Protein 7S02 (pdb70)

Solvent-accessible surface area: 20325 Å² total; per-residue (Å²): 152,18,18,116,96,0,87,84,160,57,84,118,207,12,48,14,38,60,0,5,103,46,60,30,2,36,96,0,0,50,32,119,75,0,2,102,48,0,44,158,20,6,149,48,119,30,85,90,137,29,49,127,16,0,12,74,20,0,4,11,112,90,116,27,0,30,117,0,0,54,29,89,50,0,4,124,0,0,49,37,0,1,34,28,5,35,88,21,136,67,149,25,38,84,146,31,9,74,84,3,26,67,21,0,33,53,64,5,15,87,0,0,69,37,122,53,0,1,136,0,0,25,14,0,3,90,80,10,65,91,88,33,0,17,96,0,0,97,30,4,7,119,72,73,119,0,23,40,0,0,44,42,107,34,0,2,84,0,0,38,50,0,1,58,56,8,63,22,153,40,1,31,47,0,0,64,22,0,15,52,81,82,40,0,97,62,0,3,58,35,96,60,0,5,131,0,0,14,31,1,0,82,66,0,2,50,40,97,155,7,121,118,61,94,90,76,33,43,95,31,15,62,144,0,7,91,77,0,0,83,12,1,10,96,59,0,102,64,4,0,27,34,85,61,0,3,147,5,0,22,42,0,0,26,39,109,79,1,41,120,30,27,90,49,0,0,80,117,8,0,14,105,67,0,1,25,8,0,8,41,122,62,0,3,91,0,0,39,61,0,0,66,59,6,38,7,125,4,0,23,84,0,0,72,11,4,36,82,11,19,77,62,67,128,119,98,46,84,31,1,7,30,7,0,2,68,28,114,45,0,13,109,0,0,26,12,0,2,60,1,0,5,35,8,46,43,68,146,53,164,21,154,120,221,73,23,37,133,28,0,98,75,10,17,157,96,0,61,49,44,5,58,145,30,119,138,134,0,56,176,75,83,16,0,131,109,2,59,122,34,8,42,82,34,172,92,132,159,88,76,110,22,134,68,128,92,129,206

Nearest PDB structures (foldseek):
  7s02-assembly1_A  TM=1.003E+00  e=9.951E-51  Caenorhabditis elegans
  7rzz-assembly1_A  TM=9.927E-01  e=4.851E-46  Caenorhabditis elegans
  3k61-assembly1_A  TM=9.891E-01  e=8.760E-46  Caenorhabditis elegans
  3qgc-assembly1_A  TM=9.918E-01  e=1.926E-45  Caenorhabditis elegans
  6nof-assembly1_A  TM=9.915E-01  e=4.071E-45  Caenorhabditis elegans

Radius of gyration: 29.25 Å; Cα contacts (8 Å, |Δi|>4): 541; chains: 2; bounding box: 77×42×80 Å

Structure (mmCIF, N/CA/C/O backbone):
data_7S02
#
_entry.id   7S02
#
_cell.length_a   93.813
_cell.length_b   93.813
_cell.length_c   113.222
_cell.angle_alpha   90.000
_cell.angle_beta   90.000
_cell.angle_gamma   120.000
#
_symmetry.space_group_name_H-M   'P 61'
#
loop_
_entity.id
_entity.type
_entity.pdbx_description
1 polymer 'Fem-3 mRNA-binding factor 2'
2 polymer 'FBE RNA'
3 polymer 'Lateral Signaling Target'
4 non-polymer DI(HYDROXYETHYL)ETHER
5 non-polymer 1,2-ETHANEDIOL
6 water water
#
loop_
_atom_site.group_PDB
_atom_site.id
_atom_site.type_symbol
_atom_site.label_atom_id
_atom_site.label_alt_id
_atom_site.label_comp_id
_atom_site.label_asym_id
_atom_site.label_entity_id
_atom_site.label_seq_id
_atom_site.pdbx_PDB_ins_code
_atom_site.Cartn_x
_atom_site.Cartn_y
_atom_site.Cartn_z
_atom_site.occupancy
_atom_site.B_iso_or_equiv
_atom_site.auth_seq_id
_atom_site.auth_comp_id
_atom_site.auth_asym_id
_atom_site.auth_atom_id
_atom_site.pdbx_PDB_model_num
ATOM 1 N N . VAL A 1 5 ? -2.571 11.230 -24.134 1.00 91.43 167 VAL A N 1
ATOM 2 C CA . VAL A 1 5 ? -3.534 11.486 -23.071 1.00 92.81 167 VAL A CA 1
ATOM 3 C C . VAL A 1 5 ? -4.358 12.726 -23.402 1.00 94.48 167 VAL A C 1
ATOM 4 O O . VAL A 1 5 ? -5.333 13.041 -22.719 1.00 99.12 167 VAL A O 1
ATOM 8 N N . LEU A 1 6 ? -3.960 13.424 -24.461 1.00 93.23 168 LEU A N 1
ATOM 9 C CA . LEU A 1 6 ? -4.698 14.589 -24.916 1.00 87.75 168 LEU A CA 1
ATOM 10 C C . LEU A 1 6 ? -5.896 14.162 -25.762 1.00 88.21 168 LEU A C 1
ATOM 11 O O . LEU A 1 6 ? -5.864 13.112 -26.409 1.00 91.15 168 LEU A O 1
ATOM 16 N N . PRO A 1 7 ? -6.968 14.954 -25.765 1.00 85.48 169 PRO A N 1
ATOM 17 C CA . PRO A 1 7 ? -8.132 14.609 -26.590 1.00 74.23 169 PRO A CA 1
ATOM 18 C C . PRO A 1 7 ? -7.775 14.596 -28.070 1.00 81.50 169 PRO A C 1
ATOM 19 O O . PRO A 1 7 ? -6.975 15.406 -28.544 1.00 77.12 169 PRO A O 1
ATOM 23 N N . THR A 1 8 ? -8.385 13.660 -28.801 1.00 83.07 170 THR A N 1
ATOM 24 C CA . THR A 1 8 ? -7.976 13.394 -30.176 1.00 84.87 170 THR A CA 1
ATOM 25 C C . THR A 1 8 ? -8.375 14.502 -31.145 1.00 82.67 170 THR A C 1
ATOM 26 O O . THR A 1 8 ? -7.769 14.609 -32.216 1.00 87.98 170 THR A O 1
ATOM 30 N N . TRP A 1 9 ? -9.372 15.323 -30.805 1.00 84.37 171 TRP A N 1
ATOM 31 C CA . TRP A 1 9 ? -9.752 16.408 -31.705 1.00 83.44 171 TRP A CA 1
ATOM 32 C C . TRP A 1 9 ? -8.647 17.450 -31.821 1.00 89.43 171 TRP A C 1
ATOM 33 O O . TRP A 1 9 ? -8.563 18.153 -32.834 1.00 92.55 171 TRP A O 1
ATOM 44 N N . SER A 1 10 ? -7.793 17.562 -30.803 1.00 86.96 172 SER A N 1
ATOM 45 C CA . SER A 1 10 ? -6.670 18.489 -30.839 1.00 86.36 172 SER A CA 1
ATOM 46 C C . SER A 1 10 ? -5.386 17.848 -31.345 1.00 97.65 172 SER A C 1
ATOM 47 O O . SER A 1 10 ? -4.472 18.569 -31.759 1.00 100.72 172 SER A O 1
ATOM 50 N N . LEU A 1 11 ? -5.300 16.520 -31.324 1.00 96.03 173 LEU A N 1
ATOM 51 C CA . LEU A 1 11 ? -4.070 15.835 -31.692 1.00 102.17 173 LEU A CA 1
ATOM 52 C C . LEU A 1 11 ? -3.787 15.975 -33.184 1.00 116.15 173 LEU A C 1
ATOM 53 O O . LEU A 1 11 ? -4.692 16.171 -33.999 1.00 112.94 173 LEU A O 1
ATOM 58 N N . ASP A 1 12 ? -2.509 15.870 -33.533 1.00 124.10 174 ASP A N 1
ATOM 59 C CA . ASP A 1 12 ? -2.053 15.931 -34.913 1.00 126.10 174 ASP A CA 1
ATOM 60 C C . ASP A 1 12 ? -1.629 14.543 -35.374 1.00 131.82 174 ASP A C 1
ATOM 61 O O . ASP A 1 12 ? -1.075 13.763 -34.593 1.00 134.28 174 ASP A O 1
ATOM 66 N N . SER A 1 13 ? -1.894 14.242 -36.642 1.00 125.99 175 SER A N 1
ATOM 67 C CA . SER A 1 13 ? -1.564 12.939 -37.210 1.00 121.57 175 SER A CA 1
ATOM 68 C C . SER A 1 13 ? -0.058 12.694 -37.205 1.00 124.40 175 SER A C 1
ATOM 69 O O . SER A 1 13 ? 0.449 11.912 -36.399 1.00 124.76 175 SER A O 1
ATOM 72 N N . MET A 1 17 ? -0.536 17.657 -31.081 1.00 107.03 179 MET A N 1
ATOM 73 C CA . MET A 1 17 ? -1.229 18.939 -31.128 1.00 112.30 179 MET A CA 1
ATOM 74 C C . MET A 1 17 ? -1.116 19.578 -32.506 1.00 115.05 179 MET A C 1
ATOM 75 O O . MET A 1 17 ? -0.104 19.427 -33.190 1.00 125.40 179 MET A O 1
ATOM 80 N N . ARG A 1 18 ? -2.161 20.296 -32.906 1.00 111.57 180 ARG A N 1
ATOM 81 C CA . ARG A 1 18 ? -2.188 20.959 -34.202 1.00 113.99 180 ARG A CA 1
ATOM 82 C C . ARG A 1 18 ? -1.373 22.250 -34.135 1.00 114.49 180 ARG A C 1
ATOM 83 O O . ARG A 1 18 ? -0.693 22.539 -33.146 1.00 110.47 180 ARG A O 1
ATOM 91 N N . SER A 1 19 ? -1.439 23.047 -35.199 1.00 129.29 181 SER A N 1
ATOM 92 C CA . SER A 1 19 ? -0.743 24.326 -35.266 1.00 126.58 181 SER A CA 1
ATOM 93 C C . SER A 1 19 ? -1.661 25.513 -35.008 1.00 123.76 181 SER A C 1
ATOM 94 O O . SER A 1 19 ? -1.280 26.437 -34.284 1.00 122.82 181 SER A O 1
ATOM 97 N N . ARG A 1 20 ? -2.864 25.508 -35.582 1.00 125.50 182 ARG A N 1
ATOM 98 C CA . ARG A 1 20 ? -3.823 26.587 -35.404 1.00 120.68 182 ARG A CA 1
ATOM 99 C C . ARG A 1 20 ? -4.737 26.370 -34.202 1.00 110.77 182 ARG A C 1
ATOM 100 O O . ARG A 1 20 ? -5.850 26.908 -34.176 1.00 108.56 182 ARG A O 1
ATOM 108 N N . LEU A 1 21 ? -4.295 25.598 -33.213 1.00 101.39 183 LEU A N 1
ATOM 109 C CA . LEU A 1 21 ? -5.092 25.379 -32.013 1.00 93.42 183 LEU A CA 1
ATOM 110 C C . LEU A 1 21 ? -5.114 26.651 -31.174 1.00 87.04 183 LEU A C 1
ATOM 111 O O . LEU A 1 21 ? -4.071 27.105 -30.693 1.00 84.40 183 LEU A O 1
ATOM 116 N N . SER A 1 22 ? -6.298 27.225 -31.002 1.00 78.69 184 SER A N 1
ATOM 117 C CA . SER A 1 22 ? -6.469 28.460 -30.255 1.00 78.24 184 SER A CA 1
ATOM 118 C C . SER A 1 22 ? -6.866 28.167 -28.812 1.00 76.32 184 SER A C 1
ATOM 119 O O . SER A 1 22 ? -7.303 27.065 -28.471 1.00 75.65 184 SER A O 1
ATOM 122 N N . LEU A 1 23 ? -6.701 29.183 -27.960 1.00 75.03 185 LEU A N 1
ATOM 123 C CA . LEU A 1 23 ? -7.106 29.050 -26.565 1.00 62.02 185 LEU A CA 1
ATOM 124 C C . LEU A 1 23 ? -8.616 28.892 -26.444 1.00 63.18 185 LEU A C 1
ATOM 125 O O . LEU A 1 23 ? -9.103 28.127 -25.602 1.00 67.57 185 LEU A O 1
ATOM 130 N N . SER A 1 24 ? -9.374 29.610 -27.278 1.00 63.62 186 SER A N 1
ATOM 131 C CA . SER A 1 24 ? -10.829 29.501 -27.243 1.00 67.89 186 SER A CA 1
ATOM 132 C C . SER A 1 24 ? -11.296 28.092 -27.578 1.00 65.26 186 SER A C 1
ATOM 133 O O . SER A 1 24 ? -12.306 27.630 -27.037 1.00 62.06 186 SER A O 1
ATOM 136 N N . GLU A 1 25 ? -10.581 27.397 -28.468 1.00 67.80 187 GLU A N 1
ATOM 137 C CA . GLU A 1 25 ? -10.911 26.005 -28.753 1.00 72.40 187 GLU A CA 1
ATOM 138 C C . GLU A 1 25 ? -10.782 25.148 -27.501 1.00 65.94 187 GLU A C 1
ATOM 139 O O . GLU A 1 25 ? -11.622 24.277 -27.245 1.00 65.00 187 GLU A O 1
ATOM 145 N N . VAL A 1 26 ? -9.738 25.386 -26.705 1.00 64.82 188 VAL A N 1
ATOM 146 C CA . VAL A 1 26 ? -9.542 24.619 -25.480 1.00 64.78 188 VAL A CA 1
ATOM 147 C C . VAL A 1 26 ? -10.572 25.016 -24.429 1.00 62.73 188 VAL A C 1
ATOM 148 O O . VAL A 1 26 ? -11.131 24.160 -23.733 1.00 58.65 188 VAL A O 1
ATOM 152 N N . LEU A 1 27 ? -10.844 26.318 -24.299 1.00 57.63 189 LEU A N 1
ATOM 153 C CA . LEU A 1 27 ? -11.784 26.779 -23.283 1.00 60.38 189 LEU A CA 1
ATOM 154 C C . LEU A 1 27 ? -13.207 26.330 -23.594 1.00 58.11 189 LEU A C 1
ATOM 155 O O . LEU A 1 27 ? -13.950 25.934 -22.689 1.00 53.71 189 LEU A O 1
ATOM 160 N N . ASP A 1 28 ? -13.605 26.383 -24.868 1.00 54.25 190 ASP A N 1
ATOM 161 C CA . ASP A 1 28 ? -14.959 25.980 -25.238 1.00 59.50 190 ASP A CA 1
ATOM 162 C C . ASP A 1 28 ? -15.159 24.476 -25.108 1.00 55.49 190 ASP A C 1
ATOM 163 O O . ASP A 1 28 ? -16.284 24.021 -24.872 1.00 57.29 190 ASP A O 1
ATOM 168 N N . SER A 1 29 ? -14.090 23.694 -25.255 1.00 57.52 191 SER A N 1
ATOM 169 C CA . SER A 1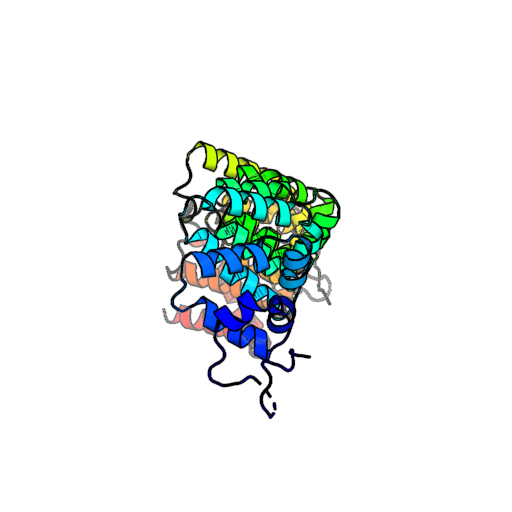 29 ? -14.216 22.245 -25.324 1.00 65.04 191 SER A CA 1
ATOM 170 C C . SER A 1 29 ? -14.482 21.596 -23.974 1.00 61.84 191 SER A C 1
ATOM 171 O O . SER A 1 29 ? -14.945 20.451 -23.936 1.00 52.88 191 SER A O 1
ATOM 174 N N . GLY A 1 30 ? -14.198 22.286 -22.873 1.00 63.31 192 GLY A N 1
ATOM 175 C CA . GLY A 1 30 ? -14.358 21.697 -21.560 1.00 50.88 192 GLY A CA 1
ATOM 176 C C . GLY A 1 30 ? -13.288 20.704 -21.169 1.00 57.83 192 GLY A C 1
ATOM 177 O O . GLY A 1 30 ? -13.428 20.042 -20.134 1.00 51.08 192 GLY A O 1
ATOM 178 N N . ASP A 1 31 ? -12.220 20.579 -21.957 1.00 54.15 193 ASP A N 1
ATOM 179 C CA . ASP A 1 31 ? -11.156 19.619 -21.699 1.00 53.90 193 ASP A CA 1
ATOM 180 C C . ASP A 1 31 ? -9.895 20.275 -21.146 1.00 50.26 193 ASP A C 1
ATOM 181 O O . ASP A 1 31 ? -8.815 19.681 -21.226 1.00 51.69 193 ASP A O 1
ATOM 186 N N . LEU A 1 32 ? -10.012 21.481 -20.580 1.00 53.97 194 LEU A N 1
ATOM 187 C CA . LEU A 1 32 ? -8.831 22.219 -20.136 1.00 55.05 194 LEU A CA 1
ATOM 188 C C . LEU A 1 32 ? -8.020 21.425 -19.119 1.00 55.50 194 LEU A C 1
ATOM 189 O O . LEU A 1 32 ? -6.786 21.507 -19.100 1.00 55.32 194 LEU A O 1
ATOM 194 N N . MET A 1 33 ? -8.694 20.647 -18.269 1.00 54.26 195 MET A N 1
ATOM 195 C CA . MET A 1 33 ? -7.987 19.882 -17.247 1.00 61.15 195 MET A CA 1
ATOM 196 C C . MET A 1 33 ? -7.050 18.849 -17.859 1.00 52.83 195 MET A C 1
ATOM 197 O O . MET A 1 33 ? -6.024 18.510 -17.257 1.00 63.95 195 MET A O 1
ATOM 202 N N . LYS A 1 34 ? -7.378 18.339 -19.048 1.00 56.28 196 LYS A N 1
ATOM 203 C CA . LYS A 1 34 ? -6.493 17.381 -19.704 1.00 58.40 196 LYS A CA 1
ATOM 204 C C . LYS A 1 34 ? -5.231 18.060 -20.221 1.00 59.96 196 LYS A C 1
ATOM 205 O O . LYS A 1 34 ? -4.132 17.503 -20.115 1.00 67.81 196 LYS A O 1
ATOM 211 N N . PHE A 1 35 ? -5.366 19.265 -20.782 1.00 60.97 197 PHE A N 1
ATOM 212 C CA . PHE A 1 35 ? -4.196 19.991 -21.264 1.00 59.26 197 PHE A CA 1
ATOM 213 C C . PHE A 1 35 ? -3.334 20.481 -20.108 1.00 56.85 197 PHE A C 1
ATOM 214 O O . PHE A 1 35 ? -2.101 20.471 -20.197 1.00 62.27 197 PHE A O 1
ATOM 222 N N . ALA A 1 36 ? -3.966 20.912 -19.014 1.00 59.50 198 ALA A N 1
ATOM 223 C CA . ALA A 1 36 ? -3.233 21.535 -17.919 1.00 54.44 198 ALA A CA 1
ATOM 224 C C . ALA A 1 36 ? -2.380 20.544 -17.137 1.00 58.05 198 ALA A C 1
ATOM 225 O O . ALA A 1 36 ? -1.465 20.967 -16.423 1.00 53.73 198 ALA A O 1
ATOM 227 N N . VAL A 1 37 ? -2.653 19.242 -17.248 1.00 58.79 199 VAL A N 1
ATOM 228 C CA . VAL A 1 37 ? -1.835 18.234 -16.579 1.00 60.99 199 VAL A CA 1
ATOM 229 C C . VAL A 1 37 ? -0.854 17.553 -17.523 1.00 57.56 199 VAL A C 1
ATOM 230 O O . VAL A 1 37 ? 0.010 16.792 -17.057 1.00 64.69 199 VAL A O 1
ATOM 234 N N . ASP A 1 38 ? -0.956 17.796 -18.827 1.00 66.04 200 ASP A N 1
ATOM 235 C CA . ASP A 1 38 ? 0.007 17.282 -19.789 1.00 66.96 200 ASP A CA 1
ATOM 236 C C . ASP A 1 38 ? 1.113 18.306 -20.003 1.00 68.23 200 ASP A C 1
ATOM 237 O O . ASP A 1 38 ? 0.865 19.515 -19.992 1.00 62.47 200 ASP A O 1
ATOM 242 N N . LYS A 1 39 ? 2.340 17.814 -20.194 1.00 65.51 201 LYS A N 1
ATOM 243 C CA . LYS A 1 39 ? 3.486 18.710 -20.327 1.00 71.87 201 LYS A CA 1
ATOM 244 C C . LYS A 1 39 ? 3.372 19.569 -21.580 1.00 68.89 201 LYS A C 1
ATOM 245 O O . LYS A 1 39 ? 3.585 20.787 -21.534 1.00 71.21 201 LYS A O 1
ATOM 251 N N . THR A 1 40 ? 3.039 18.951 -22.714 1.00 78.18 202 THR A N 1
ATOM 252 C CA . THR A 1 40 ? 2.894 19.713 -23.951 1.00 72.44 202 THR A CA 1
ATOM 253 C C . THR A 1 40 ? 1.675 20.626 -23.899 1.00 77.63 202 THR A C 1
ATOM 254 O O . THR A 1 40 ? 1.739 21.782 -24.333 1.00 75.95 202 THR A O 1
ATOM 258 N N . GLY A 1 41 ? 0.560 20.128 -23.362 1.00 78.20 203 GLY A N 1
ATOM 259 C CA . GLY A 1 41 ? -0.654 20.930 -23.332 1.00 72.78 203 GLY A CA 1
ATOM 260 C C . GLY A 1 41 ? -0.543 22.126 -22.405 1.00 68.56 203 GLY A C 1
ATOM 261 O O . GLY A 1 41 ? -0.925 23.243 -22.764 1.00 69.02 203 GLY A O 1
ATOM 262 N N . CYS A 1 42 ? -0.018 21.908 -21.196 1.00 61.23 204 CYS A N 1
ATOM 263 C CA . CYS A 1 42 ? 0.102 23.005 -20.241 1.00 69.53 204 CYS A CA 1
ATOM 264 C C . CYS A 1 42 ? 1.126 24.036 -20.695 1.00 68.35 204 CYS A C 1
ATOM 265 O O . CYS A 1 42 ? 0.985 25.224 -20.383 1.00 65.48 204 CYS A O 1
ATOM 268 N N . GLN A 1 43 ? 2.161 23.607 -21.422 1.00 72.38 205 GLN A N 1
ATOM 269 C CA . GLN A 1 43 ? 3.104 24.563 -21.993 1.00 77.20 205 GLN A CA 1
ATOM 270 C C . GLN A 1 43 ? 2.415 25.467 -23.007 1.00 64.95 205 GLN A C 1
ATOM 271 O O . GLN A 1 43 ? 2.724 26.661 -23.098 1.00 72.14 205 GLN A O 1
ATOM 277 N N . PHE A 1 44 ? 1.479 24.913 -23.779 1.00 65.85 206 PHE A N 1
ATOM 278 C CA . PHE A 1 44 ? 0.708 25.726 -24.714 1.00 72.95 206 PHE A CA 1
ATOM 279 C C . PHE A 1 44 ? -0.218 26.679 -23.971 1.00 72.38 206 PHE A C 1
ATOM 280 O O . PHE A 1 44 ? -0.305 27.866 -24.308 1.00 70.87 206 PHE A O 1
ATOM 288 N N . LEU A 1 45 ? -0.927 26.172 -22.958 1.00 69.76 207 LEU A N 1
ATOM 289 C CA . LEU A 1 45 ? -1.787 27.031 -22.150 1.00 54.52 207 LEU A CA 1
ATOM 290 C C . LEU A 1 45 ? -0.983 28.109 -21.439 1.00 67.03 207 LEU A C 1
ATOM 291 O O . LEU A 1 45 ? -1.482 29.223 -21.236 1.00 61.33 207 LEU A O 1
ATOM 296 N N . GLU A 1 46 ? 0.256 27.796 -21.051 1.00 64.75 208 GLU A N 1
ATOM 297 C CA . GLU A 1 46 ? 1.127 28.800 -20.447 1.00 65.62 208 GLU A CA 1
ATOM 298 C C . GLU A 1 46 ? 1.299 29.998 -21.370 1.00 67.71 208 GLU A C 1
ATOM 299 O O . GLU A 1 46 ? 1.112 31.147 -20.958 1.00 73.10 208 GLU A O 1
ATOM 305 N N . LYS A 1 47 ? 1.645 29.744 -22.633 1.00 67.79 209 LYS A N 1
ATOM 306 C CA . LYS A 1 47 ? 1.854 30.822 -23.593 1.00 69.51 209 LYS A CA 1
ATOM 307 C C . LYS A 1 47 ? 0.541 31.442 -24.057 1.00 62.01 209 LYS A C 1
ATOM 308 O O . LYS A 1 47 ? 0.500 32.641 -24.354 1.00 60.75 209 LYS A O 1
ATOM 314 N N . ALA A 1 48 ? -0.537 30.655 -24.113 1.00 61.39 210 ALA A N 1
ATOM 315 C CA . ALA A 1 48 ? -1.795 31.159 -24.656 1.00 60.85 210 ALA A CA 1
ATOM 316 C C . ALA A 1 48 ? -2.405 32.234 -23.764 1.00 55.80 210 ALA A C 1
ATOM 317 O O . ALA A 1 48 ? -2.948 33.226 -24.264 1.00 63.93 210 ALA A O 1
ATOM 319 N N . VAL A 1 49 ? -2.328 32.059 -22.442 1.00 56.71 211 VAL A N 1
ATOM 320 C CA . VAL A 1 49 ? -2.933 33.021 -21.527 1.00 59.24 211 VAL A CA 1
ATOM 321 C C . VAL A 1 49 ? -2.155 34.324 -21.435 1.00 59.94 211 VAL A C 1
ATOM 322 O O . VAL A 1 49 ? -2.635 35.275 -20.809 1.00 57.53 211 VAL A O 1
ATOM 326 N N . LYS A 1 50 ? -0.969 34.395 -22.038 1.00 55.83 212 LYS A N 1
ATOM 327 C CA . LYS A 1 50 ? -0.202 35.633 -22.082 1.00 59.23 212 LYS A CA 1
ATOM 328 C C . LYS A 1 50 ? -0.582 36.527 -23.254 1.00 54.49 212 LYS A C 1
ATOM 329 O O . LYS A 1 50 ? -0.212 37.706 -23.257 1.00 62.23 212 LYS A O 1
ATOM 335 N N . GLY A 1 51 ? -1.303 36.003 -24.241 1.00 54.81 213 GLY A N 1
ATOM 336 C CA . GLY A 1 51 ? -1.707 36.780 -25.392 1.00 63.68 213 GLY A CA 1
ATOM 337 C C . GLY A 1 51 ? -2.874 37.696 -25.086 1.00 58.30 213 GLY A C 1
ATOM 338 O O . GLY A 1 51 ? -3.176 38.008 -23.931 1.00 56.36 213 GLY A O 1
ATOM 339 N N . SER A 1 52 ? -3.540 38.134 -26.151 1.00 59.82 214 SER A N 1
ATOM 340 C CA . SER A 1 52 ? -4.693 39.015 -26.024 1.00 61.47 214 SER A CA 1
ATOM 341 C C . SER A 1 52 ? -5.913 38.200 -25.615 1.00 59.53 214 SER A C 1
ATOM 342 O O . SER A 1 52 ? -6.303 37.260 -26.316 1.00 65.84 214 SER A O 1
ATOM 345 N N . LEU A 1 53 ? -6.513 38.559 -24.485 1.00 50.05 215 LEU A N 1
ATOM 346 C CA . LEU A 1 53 ? -7.679 37.868 -23.955 1.00 49.17 215 LEU A CA 1
ATOM 347 C C . LEU A 1 53 ? -8.888 38.791 -24.008 1.00 57.97 215 LEU A C 1
ATOM 348 O O . LEU A 1 53 ? -8.810 39.948 -23.581 1.00 46.83 215 LEU A O 1
ATOM 353 N N . THR A 1 54 ? -9.996 38.283 -24.539 1.00 48.53 216 THR A N 1
ATOM 354 C CA . THR A 1 54 ? -11.256 38.993 -24.421 1.00 48.38 216 THR A CA 1
ATOM 355 C C . THR A 1 54 ? -11.801 38.840 -23.003 1.00 50.56 216 THR A C 1
ATOM 356 O O . THR A 1 54 ? -11.311 38.039 -22.202 1.00 53.06 216 THR A O 1
ATOM 360 N N . SER A 1 55 ? -12.831 39.630 -22.692 1.00 50.85 217 SER A N 1
ATOM 361 C CA . SER A 1 55 ? -13.424 39.572 -21.360 1.00 47.71 217 SER A CA 1
ATOM 362 C C . SER A 1 55 ? -14.003 38.191 -21.071 1.00 49.31 217 SER A C 1
ATOM 363 O O . SER A 1 55 ? -13.903 37.692 -19.944 1.00 48.73 217 SER A O 1
ATOM 366 N N . TYR A 1 56 ? -14.605 37.553 -22.078 1.00 48.40 218 TYR A N 1
ATOM 367 C CA . TYR A 1 56 ? -15.163 36.221 -21.869 1.00 49.29 218 TYR A CA 1
ATOM 368 C C . TYR A 1 56 ? -14.066 35.174 -21.723 1.00 51.49 218 TYR A C 1
ATOM 369 O O . TYR A 1 56 ? -14.216 34.215 -20.956 1.00 51.34 218 TYR A O 1
ATOM 378 N N . GLN A 1 57 ? -12.961 35.335 -22.456 1.00 48.76 219 GLN A N 1
ATOM 379 C CA . GLN A 1 57 ? -11.851 34.394 -22.331 1.00 45.61 219 GLN A CA 1
ATOM 380 C C . GLN A 1 57 ? -11.264 34.422 -20.926 1.00 45.24 219 GLN A C 1
ATOM 381 O O . GLN A 1 57 ? -10.954 33.371 -20.353 1.00 43.87 219 GLN A O 1
ATOM 387 N N . LYS A 1 58 ? -11.101 35.618 -20.355 1.00 55.86 220 LYS A N 1
ATOM 388 C CA . LYS A 1 58 ? -10.707 35.714 -18.954 1.00 47.02 220 LYS A CA 1
ATOM 389 C C . LYS A 1 58 ? -11.757 35.079 -18.053 1.00 51.83 220 LYS A C 1
ATOM 390 O O . LYS A 1 58 ? -11.421 34.366 -17.100 1.00 45.67 220 LYS A O 1
ATOM 396 N N . PHE A 1 59 ? -13.037 35.318 -18.351 1.00 46.17 221 PHE A N 1
ATOM 397 C CA . PHE A 1 59 ? -14.120 34.751 -17.552 1.00 48.23 221 PHE A CA 1
ATOM 398 C C . PHE A 1 59 ? -14.072 33.228 -17.552 1.00 50.68 221 PHE A C 1
ATOM 399 O O . PHE A 1 59 ? -14.283 32.593 -16.512 1.00 47.53 221 PHE A O 1
ATOM 407 N N . GLN A 1 60 ? -13.798 32.623 -18.711 1.00 53.94 222 GLN A N 1
ATOM 408 C CA . GLN A 1 60 ? -13.698 31.168 -18.777 1.00 46.92 222 GLN A CA 1
ATOM 409 C C . GLN A 1 60 ? -12.489 30.662 -18.001 1.00 46.52 222 GLN A C 1
ATOM 410 O O . GLN A 1 60 ? -12.574 29.647 -17.301 1.00 47.01 222 GLN A O 1
ATOM 416 N N . LEU A 1 61 ? -11.353 31.353 -18.121 1.00 46.53 223 LEU A N 1
ATOM 417 C CA . LEU A 1 61 ? -10.168 30.971 -17.360 1.00 45.89 223 LEU A CA 1
ATOM 418 C C . LEU A 1 61 ? -10.416 31.093 -15.863 1.00 46.49 223 LEU A C 1
ATOM 419 O O . LEU A 1 61 ? -9.974 30.243 -15.080 1.00 44.75 223 LEU A O 1
ATOM 424 N N . PHE A 1 62 ? -11.123 32.136 -15.452 1.00 46.58 224 PHE A N 1
ATOM 425 C CA . PHE A 1 62 ? -11.386 32.348 -14.012 1.00 48.95 224 PHE A CA 1
ATOM 426 C C . PHE A 1 62 ? -12.288 31.235 -13.474 1.00 52.85 224 PHE A C 1
ATOM 427 O O . PHE A 1 62 ? -12.162 30.869 -12.319 1.00 51.02 224 PHE A O 1
ATOM 435 N N . GLU A 1 63 ? -13.175 30.710 -14.307 1.00 47.17 225 GLU A N 1
ATOM 436 C CA . GLU A 1 63 ? -14.086 29.656 -13.822 1.00 58.28 225 GLU A CA 1
ATOM 437 C C . GLU A 1 63 ? -13.406 28.298 -13.906 1.00 47.78 225 GLU A C 1
ATOM 438 O O . GLU A 1 63 ? -13.562 27.535 -12.990 1.00 51.75 225 GLU A O 1
ATOM 444 N N . GLN A 1 64 ? -12.663 28.041 -14.968 1.00 48.11 226 GLN A N 1
ATOM 445 C CA . GLN A 1 64 ? -12.106 26.684 -15.154 1.00 50.84 226 GLN A CA 1
ATOM 446 C C . GLN A 1 64 ? -10.830 26.441 -14.350 1.00 45.82 226 GLN A C 1
ATOM 447 O O . GLN A 1 64 ? -10.575 25.296 -14.048 1.00 45.67 226 GLN A O 1
ATOM 453 N N . VAL A 1 65 ? -10.089 27.479 -13.988 1.00 49.07 227 VAL A N 1
ATOM 454 C CA . VAL A 1 65 ? -8.788 27.254 -13.298 1.00 42.67 227 VAL A CA 1
ATOM 455 C C . VAL A 1 65 ? -8.887 27.604 -11.820 1.00 40.46 227 VAL A C 1
ATOM 456 O O . VAL A 1 65 ? -8.396 26.849 -11.023 1.00 47.98 227 VAL A O 1
ATOM 460 N N . ILE A 1 66 ? -9.511 28.716 -11.478 1.00 50.00 228 ILE A N 1
ATOM 461 C CA . ILE A 1 66 ? -9.554 29.116 -10.047 1.00 44.17 228 ILE A CA 1
ATOM 462 C C . ILE A 1 66 ? -11.004 29.284 -9.592 1.00 49.03 228 ILE A C 1
ATOM 463 O O . ILE A 1 66 ? -11.222 29.973 -8.615 1.00 53.01 228 ILE A O 1
ATOM 468 N N . GLY A 1 67 ? -11.947 28.648 -10.275 1.00 46.39 229 GLY A N 1
ATOM 469 C CA . GLY A 1 67 ? -13.362 28.774 -9.901 1.00 52.30 229 GLY A CA 1
ATOM 470 C C . GLY A 1 67 ? -13.910 27.495 -9.312 1.00 56.90 229 GLY A C 1
ATOM 471 O O . GLY A 1 67 ? -14.889 27.567 -8.610 1.00 58.63 229 GLY A O 1
ATOM 472 N N . ARG A 1 68 ? -13.287 26.363 -9.601 1.00 57.35 230 ARG A N 1
ATOM 473 C CA . ARG A 1 68 ? -13.761 25.065 -9.074 1.00 63.06 230 ARG A CA 1
ATOM 474 C C . ARG A 1 68 ? -12.735 24.560 -8.059 1.00 56.37 230 ARG A C 1
ATOM 475 O O . ARG A 1 68 ? -11.621 24.274 -8.459 1.00 55.97 230 ARG A O 1
ATOM 483 N N . LYS A 1 69 ? -13.136 24.438 -6.799 1.00 53.62 231 LYS A N 1
ATOM 484 C CA . LYS A 1 69 ? -12.220 24.022 -5.710 1.00 58.11 231 LYS A CA 1
ATOM 485 C C . LYS A 1 69 ? -11.462 22.737 -6.042 1.00 53.13 231 LYS A C 1
ATOM 486 O O . LYS A 1 69 ? -10.252 22.732 -5.925 1.00 53.39 231 LYS A O 1
ATOM 492 N N . ASP A 1 70 ? -12.151 21.691 -6.458 1.00 49.41 232 ASP A N 1
ATOM 493 C CA . ASP A 1 70 ? -11.472 20.421 -6.686 1.00 56.15 232 ASP A CA 1
ATOM 494 C C . ASP A 1 70 ? -10.520 20.502 -7.874 1.00 52.84 232 ASP A C 1
ATOM 495 O O . ASP A 1 70 ? -9.419 19.941 -7.829 1.00 56.37 232 ASP A O 1
ATOM 500 N N . ASP A 1 71 ? -10.920 21.195 -8.943 1.00 52.51 233 ASP A N 1
ATOM 501 C CA . ASP A 1 71 ? -10.018 21.379 -10.077 1.00 51.54 233 ASP A CA 1
ATOM 502 C C . ASP A 1 71 ? -8.870 22.314 -9.718 1.00 50.55 233 ASP A C 1
ATOM 503 O O . ASP A 1 71 ? -7.730 22.099 -10.146 1.00 42.76 233 ASP A O 1
ATOM 508 N N . PHE A 1 72 ? -9.155 23.361 -8.939 1.00 44.17 234 PHE A N 1
ATOM 509 C CA . PHE A 1 72 ? -8.097 24.244 -8.461 1.00 45.61 234 PHE A CA 1
ATOM 510 C C . PHE A 1 72 ? -7.080 23.475 -7.626 1.00 48.18 234 PHE A C 1
ATOM 511 O O . PHE A 1 72 ? -5.870 23.689 -7.756 1.00 45.57 234 PHE A O 1
ATOM 519 N N . LEU A 1 73 ? -7.555 22.565 -6.771 1.00 50.36 235 LEU A N 1
ATOM 520 C CA . LEU A 1 73 ? -6.647 21.759 -5.960 1.00 53.64 235 LEU A CA 1
ATOM 521 C C . LEU A 1 73 ? -5.833 20.803 -6.823 1.00 50.96 235 LEU A C 1
ATOM 522 O O . LEU A 1 73 ? -4.622 20.653 -6.619 1.00 52.74 235 LEU A O 1
ATOM 527 N N . LYS A 1 74 ? -6.480 20.144 -7.787 1.00 47.67 236 LYS A N 1
ATOM 528 C CA . LYS A 1 74 ? -5.776 19.191 -8.639 1.00 44.84 236 LYS A CA 1
ATOM 529 C C . LYS A 1 74 ? -4.700 19.883 -9.468 1.00 48.24 236 LYS A C 1
ATOM 530 O O . LYS A 1 74 ? -3.604 19.340 -9.656 1.00 50.33 236 LYS A O 1
ATOM 536 N N . LEU A 1 75 ? -4.989 21.088 -9.962 1.00 44.62 237 LEU A N 1
ATOM 537 C CA . LEU A 1 75 ? -4.002 21.811 -10.756 1.00 46.59 237 LEU A CA 1
ATOM 538 C C . LEU A 1 75 ? -2.894 22.382 -9.880 1.00 48.76 237 LEU A C 1
ATOM 539 O O . LEU A 1 75 ? -1.723 22.386 -10.276 1.00 44.34 237 LEU A O 1
ATOM 544 N N . SER A 1 76 ? -3.242 22.863 -8.683 1.00 43.41 238 SER A N 1
ATOM 545 C CA . SER A 1 76 ? -2.238 23.448 -7.800 1.00 41.31 238 SER A CA 1
ATOM 546 C C . SER A 1 76 ? -1.217 22.414 -7.344 1.00 48.09 238 SER A C 1
ATOM 547 O O . SER A 1 76 ? -0.036 22.742 -7.180 1.00 45.94 238 SER A O 1
ATOM 550 N N . THR A 1 77 ? -1.644 21.170 -7.140 1.00 43.85 239 THR A N 1
ATOM 551 C CA . THR A 1 77 ? -0.753 20.091 -6.738 1.00 44.61 239 THR A CA 1
ATOM 552 C C . THR A 1 77 ? -0.135 19.362 -7.925 1.00 46.33 239 THR A C 1
ATOM 553 O O . THR A 1 77 ? 0.465 18.299 -7.739 1.00 48.55 239 THR A O 1
ATOM 557 N N . ASN A 1 78 ? -0.265 19.904 -9.132 1.00 49.64 240 ASN A N 1
ATOM 558 C CA . ASN A 1 78 ? 0.263 19.273 -10.331 1.00 50.01 240 ASN A CA 1
ATOM 559 C C . ASN A 1 78 ? 1.621 19.862 -10.692 1.00 47.97 240 ASN A C 1
ATOM 560 O O . ASN A 1 78 ? 1.886 21.046 -10.469 1.00 46.19 240 ASN A O 1
ATOM 565 N N . ILE A 1 79 ? 2.480 19.012 -11.259 1.00 55.27 241 ILE A N 1
ATOM 566 C CA . ILE A 1 79 ? 3.837 19.429 -11.601 1.00 57.33 241 ILE A CA 1
ATOM 567 C C . ILE A 1 79 ? 3.811 20.503 -12.682 1.00 51.76 241 ILE A C 1
ATOM 568 O O . ILE A 1 79 ? 4.605 21.451 -12.657 1.00 51.15 241 ILE A O 1
ATOM 573 N N . PHE A 1 80 ? 2.891 20.383 -13.639 1.00 52.90 242 PHE A N 1
ATOM 574 C CA . PHE A 1 80 ? 2.723 21.389 -14.681 1.00 52.97 242 PHE A CA 1
ATOM 575 C C . PHE A 1 80 ? 1.568 22.341 -14.407 1.00 57.83 242 PHE A C 1
ATOM 576 O O . PHE A 1 80 ? 1.663 23.530 -14.731 1.00 50.34 242 PHE A O 1
ATOM 584 N N . GLY A 1 81 ? 0.481 21.846 -13.809 1.00 53.29 243 GLY A N 1
ATOM 585 C CA . GLY A 1 81 ? -0.710 22.666 -13.659 1.00 45.10 243 GLY A CA 1
ATOM 586 C C . GLY A 1 81 ? -0.545 23.812 -12.680 1.00 44.19 243 GLY A C 1
ATOM 587 O O . GLY A 1 81 ? -1.265 24.813 -12.765 1.00 45.27 243 GLY A O 1
ATOM 588 N N . ASN A 1 82 ? 0.393 23.689 -11.739 1.00 44.59 244 ASN A N 1
ATOM 589 C CA . ASN A 1 82 ? 0.583 24.748 -10.752 1.00 35.68 244 ASN A CA 1
ATOM 590 C C . ASN A 1 82 ? 1.060 26.040 -11.401 1.00 45.18 244 ASN A C 1
ATOM 591 O O . ASN A 1 82 ? 0.801 27.129 -10.877 1.00 41.53 244 ASN A O 1
ATOM 596 N N . TYR A 1 83 ? 1.749 25.943 -12.541 1.00 45.47 245 TYR A N 1
ATOM 597 C CA . TYR A 1 83 ? 2.169 27.146 -13.253 1.00 40.91 245 TYR A CA 1
ATOM 598 C C . TYR A 1 83 ? 0.973 27.884 -13.843 1.00 39.36 245 TYR A C 1
ATOM 599 O O . TYR A 1 83 ? 0.935 29.120 -13.840 1.00 40.23 245 TYR A O 1
ATOM 608 N N . LEU A 1 84 ? -0.012 27.143 -14.357 1.00 41.56 246 LEU A N 1
ATOM 609 C CA . LEU A 1 84 ? -1.195 27.777 -14.929 1.00 40.32 246 LEU A CA 1
ATOM 610 C C . LEU A 1 84 ? -2.036 28.453 -13.854 1.00 41.18 246 LEU A C 1
ATOM 611 O O . LEU A 1 84 ? -2.614 29.521 -14.091 1.00 46.73 246 LEU A O 1
ATOM 616 N N . VAL A 1 85 ? -2.121 27.844 -12.669 1.00 36.23 247 VAL A N 1
ATOM 617 C CA . VAL A 1 85 ? -2.872 28.448 -11.572 1.00 36.33 247 VAL A CA 1
ATOM 618 C C . VAL A 1 85 ? -2.261 29.788 -11.185 1.00 40.45 247 VAL A C 1
ATOM 619 O O . VAL A 1 85 ? -2.975 30.780 -10.991 1.00 39.60 247 VAL A O 1
ATOM 623 N N . GLN A 1 86 ? -0.931 29.843 -11.078 1.00 35.45 248 GLN A N 1
ATOM 624 C CA . GLN A 1 86 ? -0.266 31.098 -10.741 1.00 37.74 248 GLN A CA 1
ATOM 625 C C . GLN A 1 86 ? -0.475 32.142 -11.831 1.00 36.90 248 GLN A C 1
ATOM 626 O O . GLN A 1 86 ? -0.619 33.335 -11.539 1.00 40.04 248 GLN A O 1
ATOM 632 N N . SER A 1 87 ? -0.496 31.712 -13.095 1.00 35.89 249 SER A N 1
ATOM 633 C CA . SER A 1 87 ? -0.727 32.648 -14.190 1.00 42.41 249 SER A CA 1
ATOM 634 C C . SER A 1 87 ? -2.157 33.174 -14.177 1.00 38.92 249 SER A C 1
ATOM 635 O O . SER A 1 87 ? -2.385 34.370 -14.390 1.00 46.41 249 SER A O 1
ATOM 638 N N . VAL A 1 88 ? -3.131 32.297 -13.929 1.00 39.59 250 VAL A N 1
ATOM 639 C CA . VAL A 1 88 ? -4.528 32.723 -13.923 1.00 43.52 250 VAL A CA 1
ATOM 640 C C . VAL A 1 88 ? -4.814 33.599 -12.708 1.00 36.14 250 VAL A C 1
ATOM 641 O O . VAL A 1 88 ? -5.577 34.570 -12.793 1.00 43.96 250 VAL A O 1
ATOM 645 N N . ILE A 1 89 ? -4.205 33.278 -11.564 1.00 40.45 251 ILE A N 1
ATOM 646 C CA . ILE A 1 89 ? -4.330 34.135 -10.387 1.00 34.79 251 ILE A CA 1
ATOM 647 C C . ILE A 1 89 ? -3.802 35.531 -10.692 1.00 43.64 251 ILE A C 1
ATOM 648 O O . ILE A 1 89 ? -4.392 36.539 -10.284 1.00 38.16 251 ILE A O 1
ATOM 653 N N . GLY A 1 90 ? -2.690 35.612 -11.427 1.00 41.83 252 GLY A N 1
ATOM 654 C CA . GLY A 1 90 ? -2.163 36.911 -11.811 1.00 39.77 252 GLY A CA 1
ATOM 655 C C . GLY A 1 90 ? -3.093 37.671 -12.737 1.00 41.59 252 GLY A C 1
ATOM 656 O O . GLY A 1 90 ? -3.250 38.888 -12.609 1.00 51.01 252 GLY A O 1
ATOM 657 N N . ILE A 1 91 ? -3.724 36.968 -13.681 1.00 40.53 253 ILE A N 1
ATOM 658 C CA . ILE A 1 91 ? -4.668 37.622 -14.582 1.00 44.80 253 ILE A CA 1
ATOM 659 C C . ILE A 1 91 ? -5.896 38.096 -13.815 1.00 46.14 253 ILE A C 1
ATOM 660 O O . ILE A 1 91 ? -6.431 39.179 -14.082 1.00 52.34 253 ILE A O 1
ATOM 665 N N . SER A 1 92 ? -6.359 37.300 -12.849 1.00 42.06 254 SER A N 1
ATOM 666 C CA . SER A 1 92 ? -7.512 37.704 -12.049 1.00 41.75 254 SER A CA 1
ATOM 667 C C . SER A 1 92 ? -7.194 38.936 -11.213 1.00 46.96 254 SER A C 1
ATOM 668 O O . SER A 1 92 ? -8.015 39.856 -11.110 1.00 48.04 254 SER A O 1
ATOM 671 N N . LEU A 1 93 ? -6.004 38.975 -10.611 1.00 44.62 255 LEU A N 1
ATOM 672 C CA . LEU A 1 93 ? -5.594 40.141 -9.840 1.00 46.26 255 LEU A CA 1
ATOM 673 C C . LEU A 1 93 ? -5.348 41.357 -10.723 1.00 51.06 255 LEU A C 1
ATOM 674 O O . LEU A 1 93 ? -5.385 42.487 -10.224 1.00 50.00 255 LEU A O 1
ATOM 679 N N . ALA A 1 94 ? -5.105 41.155 -12.017 1.00 48.45 256 ALA A N 1
ATOM 680 C CA . ALA A 1 94 ? -4.853 42.245 -12.950 1.00 49.14 256 ALA A CA 1
ATOM 681 C C . ALA A 1 94 ? -6.099 42.681 -13.708 1.00 48.14 256 ALA A C 1
ATOM 682 O O . ALA A 1 94 ? -6.019 43.610 -14.518 1.00 49.56 256 ALA A O 1
ATOM 684 N N . THR A 1 95 ? -7.240 42.041 -13.470 1.00 54.93 257 THR A N 1
ATOM 685 C CA . THR A 1 95 ? -8.490 42.359 -14.157 1.00 47.47 257 THR A CA 1
ATOM 686 C C . THR A 1 95 ? -9.440 42.984 -13.140 1.00 51.20 257 THR A C 1
ATOM 687 O O . THR A 1 95 ? -10.088 42.276 -12.364 1.00 54.41 257 THR A O 1
ATOM 691 N N . ASN A 1 96 ? -9.522 44.313 -13.153 1.00 51.56 258 ASN A N 1
ATOM 692 C CA . ASN A 1 96 ? -10.337 45.056 -12.192 1.00 53.14 258 ASN A CA 1
ATOM 693 C C . ASN A 1 96 ? -11.755 45.264 -12.731 1.00 56.05 258 ASN A C 1
ATOM 694 O O . ASN A 1 96 ? -12.253 46.383 -12.851 1.00 59.61 258 ASN A O 1
ATOM 699 N N . ASP A 1 97 ? -12.408 44.153 -13.061 1.00 53.40 259 ASP A N 1
ATOM 700 C CA . ASP A 1 97 ? -13.792 44.200 -13.506 1.00 58.35 259 ASP A CA 1
ATOM 701 C C . ASP A 1 97 ? -14.718 44.006 -12.304 1.00 60.20 259 ASP A C 1
ATOM 702 O O . ASP A 1 97 ? -14.287 44.030 -11.148 1.00 61.92 259 ASP A O 1
ATOM 707 N N . ASP A 1 98 ? -16.010 43.803 -12.568 1.00 64.16 260 ASP A N 1
ATOM 708 C CA . ASP A 1 98 ? -16.987 43.725 -11.488 1.00 71.03 260 ASP A CA 1
ATOM 709 C C . ASP A 1 98 ? -16.878 42.434 -10.688 1.00 65.07 260 ASP A C 1
ATOM 710 O O . ASP A 1 98 ? -17.429 42.358 -9.585 1.00 67.37 260 ASP A O 1
ATOM 715 N N . GLY A 1 99 ? -16.189 41.424 -11.208 1.00 63.45 261 GLY A N 1
ATOM 716 C CA . GLY A 1 99 ? -15.983 40.177 -10.504 1.00 63.11 261 GLY A CA 1
ATOM 717 C C . GLY A 1 99 ? -14.671 40.070 -9.758 1.00 62.30 261 GLY A C 1
ATOM 718 O O . GLY A 1 99 ? -14.372 38.997 -9.219 1.00 62.30 261 GLY A O 1
ATOM 719 N N . TYR A 1 100 ? -13.884 41.147 -9.698 1.00 60.42 262 TYR A N 1
ATOM 720 C CA . TYR A 1 100 ? -12.563 41.084 -9.076 1.00 65.37 262 TYR A CA 1
ATOM 721 C C . TYR A 1 100 ? -12.662 40.708 -7.602 1.00 58.30 262 TYR A C 1
ATOM 722 O O . TYR A 1 100 ? -11.916 39.849 -7.117 1.00 59.57 262 TYR A O 1
ATOM 731 N N . THR A 1 101 ? -13.581 41.343 -6.872 1.00 61.11 263 THR A N 1
ATOM 732 C CA . THR A 1 101 ? -13.714 41.070 -5.444 1.00 68.81 263 THR A CA 1
ATOM 733 C C . THR A 1 101 ? -14.194 39.644 -5.198 1.00 62.42 263 THR A C 1
ATOM 734 O O . THR A 1 101 ? -13.658 38.938 -4.335 1.00 63.95 263 THR A O 1
ATOM 738 N N . LYS A 1 102 ? -15.202 39.201 -5.953 1.00 67.79 264 LYS A N 1
ATOM 739 C CA . LYS A 1 102 ? -15.756 37.867 -5.745 1.00 60.72 264 LYS A CA 1
ATOM 740 C C . LYS A 1 102 ? -14.741 36.778 -6.063 1.00 59.01 264 LYS A C 1
ATOM 741 O O . LYS A 1 102 ? -14.757 35.712 -5.437 1.00 61.86 264 LYS A O 1
ATOM 747 N N . ARG A 1 103 ? -13.851 37.023 -7.027 1.00 54.69 265 ARG A N 1
ATOM 748 C CA . ARG A 1 103 ? -12.866 36.012 -7.396 1.00 58.91 265 ARG A CA 1
ATOM 749 C C . ARG A 1 103 ? -11.777 35.891 -6.337 1.00 54.33 265 ARG A C 1
ATOM 750 O O . ARG A 1 103 ? -11.396 34.780 -5.947 1.00 53.49 265 ARG A O 1
ATOM 758 N N . GLN A 1 104 ? -11.257 37.026 -5.865 1.00 53.80 266 GLN A N 1
ATOM 759 C CA . GLN A 1 104 ? -10.208 36.988 -4.853 1.00 61.80 266 GLN A CA 1
ATOM 760 C C . GLN A 1 104 ? -10.728 36.450 -3.526 1.00 53.88 266 GLN A C 1
ATOM 761 O O . GLN A 1 104 ? -9.990 35.773 -2.801 1.00 58.42 266 GLN A O 1
ATOM 767 N N . GLU A 1 105 ? -11.989 36.736 -3.195 1.00 61.26 267 GLU A N 1
ATOM 768 C CA . GLU A 1 105 ? -12.585 36.179 -1.985 1.00 64.89 267 GLU A CA 1
ATOM 769 C C . GLU A 1 105 ? -12.709 34.664 -2.089 1.00 59.51 267 GLU A C 1
ATOM 770 O O . GLU A 1 105 ? -12.402 33.935 -1.138 1.00 60.01 267 GLU A O 1
ATOM 776 N N . LYS A 1 106 ? -13.159 34.173 -3.245 1.00 61.03 268 LYS A N 1
ATOM 777 C CA . LYS A 1 106 ? -13.283 32.732 -3.442 1.00 54.21 268 LYS A CA 1
ATOM 778 C C . LYS A 1 106 ? -11.919 32.053 -3.428 1.00 61.25 268 LYS A C 1
ATOM 779 O O . LYS A 1 106 ? -11.770 30.952 -2.885 1.00 59.06 268 LYS A O 1
ATOM 785 N N . LEU A 1 107 ? -10.909 32.698 -4.018 1.00 58.17 269 LEU A N 1
ATOM 786 C CA . LEU A 1 107 ? -9.579 32.101 -4.077 1.00 47.96 269 LEU A CA 1
ATOM 787 C C . LEU A 1 107 ? -8.990 31.916 -2.684 1.00 54.28 269 LEU A C 1
ATOM 788 O O . LEU A 1 107 ? -8.322 30.912 -2.412 1.00 53.80 269 LEU A O 1
ATOM 793 N N . LYS A 1 108 ? -9.227 32.877 -1.788 1.00 49.93 270 LYS A N 1
ATOM 794 C CA . LYS A 1 108 ? -8.741 32.743 -0.418 1.00 58.68 270 LYS A CA 1
ATOM 795 C C . LYS A 1 108 ? -9.407 31.570 0.286 1.00 53.77 270 LYS A C 1
ATOM 796 O O . LYS A 1 108 ? -8.747 30.809 1.003 1.00 58.51 270 LYS A O 1
ATOM 802 N N . ASN A 1 109 ? -10.719 31.410 0.096 1.00 55.76 271 ASN A N 1
ATOM 803 C CA . ASN A 1 109 ? -11.430 30.305 0.729 1.00 60.40 271 ASN A CA 1
ATOM 804 C C . ASN A 1 109 ? -10.935 28.962 0.209 1.00 52.88 271 ASN A C 1
ATOM 805 O O . ASN A 1 109 ? -10.809 28.000 0.975 1.00 56.25 271 ASN A O 1
ATOM 810 N N . PHE A 1 110 ? -10.649 28.879 -1.093 1.00 49.83 272 PHE A N 1
ATOM 811 C CA . PHE A 1 110 ? -10.078 27.658 -1.655 1.00 54.89 272 PHE A CA 1
ATOM 812 C C . PHE A 1 110 ? -8.754 27.319 -0.981 1.00 59.05 272 PHE A C 1
ATOM 813 O O . PHE A 1 110 ? -8.508 26.166 -0.607 1.00 59.09 272 PHE A O 1
ATOM 821 N N . ILE A 1 111 ? -7.892 28.323 -0.811 1.00 53.32 273 ILE A N 1
ATOM 822 C CA . ILE A 1 111 ? -6.581 28.095 -0.214 1.00 50.80 273 ILE A CA 1
ATOM 823 C C . ILE A 1 111 ? -6.707 27.847 1.285 1.00 55.04 273 ILE A C 1
ATOM 824 O O . ILE A 1 111 ? -6.066 26.942 1.834 1.00 54.31 273 ILE A O 1
ATOM 829 N N . SER A 1 112 ? -7.539 28.639 1.969 1.00 56.11 274 SER A N 1
ATOM 830 C CA . SER A 1 112 ? -7.668 28.509 3.418 1.00 54.39 274 SER A CA 1
ATOM 831 C C . SER A 1 112 ? -8.207 27.138 3.811 1.00 56.98 274 SER A C 1
ATOM 832 O O . SER A 1 112 ? -7.793 26.569 4.828 1.00 59.25 274 SER A O 1
ATOM 835 N N . SER A 1 113 ? -9.128 26.589 3.015 1.00 58.93 275 SER A N 1
ATOM 836 C CA . SER A 1 113 ? -9.736 25.302 3.334 1.00 68.77 275 SER A CA 1
ATOM 837 C C . SER A 1 113 ? -8.765 24.136 3.205 1.00 66.73 275 SER A C 1
ATOM 838 O O . SER A 1 113 ? -9.066 23.047 3.707 1.00 72.44 275 SER A O 1
ATOM 841 N N . GLN A 1 114 ? -7.619 24.329 2.547 1.00 62.19 276 GLN A N 1
ATOM 842 C CA . GLN A 1 114 ? -6.628 23.272 2.388 1.00 64.00 276 GLN A CA 1
ATOM 843 C C . GLN A 1 114 ? -5.223 23.794 2.664 1.00 61.46 276 GLN A C 1
ATOM 844 O O . GLN A 1 114 ? -4.266 23.391 1.994 1.00 62.80 276 GLN A O 1
ATOM 850 N N . MET A 1 115 ? -5.087 24.684 3.651 1.00 58.36 277 MET A N 1
ATOM 851 C CA . MET A 1 115 ? -3.825 25.373 3.902 1.00 57.45 277 MET A CA 1
ATOM 852 C C . MET A 1 115 ? -2.682 24.391 4.142 1.00 52.58 277 MET A C 1
ATOM 853 O O . MET A 1 115 ? -1.659 24.425 3.449 1.00 48.53 277 MET A O 1
ATOM 858 N N . THR A 1 116 ? -2.847 23.502 5.125 1.00 49.97 278 THR A N 1
ATOM 859 C CA . THR A 1 116 ? -1.753 22.622 5.524 1.00 59.33 278 THR A CA 1
ATOM 860 C C . THR A 1 116 ? -1.389 21.638 4.419 1.00 55.85 278 THR A C 1
ATOM 861 O O . THR A 1 116 ? -0.204 21.389 4.169 1.00 58.03 278 THR A O 1
ATOM 865 N N . ASP A 1 117 ? -2.391 21.066 3.748 1.00 57.29 279 ASP A N 1
ATOM 866 C CA . ASP A 1 117 ? -2.108 20.112 2.680 1.00 60.67 279 ASP A CA 1
ATOM 867 C C . ASP A 1 117 ? -1.431 20.793 1.497 1.00 54.07 279 ASP A C 1
ATOM 868 O O . ASP A 1 117 ? -0.535 20.215 0.871 1.00 52.65 279 ASP A O 1
ATOM 873 N N . MET A 1 118 ? -1.840 22.023 1.177 1.00 47.84 280 MET A N 1
ATOM 874 C CA . MET A 1 118 ? -1.199 22.750 0.086 1.00 50.77 280 MET A CA 1
ATOM 875 C C . MET A 1 118 ? 0.203 23.204 0.472 1.00 52.91 280 MET A C 1
ATOM 876 O O . MET A 1 118 ? 1.113 23.208 -0.366 1.00 44.26 280 MET A O 1
ATOM 881 N N . CYS A 1 119 ? 0.397 23.590 1.736 1.00 46.05 281 CYS A N 1
ATOM 882 C CA . CYS A 1 119 ? 1.715 24.025 2.187 1.00 46.31 281 CYS A CA 1
ATOM 883 C C . CYS A 1 119 ? 2.730 22.893 2.084 1.00 55.14 281 CYS A C 1
ATOM 884 O O . CYS A 1 119 ? 3.836 23.080 1.563 1.00 50.61 281 CYS A O 1
ATOM 887 N N . LEU A 1 120 ? 2.366 21.704 2.567 1.00 48.33 282 LEU A N 1
ATOM 888 C CA . LEU A 1 120 ? 3.279 20.568 2.542 1.00 62.82 282 LEU A CA 1
ATOM 889 C C . LEU A 1 120 ? 3.490 20.004 1.144 1.00 55.16 282 LEU A C 1
ATOM 890 O O . LEU A 1 120 ? 4.368 19.152 0.967 1.00 57.14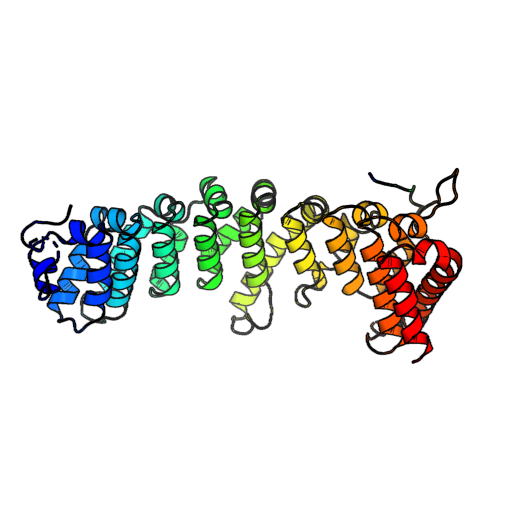 282 LEU A O 1
ATOM 895 N N . ASP A 1 121 ? 2.720 20.449 0.155 1.00 48.64 283 ASP A N 1
ATOM 896 C CA . ASP A 1 121 ? 2.856 19.936 -1.199 1.00 50.25 283 ASP A CA 1
ATOM 897 C C . ASP A 1 121 ? 3.982 20.654 -1.931 1.00 46.82 283 ASP A C 1
ATOM 898 O O . ASP A 1 121 ? 4.176 21.863 -1.773 1.00 52.35 283 ASP A O 1
ATOM 903 N N . LYS A 1 122 ? 4.725 19.892 -2.738 1.00 52.68 284 LYS A N 1
ATOM 904 C CA . LYS A 1 122 ? 5.872 20.445 -3.452 1.00 47.70 284 LYS A CA 1
ATOM 905 C C . LYS A 1 122 ? 5.461 21.583 -4.378 1.00 50.37 284 LYS A C 1
ATOM 906 O O . LYS A 1 122 ? 6.132 22.620 -4.436 1.00 48.12 284 LYS A O 1
ATOM 912 N N . PHE A 1 123 ? 4.360 21.411 -5.106 1.00 48.49 285 PHE A N 1
ATOM 913 C CA . PHE A 1 123 ? 3.934 22.394 -6.094 1.00 47.47 285 PHE A CA 1
ATOM 914 C C . PHE A 1 123 ? 2.867 23.347 -5.581 1.00 43.91 285 PHE A C 1
ATOM 915 O O . PHE A 1 123 ? 2.858 24.516 -5.981 1.00 40.14 285 PHE A O 1
ATOM 923 N N . ALA A 1 124 ? 1.971 22.885 -4.705 1.00 42.79 286 ALA A N 1
ATOM 924 C CA . ALA A 1 124 ? 0.915 23.760 -4.209 1.00 43.20 286 ALA A CA 1
ATOM 925 C C . ALA A 1 124 ? 1.468 24.866 -3.319 1.00 43.76 286 ALA A C 1
ATOM 926 O O . ALA A 1 124 ? 0.868 25.944 -3.234 1.00 40.66 286 ALA A O 1
ATOM 928 N N . CYS A 1 125 ? 2.605 24.627 -2.658 1.00 40.06 287 CYS A N 1
ATOM 929 C CA . CYS A 1 125 ? 3.201 25.662 -1.818 1.00 39.88 287 CYS A CA 1
ATOM 930 C C . CYS A 1 125 ? 3.663 26.853 -2.646 1.00 38.70 287 CYS A C 1
ATOM 931 O O . CYS A 1 125 ? 3.720 27.978 -2.138 1.00 43.11 287 CYS A O 1
ATOM 934 N N . ARG A 1 126 ? 3.999 26.626 -3.918 1.00 38.97 288 ARG A N 1
ATOM 935 C CA . ARG A 1 126 ? 4.307 27.739 -4.810 1.00 39.15 288 ARG A CA 1
ATOM 936 C C . ARG A 1 126 ? 3.077 28.608 -5.043 1.00 39.55 288 ARG A C 1
ATOM 937 O O . ARG A 1 126 ? 3.183 29.838 -5.118 1.00 40.29 288 ARG A O 1
ATOM 945 N N . VAL A 1 127 ? 1.902 27.984 -5.160 1.00 39.81 289 VAL A N 1
ATOM 946 C CA . VAL A 1 127 ? 0.663 28.743 -5.310 1.00 37.32 289 VAL A CA 1
ATOM 947 C C . VAL A 1 127 ? 0.388 29.559 -4.054 1.00 37.37 289 VAL A C 1
ATOM 948 O O . VAL A 1 127 ? -0.112 30.689 -4.125 1.00 36.47 289 VAL A O 1
ATOM 952 N N . ILE A 1 128 ? 0.719 29.005 -2.885 1.00 41.60 290 ILE A N 1
ATOM 953 C CA . ILE A 1 128 ? 0.524 29.730 -1.632 1.00 43.23 290 ILE A CA 1
ATOM 954 C C . ILE A 1 128 ? 1.423 30.959 -1.587 1.00 43.98 290 ILE A C 1
ATOM 955 O O . ILE A 1 128 ? 0.984 32.061 -1.238 1.00 38.26 290 ILE A O 1
ATOM 960 N N . GLN A 1 129 ? 2.699 30.784 -1.942 1.00 37.81 291 GLN A N 1
ATOM 961 C CA . GLN A 1 129 ? 3.641 31.898 -1.905 1.00 45.12 291 GLN A CA 1
ATOM 962 C C . GLN A 1 129 ? 3.252 32.984 -2.899 1.00 40.74 291 GLN A C 1
ATOM 963 O O . GLN A 1 129 ? 3.370 34.178 -2.602 1.00 36.79 291 GLN A O 1
ATOM 969 N N . SER A 1 130 ? 2.788 32.589 -4.087 1.00 42.95 292 SER A N 1
ATOM 9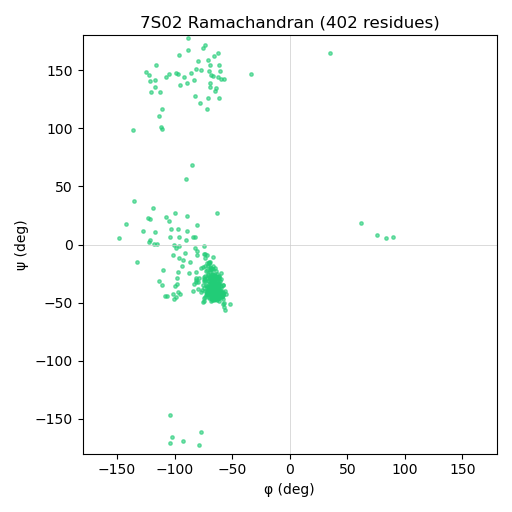70 C CA . SER A 1 130 ? 2.373 33.574 -5.079 1.00 51.36 292 SER A CA 1
ATOM 971 C C . SER A 1 130 ? 1.161 34.361 -4.600 1.00 43.57 292 SER A C 1
ATOM 972 O O . SER A 1 130 ? 1.063 35.570 -4.835 1.00 48.04 292 SER A O 1
ATOM 975 N N . SER A 1 131 ? 0.228 33.694 -3.919 1.00 37.64 293 SER A N 1
ATOM 976 C CA . SER A 1 131 ? -0.960 34.386 -3.433 1.00 39.77 293 SER A CA 1
ATOM 977 C C . SER A 1 131 ? -0.628 35.296 -2.257 1.00 44.64 293 SER A C 1
ATOM 978 O O . SER A 1 131 ? -1.217 36.373 -2.112 1.00 43.32 293 SER A O 1
ATOM 981 N N . LEU A 1 132 ? 0.320 34.888 -1.411 1.00 43.47 294 LEU A N 1
ATOM 982 C CA . LEU A 1 132 ? 0.649 35.682 -0.232 1.00 41.45 294 LEU A CA 1
ATOM 983 C C . LEU A 1 132 ? 1.221 37.042 -0.615 1.00 47.89 294 LEU A C 1
ATOM 984 O O . LEU A 1 132 ? 0.925 38.053 0.032 1.00 45.76 294 LEU A O 1
ATOM 989 N N . GLN A 1 133 ? 2.033 37.092 -1.670 1.00 40.31 295 GLN A N 1
ATOM 990 C CA . GLN A 1 133 ? 2.719 38.320 -2.049 1.00 46.48 295 GLN A CA 1
ATOM 991 C C . GLN A 1 133 ? 2.004 39.110 -3.139 1.00 44.20 295 GLN A C 1
ATOM 992 O O . GLN A 1 133 ? 2.373 40.264 -3.380 1.00 46.39 295 GLN A O 1
ATOM 998 N N . ASN A 1 134 ? 0.996 38.535 -3.794 1.00 45.05 296 ASN A N 1
ATOM 999 C CA . ASN A 1 134 ? 0.327 39.204 -4.903 1.00 38.37 296 ASN A CA 1
ATOM 1000 C C . ASN A 1 134 ? -1.100 39.637 -4.604 1.00 47.97 296 ASN A C 1
ATOM 1001 O O . ASN A 1 134 ? -1.526 40.677 -5.109 1.00 45.95 296 ASN A O 1
ATOM 1006 N N . MET A 1 135 ? -1.853 38.876 -3.813 1.00 45.86 297 MET A N 1
ATOM 1007 C CA . MET A 1 135 ? -3.200 39.305 -3.468 1.00 42.95 297 MET A CA 1
ATOM 1008 C C . MET A 1 135 ? -3.159 40.572 -2.618 1.00 46.24 297 MET A C 1
ATOM 1009 O O . MET A 1 135 ? -2.129 40.939 -2.045 1.00 45.52 297 MET A O 1
ATOM 1014 N N . ASP A 1 136 ? -4.303 41.252 -2.557 1.00 47.20 298 ASP A N 1
ATOM 1015 C CA . ASP A 1 136 ? -4.430 42.424 -1.704 1.00 50.67 298 ASP A CA 1
ATOM 1016 C C . ASP A 1 136 ? -4.096 42.055 -0.264 1.00 53.55 298 ASP A C 1
ATOM 1017 O O . ASP A 1 136 ? -4.420 40.959 0.202 1.00 48.51 298 ASP A O 1
ATOM 1022 N N . LEU A 1 137 ? -3.429 42.977 0.437 1.00 49.64 299 LEU A N 1
ATOM 1023 C CA . LEU A 1 137 ? -2.898 42.664 1.761 1.00 52.81 299 LEU A CA 1
ATOM 1024 C C . LEU A 1 137 ? -3.998 42.219 2.717 1.00 53.15 299 LEU A C 1
ATOM 1025 O O . LEU A 1 137 ? -3.774 41.352 3.570 1.00 53.74 299 LEU A O 1
ATOM 1030 N N . SER A 1 138 ? -5.195 42.796 2.587 1.00 52.79 300 SER A N 1
ATOM 1031 C CA . SER A 1 138 ? -6.302 42.401 3.452 1.00 58.42 300 SER A CA 1
ATOM 1032 C C . SER A 1 138 ? -6.673 40.940 3.238 1.00 59.60 300 SER A C 1
ATOM 1033 O O . SER A 1 138 ? -6.999 40.226 4.194 1.00 58.94 300 SER A O 1
ATOM 1036 N N . LEU A 1 139 ? -6.622 40.473 1.990 1.00 50.24 301 LEU A N 1
ATOM 1037 C CA . LEU A 1 139 ? -6.963 39.086 1.704 1.00 53.90 301 LEU A CA 1
ATOM 1038 C C . LEU A 1 139 ? -5.816 38.140 2.036 1.00 53.49 301 LEU A C 1
ATOM 1039 O O . LEU A 1 139 ? -6.059 36.998 2.443 1.00 53.94 301 LEU A O 1
ATOM 1044 N N . ALA A 1 140 ? -4.570 38.595 1.879 1.00 47.80 302 ALA A N 1
ATOM 1045 C CA . ALA A 1 140 ? -3.423 37.744 2.180 1.00 50.20 302 ALA A CA 1
ATOM 1046 C C . ALA A 1 140 ? -3.290 37.482 3.675 1.00 51.30 302 ALA A C 1
ATOM 1047 O O . ALA A 1 140 ? -2.834 36.404 4.073 1.00 45.58 302 ALA A O 1
ATOM 1049 N N . CYS A 1 141 ? -3.673 38.449 4.513 1.00 47.38 303 CYS A N 1
ATOM 1050 C CA . CYS A 1 141 ? -3.639 38.226 5.955 1.00 53.97 303 CYS A CA 1
ATOM 1051 C C . CYS A 1 141 ? -4.593 37.115 6.371 1.00 54.59 303 CYS A C 1
ATOM 1052 O O . CYS A 1 141 ? -4.325 36.399 7.342 1.00 58.15 303 CYS A O 1
ATOM 1055 N N . LYS A 1 142 ? -5.705 36.953 5.650 1.00 51.19 304 LYS A N 1
ATOM 1056 C CA . LYS A 1 142 ? -6.636 35.874 5.960 1.00 53.39 304 LYS A CA 1
ATOM 1057 C C . LYS A 1 142 ? -6.008 34.508 5.716 1.00 51.84 304 LYS A C 1
ATOM 1058 O O . LYS A 1 142 ? -6.395 33.524 6.356 1.00 57.14 304 LYS A O 1
ATOM 1064 N N . LEU A 1 143 ? -5.040 34.426 4.798 1.00 51.70 305 LEU A N 1
ATOM 1065 C CA . LEU A 1 143 ? -4.353 33.161 4.559 1.00 52.62 305 LEU A CA 1
ATOM 1066 C C . LEU A 1 143 ? -3.483 32.773 5.747 1.00 52.95 305 LEU A C 1
ATOM 1067 O O . LEU A 1 143 ? -3.364 31.586 6.073 1.00 51.32 305 LEU A O 1
ATOM 1072 N N . VAL A 1 144 ? -2.861 33.759 6.398 1.00 48.79 306 VAL A N 1
ATOM 1073 C CA . VAL A 1 144 ? -1.992 33.474 7.536 1.00 53.65 306 VAL A CA 1
ATOM 1074 C C . VAL A 1 144 ? -2.795 32.869 8.681 1.00 51.92 306 VAL A C 1
ATOM 1075 O O . VAL A 1 144 ? -2.313 31.982 9.397 1.00 46.92 306 VAL A O 1
ATOM 1079 N N . GLN A 1 145 ? -4.034 33.332 8.866 1.00 46.89 307 GLN A N 1
ATOM 1080 C CA . GLN A 1 145 ? -4.883 32.789 9.922 1.00 52.54 307 GLN A CA 1
ATOM 1081 C C . GLN A 1 145 ? -5.205 31.316 9.705 1.00 56.11 307 GLN A C 1
ATOM 1082 O O . GLN A 1 145 ? -5.528 30.616 10.670 1.00 62.05 307 GLN A O 1
ATOM 1088 N N . ALA A 1 146 ? -5.124 30.832 8.467 1.00 51.37 308 ALA A N 1
ATOM 1089 C CA . ALA A 1 146 ? -5.404 29.433 8.168 1.00 57.73 308 ALA A CA 1
ATOM 1090 C C . ALA A 1 146 ? -4.221 28.516 8.446 1.00 60.24 308 ALA A C 1
ATOM 1091 O O . ALA A 1 146 ? -4.356 27.297 8.291 1.00 57.60 308 ALA A O 1
ATOM 1093 N N . LEU A 1 147 ? -3.076 29.062 8.848 1.00 45.05 309 LEU A N 1
ATOM 1094 C CA . LEU A 1 147 ? -1.919 28.235 9.145 1.00 58.75 309 LEU A CA 1
ATOM 1095 C C . LEU A 1 147 ? -2.167 27.408 10.407 1.00 58.14 309 LEU A C 1
ATOM 1096 O O . LEU A 1 147 ? -2.844 27.861 11.334 1.00 55.01 309 LEU A O 1
ATOM 1101 N N . PRO A 1 148 ? -1.636 26.190 10.463 1.00 62.74 310 PRO A N 1
ATOM 1102 C CA . PRO A 1 148 ? -1.840 25.350 11.647 1.00 59.92 310 PRO A CA 1
ATOM 1103 C C . PRO A 1 148 ? -1.067 25.871 12.849 1.00 59.04 310 PRO A C 1
ATOM 1104 O O . PRO A 1 148 ? -0.091 26.615 12.730 1.00 59.65 310 PRO A O 1
ATOM 1108 N N . ARG A 1 149 ? -1.529 25.460 14.029 1.00 61.96 311 ARG A N 1
ATOM 1109 C CA . ARG A 1 149 ? -0.925 25.863 15.289 1.00 63.54 311 ARG A CA 1
ATOM 1110 C C . ARG A 1 149 ? -0.366 24.693 16.086 1.00 64.87 311 ARG A C 1
ATOM 1111 O O . ARG A 1 149 ? 0.166 24.908 17.182 1.00 67.83 311 ARG A O 1
ATOM 1119 N N . ASP A 1 150 ? -0.468 23.468 15.574 1.00 63.67 312 ASP A N 1
ATOM 1120 C CA . ASP A 1 150 ? -0.002 22.297 16.306 1.00 67.43 312 ASP A CA 1
ATOM 1121 C C . ASP A 1 150 ? 1.320 21.789 15.744 1.00 65.95 312 ASP A C 1
ATOM 1122 O O . ASP A 1 150 ? 2.145 22.576 15.269 1.00 66.39 312 ASP A O 1
ATOM 1127 N N . ALA A 1 151 ? 1.525 20.470 15.794 1.00 73.72 313 ALA A N 1
ATOM 1128 C CA . ALA A 1 151 ? 2.762 19.888 15.287 1.00 72.30 313 ALA A CA 1
ATOM 1129 C C . ALA A 1 151 ? 2.899 20.044 13.779 1.00 64.24 313 ALA A C 1
ATOM 1130 O O . ALA A 1 151 ? 4.018 19.971 13.260 1.00 67.03 313 ALA A O 1
ATOM 1132 N N . ARG A 1 152 ? 1.790 20.259 13.066 1.00 63.23 314 ARG A N 1
ATOM 1133 C CA . ARG A 1 152 ? 1.864 20.426 11.618 1.00 56.40 314 ARG A CA 1
ATOM 1134 C C . ARG A 1 152 ? 2.646 21.676 11.237 1.00 52.08 314 ARG A C 1
ATOM 1135 O O . ARG A 1 152 ? 3.255 21.721 10.163 1.00 59.05 314 ARG A O 1
ATOM 1143 N N . LEU A 1 153 ? 2.640 22.697 12.098 1.00 59.43 315 LEU A N 1
ATOM 1144 C CA . LEU A 1 153 ? 3.458 23.878 11.843 1.00 53.33 315 LEU A CA 1
ATOM 1145 C C . LEU A 1 153 ? 4.942 23.532 11.873 1.00 58.14 315 LEU A C 1
ATOM 1146 O O . LEU A 1 153 ? 5.725 24.054 11.070 1.00 52.67 315 LEU A O 1
ATOM 1151 N N . ILE A 1 154 ? 5.346 22.655 12.795 1.00 55.85 316 ILE A N 1
ATOM 1152 C CA . ILE A 1 154 ? 6.729 22.186 12.82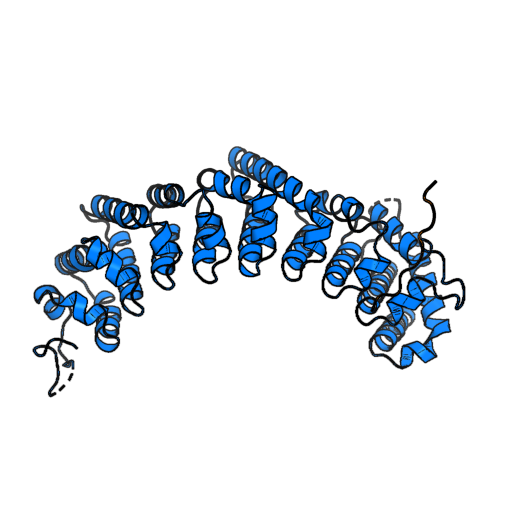4 1.00 55.56 316 ILE A CA 1
ATOM 1153 C C . ILE A 1 154 ? 7.058 21.431 11.544 1.00 55.98 316 ILE A C 1
ATOM 1154 O O . ILE A 1 154 ? 8.131 21.611 10.955 1.00 52.20 316 ILE A O 1
ATOM 1159 N N . ALA A 1 155 ? 6.136 20.577 11.090 1.00 47.14 317 ALA A N 1
ATOM 1160 C CA . ALA A 1 155 ? 6.344 19.851 9.842 1.00 49.56 317 ALA A CA 1
ATOM 1161 C C . ALA A 1 155 ? 6.485 20.799 8.658 1.00 52.94 317 ALA A C 1
ATOM 1162 O O . ALA A 1 155 ? 7.180 20.479 7.687 1.00 51.72 317 ALA A O 1
ATOM 1164 N N . ILE A 1 156 ? 5.839 21.964 8.719 1.00 46.44 318 ILE A N 1
ATOM 1165 C CA . ILE A 1 156 ? 5.981 22.946 7.648 1.00 49.59 318 ILE A CA 1
ATOM 1166 C C . ILE A 1 156 ? 7.349 23.614 7.716 1.00 44.93 318 ILE A C 1
ATOM 1167 O O . ILE A 1 156 ? 7.996 23.842 6.687 1.00 50.48 318 ILE A O 1
ATOM 1172 N N . CYS A 1 157 ? 7.819 23.922 8.928 1.00 44.51 319 CYS A N 1
ATOM 1173 C CA . CYS A 1 157 ? 9.071 24.657 9.075 1.00 48.38 319 CYS A CA 1
ATOM 1174 C C . CYS A 1 157 ? 10.283 23.809 8.705 1.00 48.99 319 CYS A C 1
ATOM 1175 O O . CYS A 1 157 ? 11.320 24.357 8.314 1.00 52.27 319 CYS A O 1
ATOM 1178 N N . VAL A 1 158 ? 10.182 22.484 8.819 1.00 48.56 320 VAL A N 1
ATOM 1179 C CA . VAL A 1 158 ? 11.314 21.598 8.563 1.00 49.33 320 VAL A CA 1
ATOM 1180 C C . VAL A 1 158 ? 11.199 20.890 7.216 1.00 52.87 320 VAL A C 1
ATOM 1181 O O . VAL A 1 158 ? 12.024 20.027 6.903 1.00 60.42 320 VAL A O 1
ATOM 1185 N N . ASP A 1 159 ? 10.203 21.237 6.409 1.00 52.24 321 ASP A N 1
ATOM 1186 C CA . ASP A 1 159 ? 10.073 20.683 5.071 1.00 49.41 321 ASP A CA 1
ATOM 1187 C C . ASP A 1 159 ? 10.835 21.552 4.078 1.00 45.69 321 ASP A C 1
ATOM 1188 O O . ASP A 1 159 ? 10.804 22.782 4.163 1.00 49.00 321 ASP A O 1
ATOM 1193 N N . GLN A 1 160 ? 11.527 20.900 3.139 1.00 46.34 322 GLN A N 1
ATOM 1194 C CA . GLN A 1 160 ? 12.357 21.632 2.185 1.00 54.22 322 GLN A CA 1
ATOM 1195 C C . GLN A 1 160 ? 11.539 22.607 1.348 1.00 50.87 322 GLN A C 1
ATOM 1196 O O . GLN A 1 160 ? 12.046 23.665 0.958 1.00 54.07 322 GLN A O 1
ATOM 1202 N N . ASN A 1 161 ? 10.279 22.278 1.068 1.00 48.82 323 ASN A N 1
ATOM 1203 C CA . ASN A 1 161 ? 9.412 23.118 0.251 1.00 49.18 323 ASN A CA 1
ATOM 1204 C C . ASN A 1 161 ? 8.468 23.974 1.088 1.00 45.90 323 ASN A C 1
ATOM 1205 O O . ASN A 1 161 ? 8.313 25.169 0.820 1.00 42.49 323 ASN A O 1
ATOM 1210 N N . ALA A 1 162 ? 7.838 23.382 2.108 1.00 49.73 324 ALA A N 1
ATOM 1211 C CA . ALA A 1 162 ? 6.831 24.098 2.887 1.00 41.74 324 ALA A CA 1
ATOM 1212 C C . ALA A 1 162 ? 7.431 25.237 3.701 1.00 46.92 324 ALA A C 1
ATOM 1213 O O . ALA A 1 162 ? 6.724 26.196 4.029 1.00 47.44 324 ALA A O 1
ATOM 1215 N N . ASN A 1 163 ? 8.721 25.153 4.040 1.00 45.04 325 ASN A N 1
ATOM 1216 C CA . ASN A 1 163 ? 9.332 26.179 4.882 1.00 43.89 325 ASN A CA 1
ATOM 1217 C C . ASN A 1 163 ? 9.321 27.544 4.208 1.00 41.90 325 ASN A C 1
ATOM 1218 O O . ASN A 1 163 ? 9.344 28.573 4.893 1.00 44.73 325 ASN A O 1
ATOM 1223 N N . HIS A 1 164 ? 9.281 27.577 2.875 1.00 41.28 326 HIS A N 1
ATOM 1224 C CA . HIS A 1 164 ? 9.273 28.849 2.165 1.00 40.75 326 HIS A CA 1
ATOM 1225 C C . HIS A 1 164 ? 7.936 29.569 2.277 1.00 37.02 326 HIS A C 1
ATOM 1226 O O . HIS A 1 164 ? 7.879 30.780 2.036 1.00 34.06 326 HIS A O 1
ATOM 1233 N N . VAL A 1 165 ? 6.864 28.858 2.633 1.00 38.54 327 VAL A N 1
ATOM 1234 C CA . VAL A 1 165 ? 5.587 29.520 2.884 1.00 40.22 327 VAL A CA 1
ATOM 1235 C C . VAL A 1 165 ? 5.693 30.420 4.108 1.00 38.33 327 VAL A C 1
ATOM 1236 O O . VAL A 1 165 ? 5.256 31.577 4.091 1.00 38.71 327 VAL A O 1
ATOM 1240 N N . ILE A 1 166 ? 6.283 29.901 5.188 1.00 39.20 328 ILE A N 1
ATOM 1241 C CA . ILE A 1 166 ? 6.506 30.710 6.382 1.00 35.55 328 ILE A CA 1
ATOM 1242 C C . ILE A 1 166 ? 7.466 31.853 6.077 1.00 35.50 328 ILE A C 1
ATOM 1243 O O . ILE A 1 166 ? 7.288 32.979 6.558 1.00 40.29 328 ILE A O 1
ATOM 1248 N N . GLN A 1 167 ? 8.495 31.584 5.269 1.00 38.67 329 GLN A N 1
ATOM 1249 C CA . GLN A 1 167 ? 9.425 32.638 4.876 1.00 36.60 329 GLN A CA 1
ATOM 1250 C C . GLN A 1 167 ? 8.714 33.731 4.089 1.00 33.30 329 GLN A C 1
ATOM 1251 O O . GLN A 1 167 ? 8.990 34.922 4.277 1.00 41.64 329 GLN A O 1
ATOM 1257 N N . LYS A 1 168 ? 7.797 33.345 3.199 1.00 38.67 330 LYS A N 1
ATOM 1258 C CA . LYS A 1 168 ? 7.042 34.335 2.438 1.00 37.36 330 LYS A CA 1
ATOM 1259 C C . LYS A 1 168 ? 6.115 35.135 3.344 1.00 37.01 330 LYS A C 1
ATOM 1260 O O . LYS A 1 168 ? 5.976 36.352 3.178 1.00 37.93 330 LYS A O 1
ATOM 1266 N N . VAL A 1 169 ? 5.473 34.466 4.305 1.00 40.01 331 VAL A N 1
ATOM 1267 C CA . VAL A 1 169 ? 4.637 35.167 5.277 1.00 37.20 331 VAL A CA 1
ATOM 1268 C C . VAL A 1 169 ? 5.458 36.204 6.032 1.00 41.26 331 VAL A C 1
ATOM 1269 O O . VAL A 1 169 ? 5.020 37.343 6.231 1.00 37.29 331 VAL A O 1
ATOM 1273 N N . VAL A 1 170 ? 6.668 35.830 6.450 1.00 42.84 332 VAL A N 1
ATOM 1274 C CA . VAL A 1 170 ? 7.522 36.743 7.202 1.00 35.75 332 VAL A CA 1
ATOM 1275 C C . VAL A 1 170 ? 7.917 37.943 6.351 1.00 42.36 332 VAL A C 1
ATOM 1276 O O . VAL A 1 170 ? 8.069 39.059 6.865 1.00 45.65 332 VAL A O 1
ATOM 1280 N N . ALA A 1 171 ? 8.052 37.750 5.038 1.00 38.47 333 ALA A N 1
ATOM 1281 C CA . ALA A 1 171 ? 8.607 38.799 4.191 1.00 39.52 333 ALA A CA 1
ATOM 1282 C C . ALA A 1 171 ? 7.571 39.835 3.765 1.00 40.85 333 ALA A C 1
ATOM 1283 O O . ALA A 1 171 ? 7.916 41.014 3.622 1.00 46.95 333 ALA A O 1
ATOM 1285 N N . VAL A 1 172 ? 6.315 39.438 3.556 1.00 42.68 334 VAL A N 1
ATOM 1286 C CA . VAL A 1 172 ? 5.327 40.309 2.929 1.00 38.52 334 VAL A CA 1
ATOM 1287 C C . VAL A 1 172 ? 4.093 40.540 3.788 1.00 35.20 334 VAL A C 1
ATOM 1288 O O . VAL A 1 172 ? 3.169 41.228 3.341 1.00 45.49 334 VAL A O 1
ATOM 1292 N N . ILE A 1 173 ? 4.039 39.997 5.000 1.00 40.61 335 ILE A N 1
ATOM 1293 C CA . ILE A 1 173 ? 2.864 40.163 5.855 1.00 40.08 335 ILE A CA 1
ATOM 1294 C C . ILE A 1 173 ? 3.265 40.921 7.115 1.00 37.62 335 ILE A C 1
ATOM 1295 O O . ILE A 1 173 ? 4.319 40.630 7.700 1.00 42.95 335 ILE A O 1
ATOM 1300 N N . PRO A 1 174 ? 2.477 41.905 7.557 1.00 34.44 336 PRO A N 1
ATOM 1301 C CA . PRO A 1 174 ? 2.812 42.615 8.797 1.00 43.43 336 PRO A CA 1
ATOM 1302 C C . PRO A 1 174 ? 2.856 41.673 9.992 1.00 42.31 336 PRO A C 1
ATOM 1303 O O . PRO A 1 174 ? 2.126 40.682 10.059 1.00 44.61 336 PRO A O 1
ATOM 1307 N N . LEU A 1 175 ? 3.723 42.014 10.951 1.00 39.43 337 LEU A N 1
ATOM 1308 C CA . LEU A 1 175 ? 4.028 41.107 12.055 1.00 45.43 337 LEU A CA 1
ATOM 1309 C C . LEU A 1 175 ? 2.797 40.781 12.894 1.00 43.14 337 LEU A C 1
ATOM 1310 O O . LEU A 1 175 ? 2.721 39.695 13.481 1.00 47.91 337 LEU A O 1
ATOM 1315 N N . LYS A 1 176 ? 1.822 41.693 12.953 1.00 42.96 338 LYS A N 1
ATOM 1316 C CA . LYS A 1 176 ? 0.648 41.473 13.793 1.00 44.79 338 LYS A CA 1
ATOM 1317 C C . LYS A 1 176 ? -0.111 40.212 13.396 1.00 47.58 338 LYS A C 1
ATOM 1318 O O . LYS A 1 176 ? -0.807 39.619 14.229 1.00 45.57 338 LYS A O 1
ATOM 1324 N N . ASN A 1 177 ? 0.017 39.781 12.142 1.00 49.81 339 ASN A N 1
ATOM 1325 C CA . ASN A 1 177 ? -0.712 38.618 11.654 1.00 43.10 339 ASN A CA 1
ATOM 1326 C C . ASN A 1 177 ? 0.009 37.299 11.904 1.00 48.78 339 ASN A C 1
ATOM 1327 O O . ASN A 1 177 ? -0.651 36.255 11.961 1.00 46.51 339 ASN A O 1
ATOM 1332 N N . TRP A 1 178 ? 1.336 37.311 12.054 1.00 43.55 340 TRP A N 1
ATOM 1333 C CA . TRP A 1 178 ? 2.093 36.085 12.290 1.00 41.53 340 TRP A CA 1
ATOM 1334 C C . TRP A 1 178 ? 2.886 36.131 13.591 1.00 47.95 340 TRP A C 1
ATOM 1335 O O . TRP A 1 178 ? 3.856 35.382 13.747 1.00 44.94 340 TRP A O 1
ATOM 1346 N N . GLU A 1 179 ? 2.488 36.988 14.536 1.00 44.62 341 GLU A N 1
ATOM 1347 C CA . GLU A 1 179 ? 3.151 37.010 15.835 1.00 43.58 341 GLU A CA 1
ATOM 1348 C C . GLU A 1 179 ? 3.008 35.676 16.558 1.00 57.46 341 GLU A C 1
ATOM 1349 O O . GLU A 1 179 ? 3.866 35.316 17.374 1.00 47.45 341 GLU A O 1
ATOM 1355 N N . PHE A 1 180 ? 1.940 34.926 16.269 1.00 45.12 342 PHE A N 1
ATOM 1356 C CA . PHE A 1 180 ? 1.773 33.611 16.878 1.00 50.64 342 PHE A CA 1
ATOM 1357 C C . PHE A 1 180 ? 2.858 32.641 16.427 1.00 46.82 342 PHE A C 1
ATOM 1358 O O . PHE A 1 180 ? 3.190 31.702 17.160 1.00 46.70 342 PHE A O 1
ATOM 1366 N N . ILE A 1 181 ? 3.414 32.843 15.231 1.00 49.58 343 ILE A N 1
ATOM 1367 C CA . ILE A 1 181 ? 4.503 31.988 14.769 1.00 47.43 343 ILE A CA 1
ATOM 1368 C C . ILE A 1 181 ? 5.753 32.224 15.606 1.00 47.75 343 ILE A C 1
ATOM 1369 O O . ILE A 1 181 ? 6.492 31.284 15.923 1.00 47.08 343 ILE A O 1
ATOM 1374 N N . VAL A 1 182 ? 6.005 33.479 15.987 1.00 43.70 344 VAL A N 1
ATOM 1375 C CA . VAL A 1 182 ? 7.149 33.789 16.840 1.00 46.65 344 VAL A CA 1
ATOM 1376 C C . VAL A 1 182 ? 7.014 33.081 18.183 1.00 50.92 344 VAL A C 1
ATOM 1377 O O . VAL A 1 182 ? 7.952 32.432 18.660 1.00 45.02 344 VAL A O 1
ATOM 1381 N N . ASP A 1 183 ? 5.840 33.196 18.810 1.00 48.02 345 ASP A N 1
ATOM 1382 C CA . ASP A 1 183 ? 5.618 32.538 20.093 1.00 53.17 345 ASP A CA 1
ATOM 1383 C C . ASP A 1 183 ? 5.670 31.023 19.961 1.00 54.27 345 ASP A C 1
ATOM 1384 O O . ASP A 1 183 ? 6.107 30.333 20.890 1.00 57.41 345 ASP A O 1
ATOM 1389 N N . PHE A 1 184 ? 5.228 30.487 18.822 1.00 46.85 346 PHE A N 1
ATOM 1390 C CA . PHE A 1 184 ? 5.329 29.050 18.589 1.00 52.00 346 PHE A CA 1
ATOM 1391 C C . PHE A 1 184 ? 6.787 28.618 18.500 1.00 48.03 346 PHE A C 1
ATOM 1392 O O . PHE A 1 184 ? 7.198 27.642 19.137 1.00 50.57 346 PHE A O 1
ATOM 1400 N N . VAL A 1 185 ? 7.587 29.343 17.716 1.00 50.45 347 VAL A N 1
ATOM 1401 C CA . VAL A 1 185 ? 9.004 29.018 17.594 1.00 47.69 347 VAL A CA 1
ATOM 1402 C C . VAL A 1 185 ? 9.733 29.275 18.908 1.00 47.96 347 VAL A C 1
ATOM 1403 O O . VAL A 1 185 ? 10.664 28.541 19.263 1.00 53.85 347 VAL A O 1
ATOM 1407 N N . ALA A 1 186 ? 9.314 30.294 19.664 1.00 48.79 348 ALA A N 1
ATOM 1408 C CA . ALA A 1 186 ? 9.971 30.606 20.929 1.00 46.86 348 ALA A CA 1
ATOM 1409 C C . ALA A 1 186 ? 9.715 29.553 22.000 1.00 48.60 348 ALA A C 1
ATOM 1410 O O . ALA A 1 186 ? 10.422 29.539 23.013 1.00 57.30 348 ALA A O 1
ATOM 1412 N N . THR A 1 187 ? 8.724 28.689 21.810 1.00 55.08 349 THR A N 1
ATOM 1413 C CA . THR A 1 187 ? 8.498 27.605 22.755 1.00 60.07 349 THR A CA 1
ATOM 1414 C C . THR A 1 187 ? 9.727 26.700 22.784 1.00 58.89 349 THR A C 1
ATOM 1415 O O . THR A 1 187 ? 10.170 26.233 21.725 1.00 59.41 349 THR A O 1
ATOM 1419 N N . PRO A 1 188 ? 10.308 26.439 23.960 1.00 62.95 350 PRO A N 1
ATOM 1420 C CA . PRO A 1 188 ? 11.610 25.745 24.008 1.00 62.31 350 PRO A CA 1
ATOM 1421 C C . PRO A 1 188 ? 11.643 24.412 23.278 1.00 64.82 350 PRO A C 1
ATOM 1422 O O . PRO A 1 188 ? 12.622 24.126 22.577 1.00 67.00 350 PRO A O 1
ATOM 1426 N N . GLU A 1 189 ? 10.603 23.587 23.415 1.00 62.66 351 GLU A N 1
ATOM 1427 C CA . GLU A 1 189 ? 10.591 22.306 22.715 1.00 65.48 351 GLU A CA 1
ATOM 1428 C C . GLU A 1 189 ? 10.484 22.502 21.207 1.00 66.70 351 GLU A C 1
ATOM 1429 O O . GLU A 1 189 ? 11.073 21.737 20.434 1.00 66.75 351 GLU A O 1
ATOM 1435 N N . HIS A 1 190 ? 9.745 23.523 20.770 1.00 59.86 352 HIS A N 1
ATOM 1436 C CA . HIS A 1 190 ? 9.640 23.790 19.339 1.00 58.32 352 HIS A CA 1
ATOM 1437 C C . HIS A 1 190 ? 10.943 24.355 18.787 1.00 58.64 352 HIS A C 1
ATOM 1438 O O . HIS A 1 190 ? 11.361 23.995 17.681 1.00 59.53 352 HIS A O 1
ATOM 1445 N N . LEU A 1 191 ? 11.599 25.240 19.542 1.00 54.54 353 LEU A N 1
ATOM 1446 C CA . LEU A 1 191 ? 12.875 25.789 19.093 1.00 54.31 353 LEU A CA 1
ATOM 1447 C C . LEU A 1 191 ? 13.921 24.694 18.937 1.00 55.94 353 LEU A C 1
ATOM 1448 O O . LEU A 1 191 ? 14.713 24.713 17.988 1.00 50.12 353 LEU A O 1
ATOM 1453 N N . ARG A 1 192 ? 13.939 23.728 19.859 1.00 58.23 354 ARG A N 1
ATOM 1454 C CA . ARG A 1 192 ? 14.906 22.638 19.777 1.00 55.03 354 ARG A CA 1
ATOM 1455 C C . ARG A 1 192 ? 14.710 21.824 18.504 1.00 56.88 354 ARG A C 1
ATOM 1456 O O . ARG A 1 192 ? 15.675 21.518 17.794 1.00 59.78 354 ARG A O 1
ATOM 1464 N N . GLN A 1 193 ? 13.460 21.469 18.195 1.00 59.66 355 GLN A N 1
ATOM 1465 C CA . GLN A 1 193 ? 13.193 20.647 17.018 1.00 59.79 355 GLN A CA 1
ATOM 1466 C C . GLN A 1 193 ? 13.404 21.431 15.729 1.00 51.70 355 GLN A C 1
ATOM 1467 O O . GLN A 1 193 ? 13.929 20.893 14.748 1.00 64.30 355 GLN A O 1
ATOM 1473 N N . ILE A 1 194 ? 12.999 22.702 15.711 1.00 50.90 356 ILE A N 1
ATOM 1474 C CA . ILE A 1 194 ? 13.115 23.498 14.493 1.00 50.43 356 ILE A CA 1
ATOM 1475 C C . ILE A 1 194 ? 14.572 23.851 14.216 1.00 50.50 356 ILE A C 1
ATOM 1476 O O . ILE A 1 194 ? 15.036 23.771 13.072 1.00 52.14 356 ILE A O 1
ATOM 1481 N N . CYS A 1 195 ? 15.321 24.231 15.251 1.00 49.72 357 CYS A N 1
ATOM 1482 C CA . CYS A 1 195 ? 16.707 24.641 15.064 1.00 55.91 357 CYS A CA 1
ATOM 1483 C C . CYS A 1 195 ? 17.672 23.467 14.938 1.00 56.99 357 CYS A C 1
ATOM 1484 O O . CYS A 1 195 ? 18.860 23.691 14.682 1.00 59.40 357 CYS A O 1
ATOM 1487 N N . SER A 1 196 ? 17.206 22.235 15.123 1.00 53.46 358 SER A N 1
ATOM 1488 C CA . SER A 1 196 ? 18.016 21.057 14.839 1.00 58.15 358 SER A CA 1
ATOM 1489 C C . SER A 1 196 ? 17.848 20.574 13.405 1.00 54.17 358 SER A C 1
ATOM 1490 O O . SER A 1 196 ? 18.418 19.539 13.042 1.00 66.25 358 SER A O 1
ATOM 1493 N N . ASP A 1 197 ? 17.085 21.298 12.591 1.00 56.36 359 ASP A N 1
ATOM 1494 C CA . ASP A 1 197 ? 16.823 20.946 11.204 1.00 52.08 359 ASP A CA 1
ATOM 1495 C C . ASP A 1 197 ? 17.381 22.034 10.297 1.00 52.18 359 ASP A C 1
ATOM 1496 O O . ASP A 1 197 ? 17.297 23.224 10.618 1.00 50.11 359 ASP A O 1
ATOM 1501 N N . LYS A 1 198 ? 17.951 21.619 9.163 1.00 49.85 360 LYS A N 1
ATOM 1502 C CA . LYS A 1 198 ? 18.604 22.573 8.270 1.00 54.83 360 LYS A CA 1
ATOM 1503 C C . LYS A 1 198 ? 17.612 23.589 7.717 1.00 53.41 360 LYS A C 1
ATOM 1504 O O . LYS A 1 198 ? 17.936 24.776 7.584 1.00 56.07 360 LYS A O 1
ATOM 1510 N N . TYR A 1 199 ? 16.399 23.145 7.391 1.00 53.81 361 TYR A N 1
ATOM 1511 C CA . TYR A 1 199 ? 15.394 24.057 6.859 1.00 46.52 361 TYR A CA 1
ATOM 1512 C C . TYR A 1 199 ? 14.688 24.829 7.964 1.00 45.19 361 TYR A C 1
ATOM 1513 O O . TYR A 1 199 ? 14.265 25.969 7.744 1.00 41.73 361 TYR A O 1
ATOM 1522 N N . GLY A 1 200 ? 14.557 24.233 9.150 1.00 50.33 362 GLY A N 1
ATOM 1523 C CA . GLY A 1 200 ? 13.986 24.964 10.269 1.00 41.08 362 GLY A CA 1
ATOM 1524 C C . GLY A 1 200 ? 14.843 26.142 10.687 1.00 49.84 362 GLY A C 1
ATOM 1525 O O . GLY A 1 200 ? 14.326 27.188 11.087 1.00 43.38 362 GLY A O 1
ATOM 1526 N N . CYS A 1 201 ? 16.168 25.992 10.595 1.00 47.12 363 CYS A N 1
ATOM 1527 C CA . CYS A 1 201 ? 17.064 27.101 10.908 1.00 45.27 363 CYS A CA 1
ATOM 1528 C C . CYS A 1 201 ? 16.885 28.258 9.936 1.00 45.41 363 CYS A C 1
ATOM 1529 O O . CYS A 1 201 ? 17.037 29.422 10.325 1.00 47.34 363 CYS A O 1
ATOM 1532 N N . ARG A 1 202 ? 16.573 27.963 8.671 1.00 46.68 364 ARG A N 1
ATOM 1533 C CA . ARG A 1 202 ? 16.322 29.029 7.707 1.00 48.80 364 ARG A CA 1
ATOM 1534 C C . ARG A 1 202 ? 15.082 29.831 8.076 1.00 44.22 364 ARG A C 1
ATOM 1535 O O . ARG A 1 202 ? 15.031 31.043 7.836 1.00 46.71 364 ARG A O 1
ATOM 1543 N N . VAL A 1 203 ? 14.078 29.175 8.658 1.00 40.73 365 VAL A N 1
ATOM 1544 C CA . VAL A 1 203 ? 12.886 29.884 9.112 1.00 40.10 365 VAL A CA 1
ATOM 1545 C C . VAL A 1 203 ? 13.227 30.798 10.282 1.00 41.81 365 VAL A C 1
ATOM 1546 O O . VAL A 1 203 ? 12.832 31.969 10.314 1.00 39.75 365 VAL A O 1
ATOM 1550 N N . VAL A 1 204 ? 13.974 30.275 11.259 1.00 47.21 366 VAL A N 1
ATOM 1551 C CA . VAL A 1 204 ? 14.358 31.077 12.417 1.00 39.08 366 VAL A CA 1
ATOM 1552 C C . VAL A 1 204 ? 15.247 32.239 11.990 1.00 37.86 366 VAL A C 1
ATOM 1553 O O . VAL A 1 204 ? 15.113 33.360 12.495 1.00 40.79 366 VAL A O 1
ATOM 1557 N N . GLN A 1 205 ? 16.158 31.993 11.045 1.00 37.87 367 GLN A N 1
ATOM 1558 C CA . GLN A 1 205 ? 17.052 33.050 10.581 1.00 42.40 367 GLN A CA 1
ATOM 1559 C C . GLN A 1 205 ? 16.276 34.184 9.922 1.00 48.79 367 GLN A C 1
ATOM 1560 O O . GLN A 1 205 ? 16.563 35.364 10.159 1.00 43.47 367 GLN A O 1
ATOM 1566 N N . THR A 1 206 ? 15.287 33.846 9.090 1.00 39.75 368 THR A N 1
ATOM 1567 C CA . THR A 1 206 ? 14.489 34.875 8.429 1.00 41.28 368 THR A CA 1
ATOM 1568 C C . THR A 1 206 ? 13.661 35.664 9.436 1.00 38.77 368 THR A C 1
ATOM 1569 O O . THR A 1 206 ? 13.524 36.888 9.313 1.00 43.66 368 THR A O 1
ATOM 1573 N N . ILE A 1 207 ? 13.105 34.982 10.440 1.00 38.96 369 ILE A N 1
ATOM 1574 C CA . ILE A 1 207 ? 12.300 35.664 11.451 1.00 39.59 369 ILE A CA 1
ATOM 1575 C C . ILE A 1 207 ? 13.161 36.630 12.255 1.00 39.72 369 ILE A C 1
ATOM 1576 O O . ILE A 1 207 ? 12.745 37.759 12.547 1.00 36.32 369 ILE A O 1
ATOM 1581 N N . ILE A 1 208 ? 14.375 36.208 12.617 1.00 40.00 370 ILE A N 1
ATOM 1582 C CA . ILE A 1 208 ? 15.281 37.082 13.360 1.00 39.47 370 ILE A CA 1
ATOM 1583 C C . ILE A 1 208 ? 15.630 38.315 12.535 1.00 35.06 370 ILE A C 1
ATOM 1584 O O . ILE A 1 208 ? 15.660 39.438 13.052 1.00 39.73 370 ILE A O 1
ATOM 1589 N N . GLU A 1 209 ? 15.896 38.125 11.240 1.00 39.28 371 GLU A N 1
ATOM 1590 C CA . GLU A 1 209 ? 16.226 39.255 10.377 1.00 43.27 371 GLU A CA 1
ATOM 1591 C C . GLU A 1 209 ? 15.056 40.225 10.266 1.00 47.55 371 GLU A C 1
ATOM 1592 O O . GLU A 1 209 ? 15.250 41.447 10.263 1.00 44.18 371 GLU A O 1
ATOM 1598 N N . LYS A 1 210 ? 13.832 39.699 10.178 1.00 43.29 372 LYS A N 1
ATOM 1599 C CA . LYS A 1 210 ? 12.661 40.565 10.085 1.00 37.25 372 LYS A CA 1
ATOM 1600 C C . LYS A 1 210 ? 12.427 41.322 11.386 1.00 39.77 372 LYS A C 1
ATOM 1601 O O . LYS A 1 210 ? 12.000 42.482 11.367 1.00 39.65 372 LYS A O 1
ATOM 1607 N N . LEU A 1 211 ? 12.705 40.687 12.522 1.00 41.47 373 LEU A N 1
ATOM 1608 C CA . LEU A 1 211 ? 12.487 41.297 13.828 1.00 43.01 373 LEU A CA 1
ATOM 1609 C C . LEU A 1 211 ? 13.627 42.213 14.256 1.00 40.12 373 LEU A C 1
ATOM 1610 O O . LEU A 1 211 ? 13.621 42.694 15.395 1.00 38.88 373 LEU A O 1
ATOM 1615 N N . THR A 1 212 ? 14.592 42.469 13.380 1.00 38.36 374 THR A N 1
ATOM 1616 C CA . THR A 1 212 ? 15.722 43.332 13.684 1.00 43.15 374 THR A CA 1
ATOM 1617 C C . THR A 1 212 ? 15.439 44.747 13.197 1.00 38.28 374 THR A C 1
ATOM 1618 O O . THR A 1 212 ? 14.916 44.943 12.095 1.00 40.71 374 THR A O 1
ATOM 1622 N N . ALA A 1 213 ? 15.781 45.732 14.025 1.00 39.81 375 ALA A N 1
ATOM 1623 C CA . ALA A 1 213 ? 15.575 47.140 13.683 1.00 43.78 375 ALA A CA 1
ATOM 1624 C C . ALA A 1 213 ? 16.762 47.646 12.861 1.00 44.28 375 ALA A C 1
ATOM 1625 O O . ALA A 1 213 ? 17.567 48.471 13.297 1.00 44.01 375 ALA A O 1
ATOM 1627 N N . ASP A 1 214 ? 16.855 47.128 11.639 1.00 42.96 376 ASP A N 1
ATOM 1628 C CA . ASP A 1 214 ? 17.932 47.477 10.730 1.00 45.51 376 ASP A CA 1
ATOM 1629 C C . ASP A 1 214 ? 17.439 48.479 9.686 1.00 41.75 376 ASP A C 1
ATOM 1630 O O . ASP A 1 214 ? 16.369 49.081 9.821 1.00 44.06 376 ASP A O 1
ATOM 1635 N N . SER A 1 215 ? 18.230 48.656 8.623 1.00 44.92 377 SER A N 1
ATOM 1636 C CA . SER A 1 215 ? 17.900 49.638 7.595 1.00 41.95 377 SER A CA 1
ATOM 1637 C C . SER A 1 215 ? 16.620 49.281 6.853 1.00 43.26 377 SER A C 1
ATOM 1638 O O . SER A 1 215 ? 15.940 50.170 6.326 1.00 48.68 377 SER A O 1
ATOM 1641 N N . MET A 1 216 ? 16.274 47.999 6.793 1.00 41.11 378 MET A N 1
ATOM 1642 C CA . MET A 1 216 ? 15.090 47.554 6.072 1.00 47.42 378 MET A CA 1
ATOM 1643 C C . MET A 1 216 ? 13.814 47.657 6.901 1.00 43.43 378 MET A C 1
ATOM 1644 O O . MET A 1 216 ? 12.762 47.192 6.450 1.00 45.10 378 MET A O 1
ATOM 1649 N N . ASN A 1 217 ? 13.879 48.250 8.096 1.00 41.25 379 ASN A N 1
ATOM 1650 C CA . ASN A 1 217 ? 12.709 48.386 8.953 1.00 38.52 379 ASN A CA 1
ATOM 1651 C C . ASN A 1 217 ? 12.476 49.821 9.413 1.00 39.21 379 ASN A C 1
ATOM 1652 O O . ASN A 1 217 ? 11.656 50.043 10.312 1.00 40.78 379 ASN A O 1
ATOM 1657 N N . VAL A 1 218 ? 13.171 50.800 8.827 1.00 35.16 380 VAL A N 1
ATOM 1658 C CA . VAL A 1 218 ? 12.971 52.193 9.211 1.00 46.13 380 VAL A CA 1
ATOM 1659 C C . VAL A 1 218 ? 11.623 52.734 8.766 1.00 41.92 380 VAL A C 1
ATOM 1660 O O . VAL A 1 218 ? 11.199 53.789 9.250 1.00 49.33 380 VAL A O 1
ATOM 1664 N N . ASP A 1 219 ? 10.938 52.037 7.858 1.00 44.97 381 ASP A N 1
ATOM 1665 C CA . ASP A 1 219 ? 9.625 52.457 7.388 1.00 40.40 381 ASP A CA 1
ATOM 1666 C C . ASP A 1 219 ? 8.502 52.082 8.347 1.00 51.55 381 ASP A C 1
ATOM 1667 O O . ASP A 1 219 ? 7.366 52.523 8.143 1.00 53.81 381 ASP A O 1
ATOM 1672 N N . LEU A 1 220 ? 8.787 51.287 9.375 1.00 47.36 382 LEU A N 1
ATOM 1673 C CA . LEU A 1 220 ? 7.759 50.890 10.325 1.00 47.30 382 LEU A CA 1
ATOM 1674 C C . LEU A 1 220 ? 7.334 52.074 11.186 1.00 47.60 382 LEU A C 1
ATOM 1675 O O . LEU A 1 220 ? 8.121 52.979 11.474 1.00 50.29 382 LEU A O 1
ATOM 1680 N N . THR A 1 221 ? 6.068 52.060 11.596 1.00 47.35 383 THR A N 1
ATOM 1681 C CA . THR A 1 221 ? 5.591 53.043 12.553 1.00 48.70 383 THR A CA 1
ATOM 1682 C C . THR A 1 221 ? 6.125 52.721 13.946 1.00 52.94 383 THR A C 1
ATOM 1683 O O . THR A 1 221 ? 6.729 51.671 14.187 1.00 54.79 383 THR A O 1
ATOM 1687 N N . SER A 1 222 ? 5.892 53.648 14.876 1.00 50.59 384 SER A N 1
ATOM 1688 C CA . SER A 1 222 ? 6.328 53.442 16.252 1.00 49.47 384 SER A CA 1
ATOM 1689 C C . SER A 1 222 ? 5.647 52.223 16.863 1.00 51.87 384 SER A C 1
ATOM 1690 O O . SER A 1 222 ? 6.293 51.403 17.526 1.00 50.67 384 SER A O 1
ATOM 1693 N N . ALA A 1 223 ? 4.338 52.083 16.639 1.00 50.79 385 ALA A N 1
ATOM 1694 C CA . ALA A 1 223 ? 3.620 50.921 17.154 1.00 61.24 385 ALA A CA 1
ATOM 1695 C C . ALA A 1 223 ? 4.148 49.630 16.543 1.00 51.83 385 ALA A C 1
ATOM 1696 O O . ALA A 1 223 ? 4.265 48.609 17.231 1.00 51.63 385 ALA A O 1
ATOM 1698 N N . ALA A 1 224 ? 4.476 49.657 15.249 1.00 50.40 386 ALA A N 1
ATOM 1699 C CA . ALA A 1 224 ? 5.029 48.472 14.600 1.00 49.13 386 ALA A CA 1
ATOM 1700 C C . ALA A 1 224 ? 6.429 48.163 15.115 1.00 49.03 386 ALA A C 1
ATOM 1701 O O . ALA A 1 224 ? 6.797 46.992 15.263 1.00 41.42 386 ALA A O 1
ATOM 1703 N N . GLN A 1 225 ? 7.225 49.200 15.389 1.00 49.58 387 GLN A N 1
ATOM 1704 C CA . GLN A 1 225 ? 8.554 48.983 15.951 1.00 43.98 387 GLN A CA 1
ATOM 1705 C C . GLN A 1 225 ? 8.467 48.419 17.363 1.00 44.13 387 GLN A C 1
ATOM 1706 O O . GLN A 1 225 ? 9.250 47.537 17.734 1.00 43.51 387 GLN A O 1
ATOM 1712 N N . ASN A 1 226 ? 7.522 48.916 18.165 1.00 41.53 388 ASN A N 1
ATOM 1713 C CA . ASN A 1 226 ? 7.348 48.396 19.517 1.00 46.42 388 ASN A CA 1
ATOM 1714 C C . ASN A 1 226 ? 6.901 46.940 19.492 1.00 47.48 388 ASN A C 1
ATOM 1715 O O . ASN A 1 226 ? 7.375 46.123 20.291 1.00 43.45 388 ASN A O 1
ATOM 1720 N N . LEU A 1 227 ? 5.985 46.596 18.583 1.00 43.02 389 LEU A N 1
ATOM 1721 C CA . LEU A 1 227 ? 5.584 45.202 18.429 1.00 50.64 389 LEU A CA 1
ATOM 1722 C C . LEU A 1 227 ? 6.752 44.348 17.957 1.00 46.07 389 LEU A C 1
ATOM 1723 O O . LEU A 1 227 ? 6.893 43.189 18.367 1.00 42.63 389 LEU A O 1
ATOM 1728 N N . ARG A 1 228 ? 7.605 44.908 17.097 1.00 42.95 390 ARG A N 1
ATOM 1729 C CA . ARG A 1 228 ? 8.768 44.171 16.615 1.00 38.87 390 ARG A CA 1
ATOM 1730 C C . ARG A 1 228 ? 9.778 43.937 17.732 1.00 41.03 390 ARG A C 1
ATOM 1731 O O . ARG A 1 228 ? 10.352 42.847 17.836 1.00 44.98 390 ARG A O 1
ATOM 1739 N N . GLU A 1 229 ? 10.004 44.951 18.563 1.00 38.16 391 GLU A N 1
ATOM 1740 C CA . GLU A 1 229 ? 10.945 44.810 19.699 1.00 42.72 391 GLU A CA 1
ATOM 1741 C C . GLU A 1 229 ? 10.414 43.797 20.715 1.00 41.13 391 GLU A C 1
ATOM 1742 O O . GLU A 1 229 ? 11.215 43.115 21.300 1.00 42.40 391 GLU A O 1
ATOM 1748 N N . ARG A 1 230 ? 9.106 43.736 20.928 1.00 43.95 392 ARG A N 1
ATOM 1749 C CA . ARG A 1 230 ? 8.550 42.760 21.894 1.00 43.30 392 ARG A CA 1
ATOM 1750 C C . ARG A 1 230 ? 8.779 41.347 21.366 1.00 44.52 392 ARG A C 1
ATOM 1751 O O . ARG A 1 230 ? 9.199 40.526 22.134 1.00 46.34 392 ARG A O 1
ATOM 1759 N N . ALA A 1 231 ? 8.548 41.114 20.080 1.00 39.05 393 ALA A N 1
ATOM 1760 C CA . ALA A 1 231 ? 8.710 39.758 19.520 1.00 39.41 393 ALA A CA 1
ATOM 1761 C C . ALA A 1 231 ? 10.186 39.369 19.501 1.00 48.72 393 ALA A C 1
ATOM 1762 O O . ALA A 1 231 ? 10.470 38.210 19.703 1.00 48.85 393 ALA A O 1
ATOM 1764 N N . LEU A 1 232 ? 11.075 40.328 19.282 1.00 45.08 394 LEU A N 1
ATOM 1765 C CA . LEU A 1 232 ? 12.521 40.027 19.236 1.00 40.38 394 LEU A 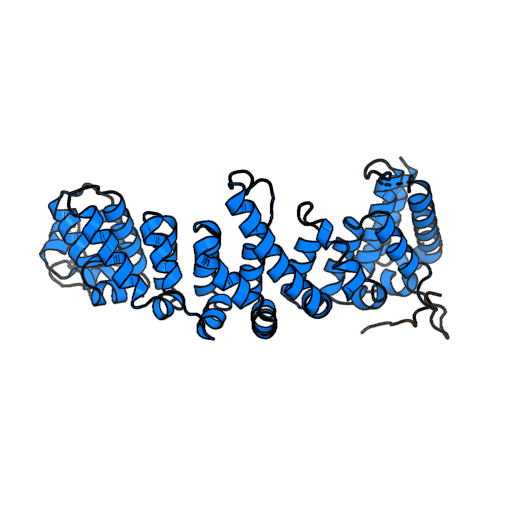CA 1
ATOM 1766 C C . LEU A 1 232 ? 12.997 39.604 20.624 1.00 46.97 394 LEU A C 1
ATOM 1767 O O . LEU A 1 232 ? 13.798 38.696 20.712 1.00 45.15 394 LEU A O 1
ATOM 1772 N N . GLN A 1 233 ? 12.479 40.243 21.663 1.00 42.14 395 GLN A N 1
ATOM 1773 C CA . GLN A 1 233 ? 12.923 39.933 23.037 1.00 41.88 395 GLN A CA 1
ATOM 1774 C C . GLN A 1 233 ? 12.415 38.550 23.427 1.00 43.26 395 GLN A C 1
ATOM 1775 O O . GLN A 1 233 ? 13.173 37.818 24.016 1.00 46.49 395 GLN A O 1
ATOM 1781 N N . ARG A 1 234 ? 11.191 38.209 23.051 1.00 42.66 396 ARG A N 1
ATOM 1782 C CA . ARG A 1 234 ? 10.650 36.902 23.412 1.00 46.51 396 ARG A CA 1
ATOM 1783 C C . ARG A 1 234 ? 11.383 35.782 22.684 1.00 44.84 396 ARG A C 1
ATOM 1784 O O . ARG A 1 234 ? 11.615 34.711 23.255 1.00 49.18 396 ARG A O 1
ATOM 1792 N N . LEU A 1 235 ? 11.756 36.009 21.423 1.00 43.21 397 LEU A N 1
ATOM 1793 C CA . LEU A 1 235 ? 12.500 34.997 20.682 1.00 47.55 397 LEU A CA 1
ATOM 1794 C C . LEU A 1 235 ? 13.961 34.953 21.114 1.00 49.41 397 LEU A C 1
ATOM 1795 O O . LEU A 1 235 ? 14.543 33.869 21.229 1.00 54.88 397 LEU A O 1
ATOM 1800 N N . MET A 1 236 ? 14.566 36.118 21.363 1.00 41.73 398 MET A N 1
ATOM 1801 C CA . MET A 1 236 ? 15.963 36.147 21.784 1.00 38.51 398 MET A CA 1
ATOM 1802 C C . MET A 1 236 ? 16.142 35.504 23.154 1.00 43.51 398 MET A C 1
ATOM 1803 O O . MET A 1 236 ? 17.136 34.811 23.391 1.00 49.29 398 MET A O 1
ATOM 1808 N N . THR A 1 237 ? 15.191 35.722 24.066 1.00 43.13 399 THR A N 1
ATOM 1809 C CA . THR A 1 237 ? 15.262 35.088 25.379 1.00 47.76 399 THR A CA 1
ATOM 1810 C C . THR A 1 237 ? 15.304 33.571 25.250 1.00 54.91 399 THR A C 1
ATOM 1811 O O . THR A 1 237 ? 16.128 32.902 25.885 1.00 55.02 399 THR A O 1
ATOM 1815 N N . SER A 1 238 ? 14.425 33.010 24.418 1.00 45.73 400 SER A N 1
ATOM 1816 C CA . SER A 1 238 ? 14.419 31.567 24.211 1.00 49.72 400 SER A CA 1
ATOM 1817 C C . SER A 1 238 ? 15.667 31.097 23.473 1.00 50.43 400 SER A C 1
ATOM 1818 O O . SER A 1 238 ? 16.099 29.953 23.656 1.00 56.63 400 SER A O 1
ATOM 1821 N N . VAL A 1 239 ? 16.263 31.959 22.647 1.00 48.39 401 VAL A N 1
ATOM 1822 C CA . VAL A 1 239 ? 17.446 31.563 21.887 1.00 42.99 401 VAL A CA 1
ATOM 1823 C C . VAL A 1 239 ? 18.669 31.497 22.796 1.00 57.42 401 VAL A C 1
ATOM 1824 O O . VAL A 1 239 ? 19.438 30.529 22.759 1.00 55.68 401 VAL A O 1
ATOM 1828 N N . THR A 1 240 ? 18.866 32.521 23.631 1.00 43.76 402 THR A N 1
ATOM 1829 C CA . THR A 1 240 ? 20.029 32.546 24.512 1.00 57.51 402 THR A CA 1
ATOM 1830 C C . THR A 1 240 ? 19.960 31.491 25.609 1.00 59.97 402 THR A C 1
ATOM 1831 O O . THR A 1 240 ? 20.998 31.154 26.187 1.00 69.46 402 THR A O 1
ATOM 1835 N N . ASN A 1 241 ? 18.772 30.965 25.914 1.00 59.74 403 ASN A N 1
ATOM 1836 C CA . ASN A 1 241 ? 18.684 29.910 26.919 1.00 68.08 403 ASN A CA 1
ATOM 1837 C C . ASN A 1 241 ? 19.190 28.579 26.379 1.00 63.85 403 ASN A C 1
ATOM 1838 O O . ASN A 1 241 ? 19.694 27.751 27.146 1.00 75.11 403 ASN A O 1
ATOM 1843 N N . ARG A 1 242 ? 19.064 28.355 25.071 1.00 60.58 404 ARG A N 1
ATOM 1844 C CA . ARG A 1 242 ? 19.669 27.210 24.403 1.00 61.75 404 ARG A CA 1
ATOM 1845 C C . ARG A 1 242 ? 20.962 27.591 23.692 1.00 55.83 404 ARG A C 1
ATOM 1846 O O . ARG A 1 242 ? 21.343 26.948 22.708 1.00 57.75 404 ARG A O 1
ATOM 1854 N N . CYS A 1 243 ? 21.648 28.626 24.186 1.00 57.94 405 CYS A N 1
ATOM 1855 C CA . CYS A 1 243 ? 22.779 29.199 23.463 1.00 58.81 405 CYS A CA 1
ATOM 1856 C C . CYS A 1 243 ? 23.863 28.163 23.197 1.00 55.13 405 CYS A C 1
ATOM 1857 O O . CYS A 1 243 ? 24.414 28.102 22.092 1.00 53.38 405 CYS A O 1
ATOM 186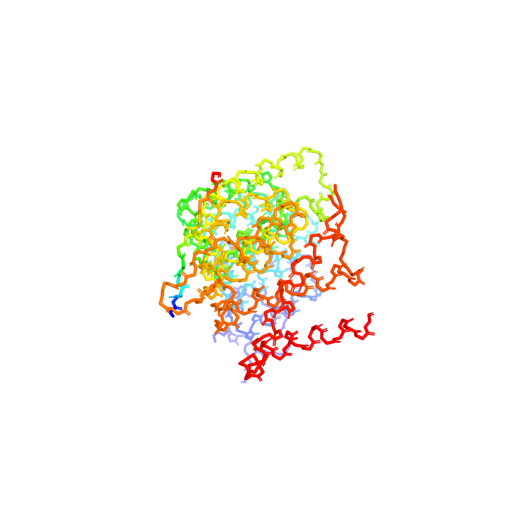0 N N . GLN A 1 244 ? 24.180 27.334 24.194 1.00 58.79 406 GLN A N 1
ATOM 1861 C CA . GLN A 1 244 ? 25.233 26.340 24.014 1.00 68.67 406 GLN A CA 1
ATOM 1862 C C . GLN A 1 244 ? 24.819 25.266 23.015 1.00 65.42 406 GLN A C 1
ATOM 1863 O O . GLN A 1 244 ? 25.635 24.823 22.199 1.00 70.54 406 GLN A O 1
ATOM 1869 N N . GLU A 1 245 ? 23.556 24.834 23.063 1.00 65.72 407 GLU A N 1
ATOM 1870 C CA . GLU A 1 245 ? 23.092 23.804 22.138 1.00 62.79 407 GLU A CA 1
ATOM 1871 C C . GLU A 1 245 ? 23.092 24.309 20.701 1.00 60.97 407 GLU A C 1
ATOM 1872 O O . GLU A 1 245 ? 23.477 23.578 19.780 1.00 62.99 407 GLU A O 1
ATOM 1878 N N . LEU A 1 246 ? 22.673 25.558 20.488 1.00 55.93 408 LEU A N 1
ATOM 1879 C CA . LEU A 1 246 ? 22.600 26.086 19.130 1.00 53.76 408 LEU A CA 1
ATOM 1880 C C . LEU A 1 246 ? 23.983 26.435 18.594 1.00 53.38 408 LEU A C 1
ATOM 1881 O O . LEU A 1 246 ? 24.248 26.274 17.397 1.00 56.92 408 LEU A O 1
ATOM 1886 N N . ALA A 1 247 ? 24.876 26.914 19.462 1.00 55.71 409 ALA A N 1
ATOM 1887 C CA . ALA A 1 247 ? 26.205 27.310 19.009 1.00 53.89 409 ALA A CA 1
ATOM 1888 C C . ALA A 1 247 ? 27.014 26.118 18.516 1.00 50.13 409 ALA A C 1
ATOM 1889 O O . ALA A 1 247 ? 27.868 26.273 17.635 1.00 57.05 409 ALA A O 1
ATOM 1891 N N . THR A 1 248 ? 26.762 24.929 19.060 1.00 59.12 410 THR A N 1
ATOM 1892 C CA . THR A 1 248 ? 27.499 23.729 18.687 1.00 52.78 410 THR A CA 1
ATOM 1893 C C . THR A 1 248 ? 26.756 22.864 17.678 1.00 53.24 410 THR A C 1
ATOM 1894 O O . THR A 1 248 ? 27.300 21.848 17.236 1.00 57.79 410 THR A O 1
ATOM 1898 N N . ASN A 1 249 ? 25.536 23.239 17.304 1.00 50.04 411 ASN A N 1
ATOM 1899 C CA . ASN A 1 249 ? 24.752 22.451 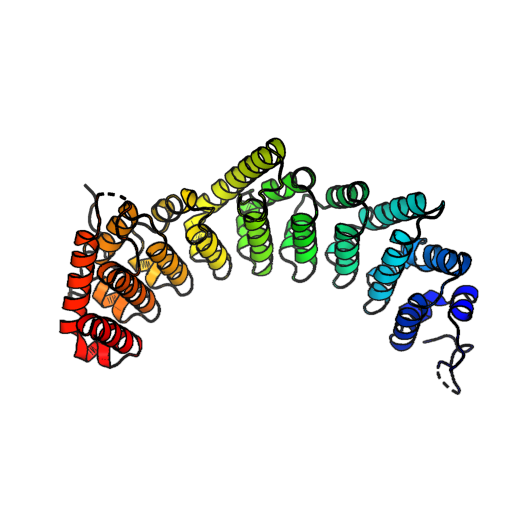16.365 1.00 48.74 411 ASN A CA 1
ATOM 1900 C C . ASN A 1 249 ? 25.245 22.673 14.938 1.00 50.88 411 ASN A C 1
ATOM 1901 O O . ASN A 1 249 ? 25.751 23.744 14.590 1.00 42.15 411 ASN A O 1
ATOM 1906 N N . GLU A 1 250 ? 25.088 21.638 14.108 1.00 48.16 412 GLU A N 1
ATOM 1907 C CA . GLU A 1 250 ? 25.617 21.685 12.748 1.00 47.70 412 GLU A CA 1
ATOM 1908 C C . GLU A 1 250 ? 24.907 22.723 11.887 1.00 50.01 412 GLU A C 1
ATOM 1909 O O . GLU A 1 250 ? 25.498 23.236 10.930 1.00 49.32 412 GLU A O 1
ATOM 1915 N N . TYR A 1 251 ? 23.654 23.047 12.200 1.00 42.44 413 TYR A N 1
ATOM 1916 C CA . TYR A 1 251 ? 22.883 24.019 11.432 1.00 45.99 413 TYR A CA 1
ATOM 1917 C C . TYR A 1 251 ? 22.672 25.336 12.159 1.00 49.20 413 TYR A C 1
ATOM 1918 O O . TYR A 1 251 ? 22.820 26.400 11.553 1.00 46.03 413 TYR A O 1
ATOM 1927 N N . ALA A 1 252 ? 22.333 25.291 13.448 1.00 44.39 414 ALA A N 1
ATOM 1928 C CA . ALA A 1 252 ? 22.017 26.491 14.212 1.00 42.21 414 ALA A CA 1
ATOM 1929 C C . ALA A 1 252 ? 23.241 27.326 14.563 1.00 46.88 414 ALA A C 1
ATOM 1930 O O . ALA A 1 252 ? 23.079 28.441 15.071 1.00 48.56 414 ALA A O 1
ATOM 1932 N N . ASN A 1 253 ? 24.454 26.824 14.313 1.00 46.78 415 ASN A N 1
ATOM 1933 C CA . ASN A 1 253 ? 25.641 27.629 14.584 1.00 51.37 415 ASN A CA 1
ATOM 1934 C C . ASN A 1 253 ? 25.699 28.852 13.679 1.00 42.53 415 ASN A C 1
ATOM 1935 O O . ASN A 1 253 ? 26.273 29.878 14.063 1.00 45.94 415 ASN A O 1
ATOM 1940 N N . TYR A 1 254 ? 25.106 28.767 12.485 1.00 41.87 416 TYR A N 1
ATOM 1941 C CA . TYR A 1 254 ? 25.025 29.933 11.611 1.00 42.56 416 TYR A CA 1
ATOM 1942 C C . TYR A 1 254 ? 24.149 31.021 12.216 1.00 47.38 416 TYR A C 1
ATOM 1943 O O . TYR A 1 254 ? 24.406 32.213 12.008 1.00 49.37 416 TYR A O 1
ATOM 1952 N N . ILE A 1 255 ? 23.114 30.633 12.963 1.00 44.88 417 ILE A N 1
ATOM 1953 C CA . ILE A 1 255 ? 22.235 31.617 13.585 1.00 41.33 417 ILE A CA 1
ATOM 1954 C C . ILE A 1 255 ? 22.967 32.364 14.693 1.00 44.15 417 ILE A C 1
ATOM 1955 O O . ILE A 1 255 ? 22.866 33.592 14.804 1.00 41.13 417 ILE A O 1
ATOM 1960 N N . ILE A 1 256 ? 23.721 31.639 15.525 1.00 43.74 418 ILE A N 1
ATOM 1961 C CA . ILE A 1 256 ? 24.484 32.287 16.589 1.00 45.82 418 ILE A CA 1
ATOM 1962 C C . ILE A 1 256 ? 25.549 33.202 15.997 1.00 43.45 418 ILE A C 1
ATOM 1963 O O . ILE A 1 256 ? 25.821 34.286 16.527 1.00 48.32 418 ILE A O 1
ATOM 1968 N N . GLN A 1 257 ? 26.165 32.782 14.887 1.00 41.56 419 GLN A N 1
ATOM 1969 C CA . GLN A 1 257 ? 27.106 33.650 14.186 1.00 38.17 419 GLN A CA 1
ATOM 1970 C C . GLN A 1 257 ? 26.443 34.955 13.765 1.00 43.88 419 GLN A C 1
ATOM 1971 O O . GLN A 1 257 ? 27.038 36.032 13.889 1.00 42.67 419 GLN A O 1
ATOM 1977 N N . HIS A 1 258 ? 25.207 34.879 13.266 1.00 39.76 420 HIS A N 1
ATOM 1978 C CA . HIS A 1 258 ? 24.515 36.078 12.805 1.00 45.58 420 HIS A CA 1
ATOM 1979 C C . HIS A 1 258 ? 24.195 37.010 13.967 1.00 42.37 420 HIS A C 1
ATOM 1980 O O . HIS A 1 258 ? 24.430 38.221 13.886 1.00 51.96 420 HIS A O 1
ATOM 1987 N N . ILE A 1 259 ? 23.654 36.462 15.059 1.00 39.90 421 ILE A N 1
ATOM 1988 C CA . ILE A 1 259 ? 23.335 37.278 16.228 1.00 43.16 421 ILE A CA 1
ATOM 1989 C C . ILE A 1 259 ? 24.592 37.947 16.772 1.00 44.39 421 ILE A C 1
ATOM 1990 O O . ILE A 1 259 ? 24.561 39.103 17.210 1.00 49.28 421 ILE A O 1
ATOM 1995 N N . VAL A 1 260 ? 25.720 37.237 16.734 1.00 44.62 422 VAL A N 1
ATOM 1996 C CA . VAL A 1 260 ? 26.955 37.757 17.310 1.00 43.21 422 VAL A CA 1
ATOM 1997 C C . VAL A 1 260 ? 27.623 38.769 16.379 1.00 46.38 422 VAL A C 1
ATOM 1998 O O . VAL A 1 260 ? 28.306 39.690 16.843 1.00 47.22 422 VAL A O 1
ATOM 2002 N N . SER A 1 261 ? 27.425 38.644 15.067 1.00 45.97 423 SER A N 1
ATOM 2003 C CA . SER A 1 261 ? 28.101 39.517 14.116 1.00 41.23 423 SER A CA 1
ATOM 2004 C C . SER A 1 261 ? 27.256 40.697 13.655 1.00 48.36 423 SER A C 1
ATOM 2005 O O . SER A 1 261 ? 27.822 41.709 13.227 1.00 50.26 423 SER A O 1
ATOM 2008 N N . ASN A 1 262 ? 25.930 40.602 13.732 1.00 42.64 424 ASN A N 1
ATOM 2009 C CA . ASN A 1 262 ? 25.074 41.663 13.218 1.00 42.94 424 ASN A CA 1
ATOM 2010 C C . ASN A 1 262 ? 25.157 42.898 14.109 1.00 52.93 424 ASN A C 1
ATOM 2011 O O . ASN A 1 262 ? 24.934 42.820 15.322 1.00 51.14 424 ASN A O 1
ATOM 2016 N N . ASP A 1 263 ? 25.473 44.043 13.497 1.00 55.57 425 ASP A N 1
ATOM 2017 C CA . ASP A 1 263 ? 25.634 45.280 14.257 1.00 51.90 425 ASP A CA 1
ATOM 2018 C C . ASP A 1 263 ? 24.337 45.690 14.941 1.00 57.87 425 ASP A C 1
ATOM 2019 O O . ASP A 1 263 ? 24.351 46.166 16.082 1.00 47.10 425 ASP A O 1
ATOM 2024 N N . ASP A 1 264 ? 23.205 45.516 14.260 1.00 53.68 426 ASP A N 1
ATOM 2025 C CA . ASP A 1 264 ? 21.916 45.913 14.811 1.00 43.50 426 ASP A CA 1
ATOM 2026 C C . ASP A 1 264 ? 21.421 44.975 15.904 1.00 43.04 426 ASP A C 1
ATOM 2027 O O . ASP A 1 264 ? 20.343 45.217 16.460 1.00 49.81 426 ASP A O 1
ATOM 2032 N N . LEU A 1 265 ? 22.172 43.921 16.222 1.00 45.16 427 LEU A N 1
ATOM 2033 C CA . LEU A 1 265 ? 21.872 43.026 17.333 1.00 52.96 427 LEU A CA 1
ATOM 2034 C C . LEU A 1 265 ? 22.999 43.046 18.361 1.00 43.26 427 LEU A C 1
ATOM 2035 O O . LEU A 1 265 ? 23.255 42.046 19.035 1.00 47.48 427 LEU A O 1
ATOM 2040 N N . ALA A 1 266 ? 23.676 44.191 18.492 1.00 48.58 428 ALA A N 1
ATOM 2041 C CA . ALA A 1 266 ? 24.891 44.261 19.298 1.00 51.59 428 ALA A CA 1
ATOM 2042 C C . ALA A 1 266 ? 24.620 44.031 20.780 1.00 49.52 428 ALA A C 1
ATOM 2043 O O . ALA A 1 266 ? 25.478 43.486 21.482 1.00 57.72 428 ALA A O 1
ATOM 2045 N N . VAL A 1 267 ? 23.448 44.436 21.277 1.00 54.29 429 VAL A N 1
ATOM 2046 C CA . VAL A 1 267 ? 23.142 44.244 22.691 1.00 51.25 429 VAL A CA 1
ATOM 2047 C C . VAL A 1 267 ? 23.055 42.769 23.051 1.00 54.40 429 VAL A C 1
ATOM 2048 O O . VAL A 1 267 ? 23.191 42.410 24.226 1.00 68.21 429 VAL A O 1
ATOM 2052 N N . TYR A 1 268 ? 22.838 41.898 22.068 1.00 52.30 430 TYR A N 1
ATOM 2053 C CA . TYR A 1 268 ? 22.822 40.463 22.307 1.00 54.04 430 TYR A CA 1
ATOM 2054 C C . TYR A 1 268 ? 24.189 39.819 22.128 1.00 67.37 430 TYR A C 1
ATOM 2055 O O . TYR A 1 268 ? 24.337 38.630 22.426 1.00 64.94 430 TYR A O 1
ATOM 2064 N N . ARG A 1 269 ? 25.184 40.572 21.648 1.00 60.90 431 ARG A N 1
ATOM 2065 C CA . ARG A 1 269 ? 26.555 40.072 21.635 1.00 61.95 431 ARG A CA 1
ATOM 2066 C C . ARG A 1 269 ? 26.998 39.680 23.037 1.00 57.80 431 ARG A C 1
ATOM 2067 O O . ARG A 1 269 ? 27.456 38.556 23.267 1.00 58.05 431 ARG A O 1
ATOM 2075 N N . GLU A 1 270 ? 26.863 40.607 23.988 1.00 54.76 432 GLU A N 1
ATOM 2076 C CA . GLU A 1 270 ? 27.284 40.344 25.359 1.00 61.00 432 GLU A CA 1
ATOM 2077 C C . GLU A 1 270 ? 26.561 39.136 25.941 1.00 65.10 432 GLU A C 1
ATOM 2078 O O . GLU A 1 270 ? 27.174 38.307 26.621 1.00 67.30 432 GLU A O 1
ATOM 2084 N N . CYS A 1 271 ? 25.261 39.008 25.669 1.00 58.37 433 CYS A N 1
ATOM 2085 C CA A CYS A 1 271 ? 24.493 37.902 26.231 0.54 64.34 433 CYS A CA 1
ATOM 2086 C CA B CYS A 1 271 ? 24.491 37.902 26.229 0.46 62.96 433 CYS A CA 1
ATOM 2087 C C . CYS A 1 271 ? 25.020 36.559 25.747 1.00 61.68 433 CYS A C 1
ATOM 2088 O O . CYS A 1 271 ? 25.170 35.616 26.532 1.00 66.66 433 CYS A O 1
ATOM 2093 N N . ILE A 1 272 ? 25.315 36.451 24.448 1.00 57.95 434 ILE A N 1
ATOM 2094 C CA . ILE A 1 272 ? 25.773 35.181 23.888 1.00 62.09 434 ILE A CA 1
ATOM 2095 C C . ILE A 1 272 ? 27.121 34.786 24.481 1.00 59.16 434 ILE A C 1
ATOM 2096 O O . ILE A 1 272 ? 27.331 33.634 24.879 1.00 58.35 434 ILE A O 1
ATOM 2101 N N . ILE A 1 273 ? 28.052 35.739 24.554 1.00 54.77 435 ILE A N 1
ATOM 2102 C CA . ILE A 1 273 ? 29.427 35.413 24.926 1.00 56.90 435 ILE A CA 1
ATOM 2103 C C . ILE A 1 273 ? 29.506 34.958 26.380 1.00 58.47 435 ILE A C 1
ATOM 2104 O O . ILE A 1 273 ? 30.155 33.954 26.695 1.00 54.78 435 ILE A O 1
ATOM 2109 N N . GLU A 1 274 ? 28.850 35.683 27.289 1.00 56.10 436 GLU A N 1
ATOM 2110 C CA . GLU A 1 274 ? 28.951 35.330 28.703 1.00 65.07 436 GLU A CA 1
ATOM 2111 C C . GLU A 1 274 ? 28.144 34.083 29.047 1.00 65.98 436 GLU A C 1
ATOM 2112 O O . GLU A 1 274 ? 28.503 33.358 29.982 1.00 73.73 436 GLU A O 1
ATOM 2118 N N . LYS A 1 275 ? 27.064 33.808 28.314 1.00 64.42 437 LYS A N 1
ATOM 2119 C CA . LYS A 1 275 ? 26.187 32.708 28.702 1.00 68.66 437 LYS A CA 1
ATOM 2120 C C . LYS A 1 275 ? 26.771 31.347 28.335 1.00 71.47 437 LYS A C 1
ATOM 2121 O O . LYS A 1 275 ? 26.674 30.400 29.124 1.00 81.70 437 LYS A O 1
ATOM 2127 N N . CYS A 1 276 ? 27.385 31.222 27.155 1.00 56.97 438 CYS A N 1
ATOM 2128 C CA . CYS A 1 276 ? 27.855 29.924 26.687 1.00 63.01 438 CYS A CA 1
ATOM 2129 C C . CYS A 1 276 ? 29.275 29.915 26.139 1.00 57.85 438 CYS A C 1
ATOM 2130 O O . CYS A 1 276 ? 29.836 28.826 25.970 1.00 63.14 438 CYS A O 1
ATOM 2133 N N . LEU A 1 277 ? 29.869 31.069 25.842 1.00 49.88 439 LEU A N 1
ATOM 2134 C CA . LEU A 1 277 ? 31.216 31.119 25.285 1.00 53.64 439 LEU A CA 1
ATOM 2135 C C . LEU A 1 277 ? 32.289 31.330 26.344 1.00 55.50 439 LEU A C 1
ATOM 2136 O O . LEU A 1 277 ? 33.334 30.673 26.298 1.00 49.28 439 LEU A O 1
ATOM 2141 N N . MET A 1 278 ? 32.051 32.229 27.299 1.00 58.08 440 MET A N 1
ATOM 2142 C CA . MET A 1 278 ? 33.021 32.481 28.356 1.00 51.62 440 MET A CA 1
ATOM 2143 C C . MET A 1 278 ? 33.285 31.210 29.154 1.00 57.35 440 MET A C 1
ATOM 2144 O O . MET A 1 278 ? 32.378 30.408 29.396 1.00 54.82 440 MET A O 1
ATOM 2149 N N . ARG A 1 279 ? 34.547 31.024 29.548 1.00 56.08 441 ARG A N 1
ATOM 2150 C CA . ARG A 1 279 ? 35.008 29.852 30.292 1.00 60.64 441 ARG A CA 1
ATOM 2151 C C . ARG A 1 279 ? 34.829 28.555 29.507 1.00 58.68 441 ARG A C 1
ATOM 2152 O O . ARG A 1 279 ? 34.846 27.466 30.090 1.00 61.16 441 ARG A O 1
ATOM 2160 N N . ASN A 1 280 ? 34.656 28.652 28.184 1.00 51.67 442 ASN A N 1
ATOM 2161 C CA . ASN A 1 280 ? 34.564 27.475 27.329 1.00 49.80 442 ASN A CA 1
ATOM 2162 C C . ASN A 1 280 ? 35.263 27.694 25.990 1.00 54.83 442 ASN A C 1
ATOM 2163 O O . ASN A 1 280 ? 35.007 26.947 25.039 1.00 51.98 442 ASN A O 1
ATOM 2168 N N . LEU A 1 281 ? 36.140 28.697 25.896 1.00 43.74 443 LEU A N 1
ATOM 2169 C CA . LEU A 1 281 ? 36.723 29.058 24.607 1.00 46.46 443 LEU A CA 1
ATOM 2170 C C . LEU A 1 281 ? 37.616 27.949 24.064 1.00 49.24 443 LEU A C 1
ATOM 2171 O O . LEU A 1 281 ? 37.562 27.631 22.871 1.00 44.46 443 LEU A O 1
ATOM 2176 N N . LEU A 1 282 ? 38.442 27.346 24.922 1.00 44.68 444 LEU A N 1
ATOM 2177 C CA . LEU A 1 282 ? 39.355 26.306 24.459 1.00 54.63 444 LEU A CA 1
ATOM 2178 C C . LEU A 1 282 ? 38.599 25.075 23.974 1.00 48.78 444 LEU A C 1
ATOM 2179 O O . LEU A 1 282 ? 38.950 24.490 22.942 1.00 46.41 444 LEU A O 1
ATOM 2184 N N . SER A 1 283 ? 37.558 24.667 24.702 1.00 47.68 445 SER A N 1
ATOM 2185 C CA . SER A 1 283 ? 36.777 23.504 24.291 1.00 51.94 445 SER A CA 1
ATOM 2186 C C . SER A 1 283 ? 36.013 23.783 23.003 1.00 51.69 445 SER A C 1
ATOM 2187 O O . SER A 1 283 ? 36.038 22.978 22.066 1.00 53.89 445 SER A O 1
ATOM 2190 N N . LEU A 1 284 ? 35.329 24.928 22.938 1.00 52.32 446 LEU A N 1
ATOM 2191 C CA . LEU A 1 284 ? 34.521 25.242 21.766 1.00 47.19 446 LEU A CA 1
ATOM 2192 C C . LEU A 1 284 ? 35.384 25.523 20.541 1.00 47.93 446 LEU A C 1
ATOM 2193 O O . LEU A 1 284 ? 34.948 25.277 19.411 1.00 48.57 446 LEU A O 1
ATOM 2198 N N . SER A 1 285 ? 36.605 26.026 20.739 1.00 43.77 447 SER A N 1
ATOM 2199 C CA . SER A 1 285 ? 37.490 26.286 19.609 1.00 43.43 447 SER A CA 1
ATOM 2200 C C . SER A 1 285 ? 37.916 25.005 18.906 1.00 45.30 447 SER A C 1
ATOM 2201 O O . SER A 1 285 ? 38.361 25.061 17.755 1.00 43.88 447 SER A O 1
ATOM 2204 N N . GLN A 1 286 ? 37.789 23.857 19.568 1.00 45.00 448 GLN A N 1
ATOM 2205 C CA . GLN A 1 286 ? 38.171 22.573 19.000 1.00 48.29 448 GLN A CA 1
ATOM 2206 C C . GLN A 1 286 ? 36.989 21.825 18.395 1.00 50.98 448 GLN A C 1
ATOM 2207 O O . GLN A 1 286 ? 37.109 20.630 18.104 1.00 54.64 448 GLN A O 1
ATOM 2213 N N . GLU A 1 287 ? 35.857 22.494 18.199 1.00 49.96 449 GLU A N 1
ATOM 2214 C CA . GLU A 1 287 ? 34.676 21.889 17.606 1.00 58.32 449 GLU A CA 1
ATOM 2215 C C . GLU A 1 287 ? 34.513 22.366 16.168 1.00 47.17 449 GLU A C 1
ATOM 2216 O O . GLU A 1 287 ? 34.858 23.501 15.831 1.00 46.27 449 GLU A O 1
ATOM 2222 N N . LYS A 1 288 ? 33.985 21.479 15.321 1.00 55.08 450 LYS A N 1
ATOM 2223 C CA . LYS A 1 288 ? 33.842 21.798 13.903 1.00 49.01 450 LYS A CA 1
ATOM 2224 C C . LYS A 1 288 ? 32.942 23.008 13.689 1.00 55.49 450 LYS A C 1
ATOM 2225 O O . LYS A 1 288 ? 33.255 23.889 12.880 1.00 49.54 450 LYS A O 1
ATOM 2231 N N . PHE A 1 289 ? 31.825 23.074 14.411 1.00 46.46 451 PHE A N 1
ATOM 2232 C CA . PHE A 1 289 ? 30.837 24.130 14.223 1.00 52.61 451 PHE A CA 1
ATOM 2233 C C . PHE A 1 289 ? 30.987 25.277 15.213 1.00 45.76 451 PHE A C 1
ATOM 2234 O O . PHE A 1 289 ? 30.855 26.441 14.824 1.00 46.50 451 PHE A O 1
ATOM 2242 N N . ALA A 1 290 ? 31.269 24.978 16.484 1.00 50.72 452 ALA A N 1
ATOM 2243 C CA . ALA A 1 290 ? 31.371 26.024 17.496 1.00 45.80 452 ALA A CA 1
ATOM 2244 C C . ALA A 1 290 ? 32.577 26.931 17.287 1.00 50.45 452 ALA A C 1
ATOM 2245 O O . ALA A 1 290 ? 32.591 28.049 17.812 1.00 50.42 452 ALA A O 1
ATOM 2247 N N . SER A 1 291 ? 33.589 26.478 16.541 1.00 47.20 453 SER A N 1
ATOM 2248 C CA . SER A 1 291 ? 34.771 27.307 16.326 1.00 45.42 453 SER A CA 1
ATOM 2249 C C . SER A 1 291 ? 34.456 28.530 15.474 1.00 48.41 453 SER A C 1
ATOM 2250 O O . SER A 1 291 ? 35.080 29.582 15.652 1.00 51.16 453 SER A O 1
ATOM 2253 N N . HIS A 1 292 ? 33.503 28.413 14.547 1.00 43.94 454 HIS A N 1
ATOM 2254 C CA . HIS A 1 292 ? 33.099 29.573 13.759 1.00 49.24 454 HIS A CA 1
ATOM 2255 C C . HIS A 1 292 ? 32.413 30.616 14.631 1.00 48.20 454 HIS A C 1
ATOM 2256 O O . HIS A 1 292 ? 32.575 31.822 14.409 1.00 45.75 454 HIS A O 1
ATOM 2263 N N . VAL A 1 293 ? 31.643 30.171 15.626 1.00 43.85 455 VAL A N 1
ATOM 2264 C CA . VAL A 1 293 ? 31.015 31.105 16.555 1.00 42.57 455 VAL A CA 1
ATOM 2265 C C . VAL A 1 293 ? 32.073 31.820 17.387 1.00 49.58 455 VAL A C 1
ATOM 2266 O O . VAL A 1 293 ? 31.976 33.029 17.634 1.00 40.52 455 VAL A O 1
ATOM 2270 N N . VAL A 1 294 ? 33.098 31.087 17.830 1.00 48.91 456 VAL A N 1
ATOM 2271 C CA . VAL A 1 294 ? 34.189 31.701 18.583 1.00 46.78 456 VAL A CA 1
ATOM 2272 C C . VAL A 1 294 ? 34.891 32.753 17.734 1.00 43.54 456 VAL A C 1
ATOM 2273 O O . VAL A 1 294 ? 35.235 33.838 18.221 1.00 44.88 456 VAL A O 1
ATOM 2277 N N . GLU A 1 295 ? 35.109 32.451 16.452 1.00 42.22 457 GLU A N 1
ATOM 2278 C CA . GLU A 1 295 ? 35.700 33.426 15.540 1.00 38.00 457 GLU A CA 1
ATOM 2279 C C . GLU A 1 295 ? 34.856 34.693 15.473 1.00 54.06 457 GLU A C 1
ATOM 2280 O O . GLU A 1 295 ? 35.369 35.806 15.637 1.00 45.60 457 GLU A O 1
ATOM 2286 N N . LYS A 1 296 ? 33.551 34.537 15.234 1.00 49.76 458 LYS A N 1
ATOM 2287 C CA . LYS A 1 296 ? 32.665 35.693 15.136 1.00 43.21 458 LYS A CA 1
ATOM 2288 C C . LYS A 1 296 ? 32.619 36.470 16.445 1.00 46.91 458 LYS A C 1
ATOM 2289 O O . LYS A 1 296 ? 32.496 37.701 16.443 1.00 46.72 458 LYS A O 1
ATOM 2295 N N . ALA A 1 297 ? 32.710 35.766 17.575 1.00 46.49 459 ALA A N 1
ATOM 2296 C CA . ALA A 1 297 ? 32.677 36.442 18.867 1.00 42.05 459 ALA A CA 1
ATOM 2297 C C . ALA A 1 297 ? 33.907 37.315 19.066 1.00 48.81 459 ALA A C 1
ATOM 2298 O O . ALA A 1 297 ? 33.794 38.457 19.525 1.00 49.74 459 ALA A O 1
ATOM 2300 N N . PHE A 1 298 ? 35.091 36.799 18.726 1.00 40.95 460 PHE A N 1
ATOM 2301 C CA . PHE A 1 298 ? 36.308 37.594 18.853 1.00 46.84 460 PHE A CA 1
ATOM 2302 C C . PHE A 1 298 ? 36.257 38.828 17.959 1.00 43.49 460 PHE A C 1
ATOM 2303 O O . PHE A 1 298 ? 36.742 39.900 18.338 1.00 47.53 460 PHE A O 1
ATOM 2311 N N . LEU A 1 299 ? 35.659 38.698 16.772 1.00 45.00 461 LEU A N 1
ATOM 2312 C CA . LEU A 1 299 ? 35.717 39.773 15.787 1.00 49.10 461 LEU A CA 1
ATOM 2313 C C . LEU A 1 299 ? 34.816 40.945 16.156 1.00 50.24 461 LEU A C 1
ATOM 2314 O O . LEU A 1 299 ? 35.117 42.089 15.797 1.00 47.04 461 LEU A O 1
ATOM 2319 N N . HIS A 1 300 ? 33.715 40.692 16.865 1.00 46.35 462 HIS A N 1
ATOM 2320 C CA . HIS A 1 300 ? 32.714 41.718 17.119 1.00 48.46 462 HIS A CA 1
ATOM 2321 C C . HIS A 1 300 ? 32.467 41.991 18.596 1.00 52.01 462 HIS A C 1
ATOM 2322 O O . HIS A 1 300 ? 31.585 42.797 18.917 1.00 48.00 462 HIS A O 1
ATOM 2329 N N . ALA A 1 301 ? 33.208 41.355 19.499 1.00 47.30 463 ALA A N 1
ATOM 2330 C CA . ALA A 1 301 ? 32.988 41.572 20.919 1.00 46.08 463 ALA A CA 1
ATOM 2331 C C . ALA A 1 301 ? 33.361 43.000 21.311 1.00 50.62 463 ALA A C 1
ATOM 2332 O O . ALA A 1 301 ? 34.297 43.582 20.755 1.00 55.59 463 ALA A O 1
ATOM 2334 N N . PRO A 1 302 ? 32.637 43.588 22.262 1.00 50.61 464 PRO A N 1
ATOM 2335 C CA . PRO A 1 302 ? 33.067 44.874 22.818 1.00 56.21 464 PRO A CA 1
ATOM 2336 C C . PRO A 1 302 ? 34.429 44.739 23.480 1.00 57.53 464 PRO A C 1
ATOM 2337 O O . PRO A 1 302 ? 34.821 43.659 23.928 1.00 57.94 464 PRO A O 1
ATOM 2341 N N . LEU A 1 303 ? 35.154 45.859 23.537 1.00 64.42 465 LEU A N 1
ATOM 2342 C CA . LEU A 1 303 ? 36.558 45.815 23.938 1.00 59.38 465 LEU A CA 1
ATOM 2343 C C . LEU A 1 303 ? 36.722 45.315 25.368 1.00 58.41 465 LEU A C 1
ATOM 2344 O O . LEU A 1 303 ? 37.690 44.610 25.678 1.00 62.07 465 LEU A O 1
ATOM 2349 N N . GLU A 1 304 ? 35.786 45.661 26.254 1.00 60.99 466 GLU A N 1
ATOM 2350 C CA . GLU A 1 304 ? 35.862 45.166 27.625 1.00 60.16 466 GLU A CA 1
ATOM 2351 C C . GLU A 1 304 ? 35.674 43.654 27.674 1.00 59.20 466 GLU A C 1
ATOM 2352 O O . GLU A 1 304 ? 36.323 42.967 28.472 1.00 68.08 466 GLU A O 1
ATOM 2358 N N . LEU A 1 305 ? 34.798 43.116 26.824 1.00 56.87 467 LEU A N 1
ATOM 2359 C CA . LEU A 1 305 ? 34.592 41.673 26.782 1.00 52.21 467 LEU A CA 1
ATOM 2360 C C . LEU A 1 305 ? 35.665 40.970 25.961 1.00 62.19 467 LEU A C 1
ATOM 2361 O O . LEU A 1 305 ? 36.025 39.828 26.269 1.00 52.83 467 LEU A O 1
ATOM 2366 N N . LEU A 1 306 ? 36.180 41.630 24.921 1.00 49.01 468 LEU A N 1
ATOM 2367 C CA . LEU A 1 306 ? 37.282 41.061 24.152 1.00 51.44 468 LEU A CA 1
ATOM 2368 C C . LEU A 1 306 ? 38.501 40.824 25.034 1.00 56.63 468 LEU A C 1
ATOM 2369 O O . LEU A 1 306 ? 39.229 39.842 24.850 1.00 50.33 468 LEU A O 1
ATOM 2374 N N . ALA A 1 307 ? 38.736 41.716 26.000 1.00 50.38 469 ALA A N 1
ATOM 2375 C CA . ALA A 1 307 ? 39.867 41.547 26.906 1.00 55.45 469 ALA A CA 1
ATOM 2376 C C . ALA A 1 307 ? 39.717 40.286 27.746 1.00 57.40 469 ALA A C 1
ATOM 2377 O O . ALA A 1 307 ? 40.681 39.531 27.920 1.00 53.73 469 ALA A O 1
ATOM 2379 N N . GLU A 1 308 ? 38.516 40.040 28.277 1.00 51.68 470 GLU A N 1
ATOM 2380 C CA . GLU A 1 308 ? 38.282 38.821 29.046 1.00 61.50 470 GLU A CA 1
ATOM 2381 C C . GLU A 1 308 ? 38.495 37.582 28.187 1.00 53.88 470 GLU A C 1
ATOM 2382 O O . GLU A 1 308 ? 39.042 36.576 28.655 1.00 47.97 470 GLU A O 1
ATOM 2388 N N . MET A 1 309 ? 38.066 37.637 26.925 1.00 42.95 471 MET A N 1
ATOM 2389 C CA . MET A 1 309 ? 38.258 36.509 26.021 1.00 45.21 471 MET A CA 1
ATOM 2390 C C . MET A 1 309 ? 39.738 36.262 25.758 1.00 53.59 471 MET A C 1
ATOM 2391 O O . MET A 1 309 ? 40.208 35.119 25.814 1.00 44.67 471 MET A O 1
ATOM 2396 N N . MET A 1 310 ? 40.489 37.327 25.465 1.00 44.85 472 MET A N 1
ATOM 2397 C CA . MET A 1 310 ? 41.917 37.177 25.208 1.00 46.14 472 MET A CA 1
ATOM 2398 C C . MET A 1 310 ? 42.646 36.660 26.442 1.00 48.61 472 MET A C 1
ATOM 2399 O O . MET A 1 310 ? 43.511 35.784 26.337 1.00 52.48 472 MET A O 1
ATOM 2404 N N . ASP A 1 311 ? 42.301 37.183 27.622 1.00 46.17 473 ASP A N 1
ATOM 2405 C CA . ASP A 1 311 ? 42.946 36.727 28.849 1.00 44.01 473 ASP A CA 1
ATOM 2406 C C . ASP A 1 311 ? 42.629 35.268 29.153 1.00 50.54 473 ASP A C 1
ATOM 2407 O O . ASP A 1 311 ? 43.434 34.585 29.794 1.00 51.38 473 ASP A O 1
ATOM 2412 N N . GLU A 1 312 ? 41.470 34.772 28.711 1.00 46.93 474 GLU A N 1
ATOM 2413 C CA . GLU A 1 312 ? 41.155 33.363 28.928 1.00 46.34 474 GLU A CA 1
ATOM 2414 C C . GLU A 1 312 ? 42.056 32.461 28.093 1.00 50.53 474 GLU A C 1
ATOM 2415 O O . GLU A 1 312 ? 42.523 31.422 28.573 1.00 49.04 474 GLU A O 1
ATOM 2421 N N . ILE A 1 313 ? 42.313 32.839 26.840 1.00 39.67 475 ILE A N 1
ATOM 2422 C CA . ILE A 1 313 ? 43.202 32.041 26.004 1.00 47.75 475 ILE A CA 1
ATOM 2423 C C . ILE A 1 313 ? 44.638 32.150 26.498 1.00 55.34 475 ILE A C 1
ATOM 2424 O O . ILE A 1 313 ? 45.371 31.155 26.547 1.00 50.78 475 ILE A O 1
ATOM 2429 N N . PHE A 1 314 ? 45.057 33.355 26.890 1.00 47.19 476 PHE A N 1
ATOM 2430 C CA . PHE A 1 314 ? 46.447 33.575 27.274 1.00 49.43 476 PHE A CA 1
ATOM 2431 C C . PHE A 1 314 ? 46.735 33.097 28.693 1.00 54.29 476 PHE A C 1
ATOM 2432 O O . PHE A 1 314 ? 47.806 32.537 28.952 1.00 48.82 476 PHE A O 1
ATOM 2440 N N . ASP A 1 315 ? 45.796 33.300 29.626 1.00 50.74 477 ASP A N 1
ATOM 2441 C CA A ASP A 1 315 ? 46.070 33.033 31.033 0.56 55.36 477 ASP A CA 1
ATOM 2442 C CA B ASP A 1 315 ? 46.071 33.026 31.032 0.44 56.87 477 ASP A CA 1
ATOM 2443 C C . ASP A 1 315 ? 44.897 32.372 31.753 1.00 57.83 477 ASP A C 1
ATOM 2444 O O . ASP A 1 315 ? 44.864 32.371 32.989 1.00 62.36 477 ASP A O 1
ATOM 2453 N N . GLY A 1 316 ? 43.936 31.809 31.025 1.00 59.89 478 GLY A N 1
ATOM 2454 C CA . GLY A 1 316 ? 42.771 31.240 31.674 1.00 54.56 478 GLY A CA 1
ATOM 2455 C C . GLY A 1 316 ? 42.828 29.766 32.000 1.00 58.01 478 GLY A C 1
ATOM 2456 O O . GLY A 1 316 ? 41.990 29.285 32.768 1.00 61.65 478 GLY A O 1
ATOM 2457 N N . TYR A 1 317 ? 43.788 29.028 31.451 1.00 56.96 479 TYR A N 1
ATOM 2458 C CA . TYR A 1 317 ? 43.838 27.584 31.613 1.00 56.03 479 TYR A CA 1
ATOM 2459 C C . TYR A 1 317 ? 45.160 27.151 32.231 1.00 54.16 479 TYR A C 1
ATOM 2460 O O . TYR A 1 317 ? 46.210 27.753 31.987 1.00 54.94 479 TYR A O 1
ATOM 2469 N N . ILE A 1 318 ? 45.091 26.099 33.035 1.00 57.36 480 ILE A N 1
ATOM 2470 C CA . ILE A 1 318 ? 46.294 25.507 33.625 1.00 51.41 480 ILE A CA 1
ATOM 2471 C C . ILE A 1 318 ? 46.931 24.578 32.606 1.00 63.54 480 ILE A C 1
ATOM 2472 O O . ILE A 1 318 ? 46.238 23.706 32.052 1.00 59.10 480 ILE A O 1
ATOM 2477 N N . PRO A 1 319 ? 48.225 24.725 32.313 1.00 54.45 481 PRO A N 1
ATOM 2478 C CA . PRO A 1 319 ? 48.861 23.871 31.305 1.00 64.65 481 PRO A CA 1
ATOM 2479 C C . PRO A 1 319 ? 48.834 22.402 31.702 1.00 68.41 481 PRO A C 1
ATOM 2480 O O . PRO A 1 319 ? 48.590 22.042 32.855 1.00 60.26 481 PRO A O 1
ATOM 2484 N N . HIS A 1 320 ? 49.094 21.550 30.715 1.00 64.23 482 HIS A N 1
ATOM 2485 C CA . HIS A 1 320 ? 49.082 20.112 30.944 1.00 66.02 482 HIS A CA 1
ATOM 2486 C C . HIS A 1 320 ? 50.179 19.739 31.933 1.00 64.91 482 HIS A C 1
ATOM 2487 O O . HIS A 1 320 ? 51.316 20.216 31.807 1.00 69.23 482 HIS A O 1
ATOM 2494 N N . PRO A 1 321 ? 49.890 18.894 32.930 1.00 61.03 483 PRO A N 1
ATOM 2495 C CA . PRO A 1 321 ? 50.882 18.629 33.983 1.00 63.28 483 PRO A CA 1
ATOM 2496 C C . PRO A 1 321 ? 52.082 17.823 33.517 1.00 69.50 483 PRO A C 1
ATOM 2497 O O . PRO A 1 321 ? 53.092 17.791 34.231 1.00 76.53 483 PRO A O 1
ATOM 2501 N N . ASP A 1 322 ? 52.015 17.170 32.358 1.00 78.90 484 ASP A N 1
ATOM 2502 C CA . ASP A 1 322 ? 53.127 16.367 31.864 1.00 77.34 484 ASP A CA 1
ATOM 2503 C C . ASP A 1 322 ? 53.948 17.086 30.801 1.00 68.70 484 ASP A C 1
ATOM 2504 O O . ASP A 1 322 ? 55.180 17.093 30.869 1.00 74.23 484 ASP A O 1
ATOM 2509 N N . THR A 1 323 ? 53.288 17.698 29.819 1.00 60.32 485 THR A N 1
ATOM 2510 C CA . THR A 1 323 ? 53.972 18.274 28.669 1.00 62.86 485 THR A CA 1
ATOM 2511 C C . THR A 1 323 ? 54.213 19.771 28.787 1.00 51.45 485 THR A C 1
ATOM 2512 O O . THR A 1 323 ? 55.180 20.276 28.208 1.00 60.30 485 THR A O 1
ATOM 2516 N N . GLY A 1 324 ? 53.364 20.492 29.511 1.00 63.45 486 GLY A N 1
ATOM 2517 C CA . GLY A 1 324 ? 53.459 21.934 29.576 1.00 56.77 486 GLY A CA 1
ATOM 2518 C C . GLY A 1 324 ? 52.681 22.675 28.514 1.00 53.17 486 GLY A C 1
ATOM 2519 O O . GLY A 1 324 ? 52.812 23.901 28.417 1.00 51.43 486 GLY A O 1
ATOM 2520 N N . LYS A 1 325 ? 51.884 21.974 27.711 1.00 54.29 487 LYS A N 1
ATOM 2521 C CA . LYS A 1 325 ? 51.056 22.626 26.705 1.00 56.15 487 LYS A CA 1
ATOM 2522 C C . LYS A 1 325 ? 50.006 23.504 27.372 1.00 54.98 487 LYS A C 1
ATOM 2523 O O . LYS A 1 325 ? 49.316 23.067 28.297 1.00 48.50 487 LYS A O 1
ATOM 2529 N N . ASP A 1 326 ? 49.878 24.738 26.898 1.00 54.34 488 ASP A N 1
ATOM 2530 C CA . ASP A 1 326 ? 48.816 25.623 27.340 1.00 46.41 488 ASP A CA 1
ATOM 2531 C C . ASP A 1 326 ? 47.743 25.707 26.254 1.00 49.86 488 ASP A C 1
ATOM 2532 O O . ASP A 1 326 ? 47.757 24.952 25.276 1.00 48.30 488 ASP A O 1
ATOM 2537 N N . ALA A 1 327 ? 46.796 26.632 26.426 1.00 53.77 489 ALA A N 1
ATOM 2538 C CA . ALA A 1 327 ? 45.701 26.756 25.468 1.00 53.41 489 ALA A CA 1
ATOM 2539 C C . ALA A 1 327 ? 46.210 27.178 24.095 1.00 51.27 489 ALA A C 1
ATOM 2540 O O . ALA A 1 327 ? 45.707 26.710 23.067 1.00 51.17 489 ALA A O 1
ATOM 2542 N N . LEU A 1 328 ? 47.208 28.065 24.058 1.00 53.30 490 LEU A N 1
ATOM 2543 C CA . LEU A 1 328 ? 47.770 28.490 22.780 1.00 49.40 490 LEU A CA 1
ATOM 2544 C C . LEU A 1 328 ? 48.438 27.327 22.059 1.00 52.17 490 LEU A C 1
ATOM 2545 O O . LEU A 1 328 ? 48.303 27.184 20.838 1.00 55.78 490 LEU A O 1
ATOM 2550 N N . ASP A 1 329 ? 49.160 26.482 22.798 1.00 43.67 491 ASP A N 1
ATOM 2551 C CA . ASP A 1 329 ? 49.830 25.344 22.176 1.00 53.42 491 ASP A CA 1
ATOM 2552 C C . ASP A 1 329 ? 48.824 24.374 21.570 1.00 56.37 491 ASP A C 1
ATOM 2553 O O . ASP A 1 329 ? 49.088 23.767 20.524 1.00 57.80 491 ASP A O 1
ATOM 2558 N N . ILE A 1 330 ? 47.663 24.218 22.207 1.00 45.71 492 ILE A N 1
ATOM 2559 C CA . ILE A 1 330 ? 46.663 23.280 21.707 1.00 56.13 492 ILE A CA 1
ATOM 2560 C C . ILE A 1 330 ? 45.964 23.848 20.477 1.00 46.82 492 ILE A C 1
ATOM 2561 O O . ILE A 1 330 ? 45.851 23.178 19.444 1.00 51.08 492 ILE A O 1
ATOM 2566 N N . MET A 1 331 ? 45.488 25.092 20.567 1.00 47.70 493 MET A N 1
ATOM 2567 C CA . MET A 1 331 ? 44.713 25.661 19.469 1.00 46.09 493 MET A CA 1
ATOM 2568 C C . MET A 1 331 ? 45.564 25.900 18.229 1.00 44.82 493 MET A C 1
ATOM 2569 O O . MET A 1 331 ? 45.071 25.746 17.107 1.00 51.66 493 MET A O 1
ATOM 2574 N N . MET A 1 332 ? 46.835 26.271 18.406 1.00 43.48 494 MET A N 1
ATOM 2575 C CA . MET A 1 332 ? 47.687 26.601 17.266 1.00 46.04 494 MET A CA 1
ATOM 2576 C C . MET A 1 332 ? 47.837 25.431 16.302 1.00 48.05 494 MET A C 1
ATOM 2577 O O . MET A 1 332 ? 48.022 25.641 15.097 1.00 47.32 494 MET A O 1
ATOM 2582 N N . PHE A 1 333 ? 47.758 24.199 16.803 1.00 43.69 495 PHE A N 1
ATOM 2583 C CA . PHE A 1 333 ? 47.959 23.014 15.979 1.00 55.45 495 PHE A CA 1
ATOM 2584 C C . PHE A 1 333 ? 46.717 22.137 15.894 1.00 50.79 495 PHE A C 1
ATOM 2585 O O . PHE A 1 333 ? 46.801 21.007 15.398 1.00 66.41 495 PHE A O 1
ATOM 2593 N N . HIS A 1 334 ? 45.571 22.623 16.360 1.00 47.38 496 HIS A N 1
ATOM 2594 C CA . HIS A 1 334 ? 44.309 21.919 16.192 1.00 44.00 496 HIS A CA 1
ATOM 2595 C C . HIS A 1 334 ? 43.698 22.272 14.841 1.00 49.20 496 HIS A C 1
ATOM 2596 O O . HIS A 1 334 ? 43.867 23.384 14.334 1.00 43.67 496 HIS A O 1
ATOM 2603 N N . GLN A 1 335 ? 42.982 21.307 14.259 1.00 45.47 497 GLN A N 1
ATOM 2604 C CA . GLN A 1 335 ? 42.433 21.495 12.920 1.00 49.12 497 GLN A CA 1
ATOM 2605 C C . GLN A 1 335 ? 41.342 22.558 12.879 1.00 46.62 497 GLN A C 1
ATOM 2606 O O . GLN A 1 335 ? 41.061 23.096 11.803 1.00 48.21 497 GLN A O 1
ATOM 2612 N N . PHE A 1 336 ? 40.725 22.872 14.017 1.00 43.86 498 PHE A N 1
ATOM 2613 C CA . PHE A 1 336 ? 39.739 23.940 14.096 1.00 43.40 498 PHE A CA 1
ATOM 2614 C C . PHE A 1 336 ? 40.185 25.115 14.951 1.00 48.88 498 PHE A C 1
ATOM 2615 O O . PHE A 1 336 ? 39.794 26.250 14.669 1.00 44.59 498 PHE A O 1
ATOM 2623 N N . GLY A 1 337 ? 40.998 24.871 15.981 1.00 53.06 499 GLY A N 1
ATOM 2624 C CA . GLY A 1 337 ? 41.399 25.950 16.867 1.00 47.57 499 GLY A CA 1
ATOM 2625 C C . GLY A 1 337 ? 42.389 26.910 16.238 1.00 44.21 499 GLY A C 1
ATOM 2626 O O . GLY A 1 337 ? 42.503 28.062 16.670 1.00 45.09 499 GLY A O 1
ATOM 2627 N N . ASN A 1 338 ? 43.118 26.458 15.215 1.00 39.74 500 ASN A N 1
ATOM 2628 C CA . ASN A 1 338 ? 44.095 27.326 14.564 1.00 42.58 500 ASN A CA 1
ATOM 2629 C C . ASN A 1 338 ? 43.426 28.516 13.891 1.00 47.50 500 ASN A C 1
ATOM 2630 O O . ASN A 1 338 ? 44.042 29.579 13.755 1.00 44.95 500 ASN A O 1
ATOM 2635 N N . TYR A 1 339 ? 42.168 28.363 13.472 1.00 43.71 501 TYR A N 1
ATOM 2636 C CA . TYR A 1 339 ? 41.452 29.481 12.869 1.00 46.11 501 TYR A CA 1
ATOM 2637 C C . TYR A 1 339 ? 41.110 30.547 13.901 1.00 43.64 501 TYR A C 1
ATOM 2638 O O . TYR A 1 339 ? 41.056 31.736 13.566 1.00 48.02 501 TYR A O 1
ATOM 2647 N N . VAL A 1 340 ? 40.881 30.147 15.153 1.00 41.73 502 VAL A N 1
ATOM 2648 C CA . VAL A 1 340 ? 40.612 31.122 16.205 1.00 47.11 502 VAL A CA 1
ATOM 2649 C C . VAL A 1 340 ? 41.862 31.938 16.511 1.00 49.34 502 VAL A C 1
ATOM 2650 O O . VAL A 1 340 ? 41.790 33.155 16.719 1.00 46.48 502 VAL A O 1
ATOM 2654 N N . VAL A 1 341 ? 43.028 31.286 16.535 1.00 41.92 503 VAL A N 1
ATOM 2655 C CA . VAL A 1 341 ? 44.271 32.000 16.814 1.00 48.99 503 VAL A CA 1
ATOM 2656 C C . VAL A 1 341 ? 44.612 32.949 15.671 1.00 48.56 503 VAL A C 1
ATOM 2657 O O . VAL A 1 341 ? 45.043 34.086 15.900 1.00 49.41 503 VAL A O 1
ATOM 2661 N N . GLN A 1 342 ? 44.436 32.497 14.425 1.00 44.48 504 GLN A N 1
ATOM 2662 C CA . GLN A 1 342 ? 44.605 33.393 13.284 1.00 51.30 504 GLN A CA 1
ATOM 2663 C C . GLN A 1 342 ? 43.691 34.604 13.402 1.00 47.35 504 GLN A C 1
ATOM 2664 O O . GLN A 1 342 ? 44.088 35.729 13.073 1.00 47.92 504 GLN A O 1
ATOM 2670 N N . CYS A 1 343 ? 42.458 34.390 13.866 1.00 41.57 505 CYS A N 1
ATOM 2671 C CA . CYS A 1 343 ? 41.533 35.500 14.061 1.00 43.26 505 CYS A CA 1
ATOM 2672 C C . CYS A 1 343 ? 42.020 36.439 15.158 1.00 43.76 505 CYS A C 1
ATOM 2673 O O . CYS A 1 343 ? 41.928 37.665 15.019 1.00 48.26 505 CYS A O 1
ATOM 2676 N N . MET A 1 344 ? 42.538 35.883 16.257 1.00 43.75 506 MET A N 1
ATOM 2677 C CA . MET A 1 344 ? 43.102 36.719 17.313 1.00 44.81 506 MET A CA 1
ATOM 2678 C C . MET A 1 344 ? 44.280 37.535 16.798 1.00 45.75 506 MET A C 1
ATOM 2679 O O . MET A 1 344 ? 44.424 38.716 17.137 1.00 45.29 506 MET A O 1
ATOM 2684 N N . LEU A 1 345 ? 45.136 36.920 15.980 1.00 37.35 507 LEU A N 1
ATOM 2685 C CA . LEU A 1 345 ? 46.291 37.635 15.448 1.00 46.15 507 LEU A CA 1
ATOM 2686 C C . LEU A 1 345 ? 45.867 38.718 14.466 1.00 43.23 507 LEU A C 1
ATOM 2687 O O . LEU A 1 345 ? 46.404 39.832 14.492 1.00 44.56 507 LEU A O 1
ATOM 2692 N N . THR A 1 346 ? 44.909 38.408 13.589 1.00 45.03 508 THR A N 1
ATOM 2693 C CA . THR A 1 346 ? 44.415 39.403 12.643 1.00 42.28 508 THR A CA 1
ATOM 2694 C C . THR A 1 346 ? 43.803 40.595 13.369 1.00 46.95 508 THR A C 1
ATOM 2695 O O . THR A 1 346 ? 44.014 41.748 12.974 1.00 45.69 508 THR A O 1
ATOM 2699 N N . ILE A 1 347 ? 43.056 40.335 14.445 1.00 45.11 509 ILE A N 1
ATOM 2700 C CA . ILE A 1 347 ? 42.437 41.415 15.209 1.00 41.93 509 ILE A CA 1
ATOM 2701 C C . ILE A 1 347 ? 43.501 42.319 15.819 1.00 52.10 509 ILE A C 1
ATOM 2702 O O . ILE A 1 347 ? 43.391 43.551 15.777 1.00 49.11 509 ILE A O 1
ATOM 2707 N N . CYS A 1 348 ? 44.553 41.725 16.388 1.00 45.63 510 CYS A N 1
ATOM 2708 C CA . CYS A 1 348 ? 45.605 42.523 17.009 1.00 50.89 510 CYS A CA 1
ATOM 2709 C C . CYS A 1 348 ? 46.418 43.279 15.965 1.00 48.67 510 CYS A C 1
ATOM 2710 O O . CYS A 1 348 ? 46.829 44.422 16.198 1.00 51.62 510 CYS A O 1
ATOM 2713 N N . CYS A 1 349 ? 46.661 42.656 14.811 1.00 44.39 511 CYS A N 1
ATOM 2714 C CA . CYS A 1 349 ? 47.418 43.321 13.756 1.00 51.12 511 CYS A CA 1
ATOM 2715 C C . CYS A 1 349 ? 46.624 44.470 13.149 1.00 47.76 511 CYS A C 1
ATOM 2716 O O . CYS A 1 349 ? 47.196 45.503 12.785 1.00 52.52 511 CYS A O 1
ATOM 2719 N N . ASP A 1 350 ? 45.304 44.309 13.032 1.00 53.31 512 ASP A N 1
ATOM 2720 C CA . ASP A 1 350 ? 44.473 45.393 12.522 1.00 59.99 512 ASP A CA 1
ATOM 2721 C C . ASP A 1 350 ? 44.427 46.568 13.488 1.00 60.17 512 ASP A C 1
ATOM 2722 O O . ASP A 1 350 ? 44.297 47.719 13.057 1.00 60.71 512 ASP A O 1
ATOM 2727 N N . ALA A 1 351 ? 44.538 46.302 14.790 1.00 59.94 513 ALA A N 1
ATOM 2728 C CA . ALA A 1 351 ? 44.430 47.370 15.777 1.00 55.08 513 ALA A CA 1
ATOM 2729 C C . ALA A 1 351 ? 45.684 48.236 15.795 1.00 59.03 513 ALA A C 1
ATOM 2730 O O . ALA A 1 351 ? 45.600 49.469 15.764 1.00 66.24 513 ALA A O 1
ATOM 2732 N N . VAL A 1 352 ? 46.860 47.606 15.844 1.00 59.50 514 VAL A N 1
ATOM 2733 C CA . VAL A 1 352 ? 48.112 48.353 15.891 1.00 59.12 514 VAL A CA 1
ATOM 2734 C C . VAL A 1 352 ? 48.466 48.998 14.561 1.00 62.41 514 VAL A C 1
ATOM 2735 O O . VAL A 1 352 ? 49.380 49.828 14.511 1.00 69.43 514 VAL A O 1
ATOM 2739 N N . SER A 1 353 ? 47.771 48.640 13.484 1.00 61.16 515 SER A N 1
ATOM 2740 C CA . SER A 1 353 ? 48.013 49.213 12.167 1.00 65.74 515 SER A CA 1
ATOM 2741 C C . SER A 1 353 ? 47.006 50.292 11.795 1.00 69.07 515 SER A C 1
ATOM 2742 O O . SER A 1 353 ? 47.098 50.854 10.699 1.00 71.12 515 SER A O 1
ATOM 2745 N N . GLY A 1 354 ? 46.048 50.590 12.671 1.00 64.03 516 GLY A N 1
ATOM 2746 C CA . GLY A 1 354 ? 45.059 51.609 12.391 1.00 63.77 516 GLY A CA 1
ATOM 2747 C C . GLY A 1 354 ? 43.873 51.154 11.573 1.00 71.49 516 GLY A C 1
ATOM 2748 O O . GLY A 1 354 ? 43.040 51.990 11.206 1.00 75.73 516 GLY A O 1
ATOM 2749 N N . ARG A 1 355 ? 43.767 49.858 11.272 1.00 65.69 517 ARG A N 1
ATOM 2750 C CA . ARG A 1 355 ? 42.626 49.366 10.508 1.00 57.76 517 ARG A CA 1
ATOM 2751 C C . ARG A 1 355 ? 41.401 49.159 11.388 1.00 66.16 517 ARG A C 1
ATOM 2752 O O . ARG A 1 355 ? 40.269 49.263 10.902 1.00 68.34 517 ARG A O 1
ATOM 2760 N N . ARG A 1 356 ? 41.602 48.867 12.670 1.00 62.41 518 ARG A N 1
ATOM 2761 C CA . ARG A 1 356 ? 40.518 48.690 13.625 1.00 62.02 518 ARG A CA 1
ATOM 2762 C C . ARG A 1 356 ? 40.680 49.702 14.749 1.00 70.16 518 ARG A C 1
ATOM 2763 O O . ARG A 1 356 ? 41.773 49.844 15.308 1.00 70.27 518 ARG A O 1
ATOM 2771 N N . GLN A 1 357 ? 39.596 50.401 15.073 1.00 64.22 519 GLN A N 1
ATOM 2772 C CA . GLN A 1 357 ? 39.633 51.384 16.146 1.00 71.55 519 GLN A CA 1
ATOM 2773 C C . GLN A 1 357 ? 39.789 50.688 17.493 1.00 64.94 519 GLN A C 1
ATOM 2774 O O . GLN A 1 357 ? 39.132 49.681 17.771 1.00 75.26 519 GLN A O 1
ATOM 2780 N N . THR A 1 358 ? 40.670 51.231 18.331 1.00 79.12 520 THR A N 1
ATOM 2781 C CA . THR A 1 358 ? 41.033 50.633 19.610 1.00 83.18 520 THR A CA 1
ATOM 2782 C C . THR A 1 358 ? 40.376 51.327 20.790 1.00 90.47 520 THR A C 1
ATOM 2783 O O . THR A 1 358 ? 40.774 51.100 21.937 1.00 92.12 520 THR A O 1
ATOM 2787 N N . LYS A 1 359 ? 39.381 52.158 20.541 1.00 124.01 521 LYS A N 1
ATOM 2788 C CA . LYS A 1 359 ? 39.067 53.267 21.425 1.00 126.27 521 LYS A CA 1
ATOM 2789 C C . LYS A 1 359 ? 37.547 53.271 21.576 1.00 119.49 521 LYS A C 1
ATOM 2790 O O . LYS A 1 359 ? 36.829 53.737 20.683 1.00 122.57 521 LYS A O 1
ATOM 2796 N N . GLU A 1 360 ? 37.066 52.690 22.679 1.00 100.62 522 GLU A N 1
ATOM 2797 C CA . GLU A 1 360 ? 35.653 52.320 22.873 1.00 92.03 522 GLU A CA 1
ATOM 2798 C C . GLU A 1 360 ? 35.239 52.412 24.339 1.00 98.58 522 GLU A C 1
ATOM 2799 O O . GLU A 1 360 ? 35.992 52.018 25.231 1.00 89.81 522 GLU A O 1
ATOM 2805 N N . TYR A 1 363 ? 38.296 54.238 28.226 1.00 115.21 525 TYR A N 1
ATOM 2806 C CA . TYR A 1 363 ? 39.681 53.819 28.043 1.00 119.77 525 TYR A CA 1
ATOM 2807 C C . TYR A 1 363 ? 40.069 53.779 26.570 1.00 115.12 525 TYR A C 1
ATOM 2808 O O . TYR A 1 363 ? 39.212 53.799 25.687 1.00 102.72 525 TYR A O 1
ATOM 2817 N N . ASP A 1 364 ? 41.373 53.722 26.318 1.00 105.32 526 ASP A N 1
ATOM 2818 C CA . ASP A 1 364 ? 41.920 53.412 25.002 1.00 95.08 526 ASP A CA 1
ATOM 2819 C C . ASP A 1 364 ? 42.627 52.068 25.122 1.00 83.47 526 ASP A C 1
ATOM 2820 O O . ASP A 1 364 ? 43.670 51.966 25.776 1.00 84.12 526 ASP A O 1
ATOM 2825 N N . HIS A 1 365 ? 42.056 51.040 24.496 1.00 74.01 527 HIS A N 1
ATOM 2826 C CA . HIS A 1 365 ? 42.593 49.688 24.570 1.00 76.31 527 HIS A CA 1
ATOM 2827 C C . HIS A 1 365 ? 43.759 49.456 23.619 1.00 70.78 527 HIS A C 1
ATOM 2828 O O . HIS A 1 365 ? 44.095 48.296 23.352 1.00 67.65 527 HIS A O 1
ATOM 2835 N N . ALA A 1 366 ? 44.375 50.523 23.104 1.00 56.03 528 ALA A N 1
ATOM 2836 C CA . ALA A 1 366 ? 45.506 50.364 22.195 1.00 64.25 528 ALA A CA 1
ATOM 2837 C C . ALA A 1 366 ? 46.642 49.598 22.860 1.00 52.88 528 ALA A C 1
ATOM 2838 O O . ALA A 1 366 ? 47.240 48.701 22.256 1.00 57.10 528 ALA A O 1
ATOM 2840 N N . ILE A 1 367 ? 46.948 49.937 24.115 1.00 56.05 529 ILE A N 1
ATOM 2841 C CA . ILE A 1 367 ? 48.000 49.229 24.835 1.00 53.90 529 ILE A CA 1
ATOM 2842 C C . ILE A 1 367 ? 47.593 47.789 25.113 1.00 57.66 529 ILE A C 1
ATOM 2843 O O . ILE A 1 367 ? 48.450 46.901 25.205 1.00 56.07 529 ILE A O 1
ATOM 2848 N N . SER A 1 368 ? 46.290 47.527 25.249 1.00 50.80 530 SER A N 1
ATOM 2849 C CA . SER A 1 368 ? 45.834 46.156 25.453 1.00 55.20 530 SER A CA 1
ATOM 2850 C C . SER A 1 368 ? 46.075 45.308 24.212 1.00 48.88 530 SER A C 1
ATOM 2851 O O . SER A 1 368 ? 46.466 44.140 24.318 1.00 53.46 530 SER A O 1
ATOM 2854 N N . PHE A 1 369 ? 45.851 45.880 23.026 1.00 45.35 531 PHE A N 1
ATOM 2855 C CA . PHE A 1 369 ? 46.124 45.151 21.793 1.00 51.20 531 PHE A CA 1
ATOM 2856 C C . PHE A 1 369 ? 47.615 44.905 21.608 1.00 49.58 531 PHE A C 1
ATOM 2857 O O . PHE A 1 369 ? 48.006 43.888 21.024 1.00 49.41 531 PHE A O 1
ATOM 2865 N N . GLN A 1 370 ? 48.460 45.818 22.094 1.00 48.92 532 GLN A N 1
ATOM 2866 C CA . GLN A 1 370 ? 49.902 45.619 21.986 1.00 57.72 532 GLN A CA 1
ATOM 2867 C C . GLN A 1 370 ? 50.368 44.479 22.881 1.00 50.42 532 GLN A C 1
ATOM 2868 O O . GLN A 1 370 ? 51.274 43.723 22.511 1.00 49.07 532 GLN A O 1
ATOM 2874 N N . ASP A 1 371 ? 49.764 44.342 24.064 1.00 42.72 533 ASP A N 1
ATOM 2875 C CA . ASP A 1 371 ? 50.110 43.233 24.947 1.00 49.55 533 ASP A CA 1
ATOM 2876 C C . ASP A 1 371 ? 49.754 41.894 24.315 1.00 49.05 533 ASP A C 1
ATOM 2877 O O . ASP A 1 371 ? 50.546 40.946 24.362 1.00 50.57 533 ASP A O 1
ATOM 2882 N N . TRP A 1 372 ? 48.564 41.798 23.716 1.00 39.99 534 TRP A N 1
ATOM 2883 C CA . TRP A 1 372 ? 48.152 40.548 23.086 1.00 45.07 534 TRP A CA 1
ATOM 2884 C C . TRP A 1 372 ? 48.993 40.248 21.851 1.00 46.86 534 TRP A C 1
ATOM 2885 O O . TRP A 1 372 ? 49.387 39.098 21.628 1.00 44.23 534 TRP A O 1
ATOM 2896 N N . LEU A 1 373 ? 49.270 41.269 21.035 1.00 45.22 535 LEU A N 1
ATOM 2897 C CA . LEU A 1 373 ? 50.129 41.077 19.871 1.00 47.58 535 LEU A CA 1
ATOM 2898 C C . LEU A 1 373 ? 51.516 40.608 20.290 1.00 49.25 535 LEU A C 1
ATOM 2899 O O . LEU A 1 373 ? 52.086 39.693 19.685 1.00 44.17 535 LEU A O 1
ATOM 2904 N N . LYS A 1 374 ? 52.073 41.230 21.332 1.00 45.11 536 LYS A N 1
ATOM 2905 C CA . LYS A 1 374 ? 53.389 40.833 21.821 1.00 48.88 536 LYS A CA 1
ATOM 2906 C C . LYS A 1 374 ? 53.381 39.390 22.310 1.00 50.76 536 LYS A C 1
ATOM 2907 O O . LYS A 1 374 ? 54.352 38.652 22.105 1.00 47.98 536 LYS A O 1
ATOM 2913 N N . LYS A 1 375 ? 52.291 38.970 22.956 1.00 43.10 537 LYS A N 1
ATOM 2914 C CA . LYS A 1 375 ? 52.157 37.574 23.361 1.00 48.42 537 LYS A CA 1
ATOM 2915 C C . LYS A 1 375 ? 52.131 36.656 22.146 1.00 45.14 537 LYS A C 1
ATOM 2916 O O . LYS A 1 375 ? 52.843 35.646 22.097 1.00 43.24 537 LYS A O 1
ATOM 2922 N N . LEU A 1 376 ? 51.310 36.998 21.150 1.00 40.95 538 LEU A N 1
ATOM 2923 C CA . LEU A 1 376 ? 51.204 36.171 19.953 1.00 43.28 538 LEU A CA 1
ATOM 2924 C C . LEU A 1 376 ? 52.508 36.170 19.164 1.00 44.95 538 LEU A C 1
ATOM 2925 O O . LEU A 1 376 ? 52.944 35.122 18.672 1.00 46.07 538 LEU A O 1
ATOM 2930 N N . HIS A 1 377 ? 53.143 37.337 19.033 1.00 41.99 539 HIS A N 1
ATOM 2931 C CA . HIS A 1 377 ? 54.411 37.413 18.317 1.00 44.50 539 HIS A CA 1
ATOM 2932 C C . HIS A 1 377 ? 55.489 36.587 19.009 1.00 48.69 539 HIS A C 1
ATOM 2933 O O . HIS A 1 377 ? 56.265 35.887 18.348 1.00 46.40 539 HIS A O 1
ATOM 2940 N N . SER A 1 378 ? 55.550 36.654 20.341 1.00 44.12 540 SER A N 1
ATOM 2941 C CA . SER A 1 378 ? 56.570 35.914 21.078 1.00 47.22 540 SER A CA 1
ATOM 2942 C C . SER A 1 378 ? 56.384 34.409 20.931 1.00 43.86 540 SER A C 1
ATOM 2943 O O . SER A 1 378 ? 57.364 33.667 20.801 1.00 46.14 540 SER A O 1
ATOM 2946 N N . ARG A 1 379 ? 55.135 33.938 20.949 1.00 41.68 541 ARG A N 1
ATOM 2947 C CA . ARG A 1 379 ? 54.890 32.506 20.813 1.00 41.67 541 ARG A CA 1
ATOM 2948 C C . ARG A 1 379 ? 55.167 32.029 19.393 1.00 46.88 541 ARG A C 1
ATOM 2949 O O . ARG A 1 379 ? 55.771 30.968 19.197 1.00 43.58 541 ARG A O 1
ATOM 2957 N N . VAL A 1 380 ? 54.728 32.795 18.391 1.00 39.38 542 VAL A N 1
ATOM 2958 C CA . VAL A 1 380 ? 54.972 32.419 17.001 1.00 39.38 542 VAL A CA 1
ATOM 2959 C C . VAL A 1 380 ? 56.464 32.417 16.700 1.00 43.18 542 VAL A C 1
ATOM 2960 O O . VAL A 1 380 ? 56.951 31.585 15.923 1.00 38.61 542 VAL A O 1
ATOM 2964 N N . THR A 1 381 ? 57.217 33.327 17.323 1.00 43.41 543 THR A N 1
ATOM 2965 C CA . THR A 1 381 ? 58.665 33.348 17.139 1.00 40.39 543 THR A CA 1
ATOM 2966 C C . THR A 1 381 ? 59.316 32.093 17.710 1.00 50.14 543 THR A C 1
ATOM 2967 O O . THR A 1 381 ? 60.184 31.490 17.067 1.00 44.32 543 THR A O 1
ATOM 2971 N N . LYS A 1 382 ? 58.908 31.681 18.913 1.00 46.17 544 LYS A N 1
ATOM 2972 C CA . LYS A 1 382 ? 59.537 30.527 19.550 1.00 44.19 544 LYS A CA 1
ATOM 2973 C C . LYS A 1 382 ? 59.145 29.219 18.875 1.00 45.34 544 LYS A C 1
ATOM 2974 O O . LYS A 1 382 ? 59.924 28.260 18.891 1.00 45.17 544 LYS A O 1
ATOM 2980 N N . GLU A 1 383 ? 57.955 29.159 18.276 1.00 41.45 545 GLU A N 1
ATOM 2981 C CA . GLU A 1 383 ? 57.455 27.947 17.639 1.00 42.70 545 GLU A CA 1
ATOM 2982 C C . GLU A 1 383 ? 57.462 28.045 16.117 1.00 40.90 545 GLU A C 1
ATOM 2983 O O . GLU A 1 383 ? 56.705 27.331 15.452 1.00 42.65 545 GLU A O 1
ATOM 2989 N N . ARG A 1 384 ? 58.312 28.908 15.552 1.00 42.97 546 ARG A N 1
ATOM 2990 C CA . ARG A 1 384 ? 58.288 29.147 14.112 1.00 47.70 546 ARG A CA 1
ATOM 2991 C C . ARG A 1 384 ? 58.596 27.885 13.315 1.00 48.74 546 ARG A C 1
ATOM 2992 O O . ARG A 1 384 ? 58.049 27.697 12.222 1.00 43.79 546 ARG A O 1
ATOM 3000 N N . HIS A 1 385 ? 59.459 27.010 13.837 1.00 39.65 547 HIS A N 1
ATOM 3001 C CA . HIS A 1 385 ? 59.826 25.804 13.100 1.00 49.70 547 HIS A CA 1
ATOM 3002 C C . HIS A 1 385 ? 58.651 24.839 13.001 1.00 43.76 547 HIS A C 1
ATOM 3003 O O . HIS A 1 385 ? 58.343 24.331 11.916 1.00 45.65 547 HIS A O 1
ATOM 3010 N N . ARG A 1 386 ? 57.982 24.571 14.125 1.00 39.33 548 ARG A N 1
ATOM 3011 C CA . ARG A 1 386 ? 56.797 23.721 14.089 1.00 47.35 548 ARG A CA 1
ATOM 3012 C C . ARG A 1 386 ? 55.672 24.379 13.300 1.00 45.06 548 ARG A C 1
ATOM 3013 O O . ARG A 1 386 ? 54.940 23.704 12.566 1.00 45.34 548 ARG A O 1
ATOM 3021 N N . LEU A 1 387 ? 55.523 25.700 13.434 1.00 43.65 549 LEU A N 1
ATOM 3022 C CA . LEU A 1 387 ? 54.454 26.402 12.731 1.00 41.32 549 LEU A CA 1
ATOM 3023 C C . LEU A 1 387 ? 54.700 26.452 11.228 1.00 43.17 549 LEU A C 1
ATOM 3024 O O . LEU A 1 387 ? 53.742 26.456 10.447 1.00 45.21 549 LEU A O 1
ATOM 3029 N N . SER A 1 388 ? 55.965 26.486 10.802 1.00 43.49 550 SER A N 1
ATOM 3030 C CA . SER A 1 388 ? 56.282 26.548 9.379 1.00 50.49 550 SER A CA 1
ATOM 3031 C C . SER A 1 388 ? 55.887 25.284 8.626 1.00 50.84 550 SER A C 1
ATOM 3032 O O . SER A 1 388 ? 55.911 25.291 7.390 1.00 52.13 550 SER A O 1
ATOM 3035 N N . ARG A 1 389 ? 55.528 24.208 9.328 1.00 43.07 551 ARG A N 1
ATOM 3036 C CA . ARG A 1 389 ? 55.061 22.999 8.665 1.00 54.46 551 ARG A CA 1
ATOM 3037 C C . ARG A 1 389 ? 53.628 23.114 8.166 1.00 46.65 551 ARG A C 1
ATOM 3038 O O . ARG A 1 389 ? 53.227 22.340 7.290 1.00 50.62 551 ARG A O 1
ATOM 3046 N N . PHE A 1 390 ? 52.849 24.049 8.703 1.00 48.32 552 PHE A N 1
ATOM 3047 C CA . PHE A 1 390 ? 51.421 24.123 8.439 1.00 47.32 552 PHE A CA 1
ATOM 3048 C C . PHE A 1 390 ? 51.076 25.414 7.710 1.00 51.01 552 PHE A C 1
ATOM 3049 O O . PHE A 1 390 ? 51.785 26.420 7.820 1.00 51.84 552 PHE A O 1
ATOM 3057 N N . SER A 1 391 ? 49.972 25.371 6.960 1.00 50.38 553 SER A N 1
ATOM 3058 C CA . SER A 1 391 ? 49.497 26.565 6.270 1.00 52.67 553 SER A CA 1
ATOM 3059 C C . SER A 1 391 ? 49.075 27.641 7.262 1.00 47.27 553 SER A C 1
ATOM 3060 O O . SER A 1 391 ? 49.279 28.836 7.019 1.00 52.20 553 SER A O 1
ATOM 3063 N N . SER A 1 392 ? 48.486 27.233 8.389 1.00 48.56 554 SER A N 1
ATOM 3064 C CA . SER A 1 392 ? 48.047 28.201 9.390 1.00 49.48 554 SER A CA 1
ATOM 3065 C C . SER A 1 392 ? 49.232 28.928 10.012 1.00 49.57 554 SER A C 1
ATOM 3066 O O . SER A 1 392 ? 49.197 30.152 10.179 1.00 50.24 554 SER A O 1
ATOM 3069 N N . GLY A 1 393 ? 50.286 28.191 10.368 1.00 48.12 555 GLY A N 1
ATOM 3070 C CA . GLY A 1 393 ? 51.478 28.835 10.891 1.00 40.80 555 GLY A CA 1
ATOM 3071 C C . GLY A 1 393 ? 52.155 29.720 9.863 1.00 48.08 555 GLY A C 1
ATOM 3072 O O . GLY A 1 393 ? 52.673 30.789 10.196 1.00 52.19 555 GLY A O 1
ATOM 3073 N N . LYS A 1 394 ? 52.155 29.289 8.598 1.00 47.09 556 LYS A N 1
ATOM 3074 C CA . LYS A 1 394 ? 52.716 30.112 7.53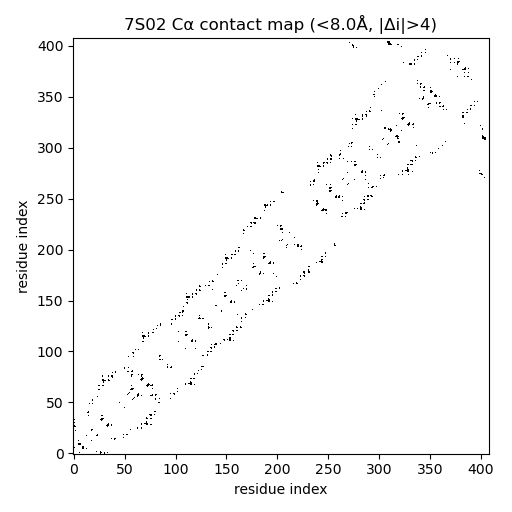3 1.00 57.64 556 LYS A CA 1
ATOM 3075 C C . LYS A 1 394 ? 51.960 31.428 7.401 1.00 52.77 556 LYS A C 1
ATOM 3076 O O . LYS A 1 394 ? 52.569 32.485 7.199 1.00 57.96 556 LYS A O 1
ATOM 3082 N N . LYS A 1 395 ? 50.630 31.381 7.512 1.00 49.06 557 LYS A N 1
ATOM 3083 C CA . LYS A 1 395 ? 49.839 32.607 7.484 1.00 51.77 557 LYS A CA 1
ATOM 3084 C C . LYS A 1 395 ? 50.205 33.515 8.650 1.00 50.00 557 LYS A C 1
ATOM 3085 O O . LYS A 1 395 ? 50.395 34.724 8.476 1.00 53.86 557 LYS A O 1
ATOM 3091 N N . MET A 1 396 ? 50.304 32.943 9.854 1.00 47.18 558 MET A N 1
ATOM 3092 C CA . MET A 1 396 ? 50.607 33.738 11.040 1.00 47.39 558 MET A CA 1
ATOM 3093 C C . MET A 1 396 ? 51.971 34.403 10.920 1.00 48.99 558 MET A C 1
ATOM 3094 O O . MET A 1 396 ? 52.127 35.591 11.227 1.00 54.65 558 MET A O 1
ATOM 3099 N N . ILE A 1 397 ? 52.976 33.645 10.474 1.00 54.24 559 ILE A N 1
ATOM 3100 C CA . ILE A 1 397 ? 54.321 34.194 10.333 1.00 56.58 559 ILE A CA 1
ATOM 3101 C C . ILE A 1 397 ? 54.334 35.308 9.293 1.00 63.14 559 ILE A C 1
ATOM 3102 O O . ILE A 1 397 ? 54.990 36.341 9.474 1.00 58.43 559 ILE A O 1
ATOM 3107 N N . GLU A 1 398 ? 53.597 35.124 8.194 1.00 62.15 560 GLU A N 1
ATOM 3108 C CA . GLU A 1 398 ? 53.521 36.173 7.184 1.00 58.85 560 GLU A CA 1
ATOM 3109 C C . GLU A 1 398 ? 52.649 37.335 7.643 1.00 60.97 560 GLU A C 1
ATOM 3110 O O . GLU A 1 398 ? 52.898 38.482 7.257 1.00 66.91 560 GLU A O 1
ATOM 3116 N N . THR A 1 399 ? 51.623 37.060 8.455 1.00 59.22 561 THR A N 1
ATOM 3117 C CA . THR A 1 399 ? 50.811 38.136 9.014 1.00 61.21 561 THR A CA 1
ATOM 3118 C C . THR A 1 399 ? 51.666 39.074 9.857 1.00 61.25 561 THR A C 1
ATOM 3119 O O . THR A 1 399 ? 51.565 40.301 9.742 1.00 65.54 561 THR A O 1
ATOM 3123 N N . LEU A 1 400 ? 52.525 38.508 10.707 1.00 58.17 562 LEU A N 1
ATOM 3124 C CA . LEU A 1 400 ? 53.437 39.329 11.493 1.00 65.30 562 LEU A CA 1
ATOM 3125 C C . LEU A 1 400 ? 54.530 39.938 10.626 1.00 66.62 562 LEU A C 1
ATOM 3126 O O . LEU A 1 400 ? 55.083 40.988 10.974 1.00 72.93 562 LEU A O 1
ATOM 3131 N N . ALA A 1 401 ? 54.848 39.304 9.496 1.00 71.35 563 ALA A N 1
ATOM 3132 C CA . ALA A 1 401 ? 55.916 39.803 8.636 1.00 72.39 563 ALA A CA 1
ATOM 3133 C C . ALA A 1 401 ? 55.514 41.104 7.952 1.00 78.10 563 ALA A C 1
ATOM 3134 O O . ALA A 1 401 ? 56.295 42.062 7.913 1.00 84.34 563 ALA A O 1
ATOM 3136 N N . ASN A 1 402 ? 54.296 41.160 7.403 1.00 90.60 564 ASN A N 1
ATOM 3137 C CA . ASN A 1 402 ? 53.852 42.369 6.717 1.00 100.01 564 ASN A CA 1
ATOM 3138 C C . ASN A 1 402 ? 53.629 43.530 7.679 1.00 102.87 564 ASN A C 1
ATOM 3139 O O . ASN A 1 402 ? 53.662 44.688 7.251 1.00 102.37 564 ASN A O 1
ATOM 3144 N N . LEU A 1 403 ? 53.415 43.249 8.966 1.00 91.54 565 LEU A N 1
ATOM 3145 C CA . LEU A 1 403 ? 53.281 44.322 9.945 1.00 86.09 565 LEU A CA 1
ATOM 3146 C C . LEU A 1 403 ? 54.617 45.016 10.180 1.00 96.97 565 LEU A C 1
ATOM 3147 O O . LEU A 1 403 ? 54.688 46.250 10.222 1.00 104.07 565 LEU A O 1
ATOM 3152 N N . ARG A 1 404 ? 55.689 44.235 10.341 1.00 99.66 566 ARG A N 1
ATOM 3153 C CA . ARG A 1 404 ? 56.999 44.820 10.603 1.00 103.40 566 ARG A CA 1
ATOM 3154 C C . ARG A 1 404 ? 57.461 45.701 9.450 1.00 106.28 566 ARG A C 1
ATOM 3155 O O . ARG A 1 404 ? 58.223 46.651 9.661 1.00 116.28 566 ARG A O 1
ATOM 3163 N N . SER A 1 405 ? 57.007 45.409 8.229 1.00 100.61 567 SER A N 1
ATOM 3164 C CA . SER A 1 405 ? 57.352 46.257 7.094 1.00 108.26 567 SER A CA 1
ATOM 3165 C C . SER A 1 405 ? 56.586 47.574 7.124 1.00 111.98 567 SER A C 1
ATOM 3166 O O . SER A 1 405 ? 57.070 48.582 6.596 1.00 114.28 567 SER A O 1
ATOM 3169 N N . THR A 1 406 ? 55.403 47.588 7.729 1.00 114.50 568 THR A N 1
ATOM 3170 C CA . THR A 1 406 ? 54.614 48.809 7.847 1.00 114.12 568 THR A CA 1
ATOM 3171 C C . THR A 1 406 ? 54.521 49.258 9.302 1.00 106.80 568 THR A C 1
ATOM 3172 O O . THR A 1 406 ? 55.307 50.089 9.758 1.00 104.66 568 THR A O 1
ATOM 3347 N N . PRO C 3 17 ? 39.309 14.328 18.099 1.00 80.13 31 PRO C N 1
ATOM 3348 C CA . PRO C 3 17 ? 39.683 14.349 19.514 1.00 88.19 31 PRO C CA 1
ATOM 3349 C C . PRO C 3 17 ? 39.833 15.760 20.078 1.00 92.46 31 PRO C C 1
ATOM 3350 O O . PRO C 3 17 ? 40.067 16.710 19.331 1.00 84.33 31 PRO C O 1
ATOM 3354 N N . LYS C 3 18 ? 39.693 15.887 21.395 1.00 77.18 32 LYS C N 1
ATOM 3355 C CA . LYS C 3 18 ? 39.774 17.166 22.084 1.00 75.91 32 LYS C CA 1
ATOM 3356 C C . LYS C 3 18 ? 40.889 17.130 23.118 1.00 64.66 32 LYS C C 1
ATOM 3357 O O . LYS C 3 18 ? 41.085 16.118 23.798 1.00 68.41 32 LYS C O 1
ATOM 3363 N N . GLN C 3 19 ? 41.611 18.240 23.236 1.00 60.98 33 GLN C N 1
ATOM 3364 C CA . GLN C 3 19 ? 42.619 18.427 24.275 1.00 59.13 33 GLN C CA 1
ATOM 3365 C C . GLN C 3 19 ? 42.101 19.507 25.219 1.00 52.17 33 GLN C C 1
ATOM 3366 O O . GLN C 3 19 ? 42.179 20.700 24.914 1.00 57.58 33 GLN C O 1
ATOM 3372 N N . LEU C 3 20 ? 41.571 19.085 26.361 1.00 54.03 34 LEU C N 1
ATOM 3373 C CA . LEU C 3 20 ? 40.983 19.996 27.331 1.00 52.90 34 LEU C CA 1
ATOM 3374 C C . LEU C 3 20 ? 41.972 20.297 28.450 1.00 51.90 34 LEU C C 1
ATOM 3375 O O . LEU C 3 20 ? 42.795 19.457 28.824 1.00 63.12 34 LEU C O 1
ATOM 3380 N N . LEU C 3 21 ? 41.882 21.513 28.984 1.00 49.60 35 LEU C N 1
ATOM 3381 C CA . LEU C 3 21 ? 42.725 21.954 30.083 1.00 51.34 35 LEU C CA 1
ATOM 3382 C C . LEU C 3 21 ? 41.854 22.452 31.226 1.00 60.62 35 LEU C C 1
ATOM 3383 O O . LEU C 3 21 ? 40.765 22.989 31.010 1.00 58.18 35 LEU C O 1
ATOM 3388 N N . GLN C 3 22 ? 42.349 22.270 32.446 1.00 59.21 36 GLN C N 1
ATOM 3389 C CA . GLN C 3 22 ? 41.624 22.734 33.620 1.00 59.86 36 GLN C CA 1
ATOM 3390 C C . GLN C 3 22 ? 41.624 24.256 33.679 1.00 59.46 36 GLN C C 1
ATOM 3391 O O . GLN C 3 22 ? 42.632 24.907 33.390 1.00 60.14 36 GLN C O 1
ATOM 3397 N N . LEU C 3 23 ? 40.481 24.822 34.053 1.00 56.30 37 LEU C N 1
ATOM 3398 C CA . LEU C 3 23 ? 40.353 26.264 34.163 1.00 58.78 37 LEU C CA 1
ATOM 3399 C C . LEU C 3 23 ? 40.957 26.761 35.472 1.00 68.61 37 LEU C C 1
ATOM 3400 O O . LEU C 3 23 ? 41.103 26.017 36.446 1.00 63.15 37 LEU C O 1
ATOM 3405 N N . ARG C 3 24 ? 41.313 28.042 35.482 1.00 79.03 38 ARG C N 1
ATOM 3406 C CA . ARG C 3 24 ? 41.750 28.707 36.697 1.00 82.66 38 ARG C CA 1
ATOM 3407 C C . ARG C 3 24 ? 40.536 29.274 37.430 1.00 85.67 38 ARG C C 1
ATOM 3408 O O . ARG C 3 24 ? 39.396 29.170 36.971 1.00 88.82 38 ARG C O 1
ATOM 3416 N N . SER C 3 25 ? 40.778 29.880 38.586 1.00 92.48 39 SER C N 1
ATOM 3417 C CA . SER C 3 25 ? 39.705 30.465 39.373 1.00 100.42 39 SER C CA 1
ATOM 3418 C C . SER C 3 25 ? 39.455 31.910 38.947 1.00 107.46 39 SER C C 1
ATOM 3419 O O . SER C 3 25 ? 40.243 32.521 38.222 1.00 105.85 39 SER C O 1
ATOM 3422 N N . GLU C 3 26 ? 38.332 32.457 39.411 1.00 110.16 40 GLU C N 1
ATOM 3423 C CA . GLU C 3 26 ? 37.916 33.807 39.059 1.00 111.84 40 GLU C CA 1
ATOM 3424 C C . GLU C 3 26 ? 37.881 34.752 40.251 1.00 110.63 40 GLU C C 1
ATOM 3425 O O . GLU C 3 26 ? 37.542 35.929 40.081 1.00 114.83 40 GLU C O 1
ATOM 3431 N N . ILE C 3 27 ? 38.221 34.278 41.444 1.00 104.97 41 ILE C N 1
ATOM 3432 C CA . ILE C 3 27 ? 38.163 35.102 42.645 1.00 109.34 41 ILE C CA 1
ATOM 3433 C C . ILE C 3 27 ? 39.211 36.208 42.594 1.00 110.16 41 ILE C C 1
ATOM 3434 O O . ILE C 3 27 ? 40.407 35.953 42.737 1.00 107.69 41 ILE C O 1
#

InterPro domains:
  IPR001313 Pumilio RNA-binding repeat [PF00806] (197-228)
  IPR001313 Pumilio RNA-binding repeat [PF00806] (234-249)
  IPR001313 Pumilio RNA-binding repeat [PF00806] (278-296)
  IPR001313 Pumilio RNA-binding repeat [PF00806] (316-336)
  IPR001313 Pumilio RNA-binding repeat [PF00806] (353-375)
  IPR001313 Pumilio RNA-binding repeat [PF00806] (404-426)
  IPR001313 Pumilio RNA-binding repeat [PF00806] (443-475)
  IPR001313 Pumilio RNA-binding repeat [PF00806] (494-511)
  IPR001313 Pumilio RNA-binding repeat [PS50302] (271-307)
  IPR001313 Pumilio RNA-binding repeat [PS50302] (345-384)
  IPR001313 Pumilio RNA-binding repeat [PS50302] (400-436)
  IPR001313 Pumilio RNA-binding repeat [SM00025] (189-225)
  IPR001313 Pumilio RNA-binding repeat [SM00025] (229-264)
  IPR001313 Pumilio RNA-binding repeat [SM00025] (272-307)
  IPR001313 Pumilio RNA-binding repeat [SM00025] (310-345)
  IPR001313 Pumilio RNA-binding repeat [SM00025] (348-383)
  IPR001313 Pumilio RNA-binding repeat [SM00025] (400-436)
  IPR001313 Pumilio RNA-binding repeat [SM00025] (438-473)
  IPR001313 Pumilio RNA-binding repeat [SM00025] (485-522)
  IPR011989 Armadillo-like helical [G3DSA:1.25.10.10] (164-575)

Foldseek 3Di:
DDDPVCDDCVDDPDALVNCLVVLCLLVLQQDPVSLVVVLVRLVDDADPVRLVSLLCQAQNDLVNVVVLQLHPRSVSSNLSNVLVLLVDPDPCNVVSLQSNLVSCLVCVLVLLLGQRSVVVLLSCLQRPDLVSNLSSLVSDDLPCSNLVQQQHPRSVVSLLSCLPRHQCVSVLSVLVSCLPLVNVVSLLLHQSSLVSVLSLLVSLFPDPVCPPDDPVSVVVSVVSNCSNLVSCLVCLQVQCQHPRSVVVLLCCLQPPSNPVCLVSSCVSHNQPCVLVLQLGPRNVSSLLSSCVRPDLVVNLSVLCCQVPVDDADPPPRDGSCNDLCPHPRSLVNLLSLLVVLLCDQVVNDQQPSVRCVVVSVVSNVVSVVVLVVCVVVLVVDPSSVSSVVSVVVSVVD/DDDDDDDDDDD

Sequence (408 aa):
VLPTWSLDSMRSRLSLSEVLDSGDLMKFAVDKTGCQFLEKAVKGSLTSYQKFQLFEQVIGRKDDFLKLSTNIFGNYLVQSVIGISLATNDDGYTKRQEKLKNFISSQMTDMCLDKFACRVIQSSLQNMDLSLACKLVQALPRDARLIAICVDQNANHVIQKVVAVIPLKNWEFIVDFVATPEHLRQICSDKYGCRVVQTIIEKLTADSMNVDLTSAAQNLRERALQRLMTSVTNRCQELATNEYANYIIQHIVSNDDLAVYRECCIIEKCLMRNLLSLSQEKFASHVVEKAFLHAPLELLAEMMDEIFDDGYIPHPDTGKDALDIMMFHQFGNYVVQCMLTICCDAVSGRRQTKEYDHAISFQDWLKKLHSRVTKERHRLSRFSSGKKMIETLANLRSTPKQLLQLRSEI

Secondary structure (DSSP, 8-state):
---TTT-----SS--HHHHHHHT-HHHHHHSHHHHHHHHHHTTS---HHHHHHHHHHTTSSHHHHHHHHTSTTHHHHHHHHHHHHHT--STTHHHHHHHHHHHHHTTHHHHHTSTTHHHHHHHHHHHS-HHHHHHHHHTS--SHHHHHHHTSTTTHHHHHHHHHHS-HHHHHHHHHHHHSHHHHHHHHTSHHHHHHHHHHHHHTS-SGGGTTS-HHHHHHHHHHHHHHHHHHHHTHHHHHTSTTTHHHHHHHHH-GGGTHHHHHHIIIIITT-HHHHHTSTTHHHHHHHHHHH--HHHHHHHHHHHHHSBPPPTTT---HHHHHHTSTTHHHHHHHHHHHHHHHHTTSS--B--BTHHHHHHHHHHHHHHHHHTHHHHTTSHHHHHHHHHHHHHHH-/------B----

B-factor: mean 57.37, std 16.74, range [30.97, 138.18]

Organism: Caenorhabditis elegans (NCBI:txid6239)

GO terms:
  GO:0043186 P granule (C, IDA)
  GO:0003730 mRNA 3'-UTR binding (F, IDA)
  GO:0017148 negative regulation of translation (P, IGI)
  GO:0003723 RNA binding (F, EXP)
  GO:0005515 protein binding (F, IPI)